Protein AF-0000000080381648 (afdb_homodimer)

Sequence (520 aa):
MKLLLVYAHPEPRSLNGSLKDFAIAHLKAGGHEVVVSDLYAMGWKAPLDTDDAPGYDNQTPFNPALESQRVFAAGTQPLDIEREQAKLRWADAVIFQFPLWWFSMPAILKGWIERVYAYGFAYGVGEHSESHWGDRYGEGSMMGKRAMLVVTMGGWEPHYSDRGVNGALNDLLFPIQHGVLFYPGFTVMPPFPIYKTGKMDATRFEQVCEAYAVRLDNLFDDEPLRFRRQNGGDYEIPALTLKPHVAPGRNDLGIHMSDDMKLLLVYAHPEPRSLNGSLKDFAIAHLKAGGHEVVVSDLYAMGWKAPLDTDDAPGYDNQTPFNPALESQRVFAAGTQPLDIEREQAKLRWADAVIFQFPLWWFSMPAILKGWIERVYAYGFAYGVGEHSESHWGDRYGEGSMMGKRAMLVVTMGGWEPHYSDRGVNGALNDLLFPIQHGVLFYPGFTVMPPFPIYKTGKMDATRFEQVCEAYAVRLDNLFDDEPLRFRRQNGGDYEIPALTLKPHVAPGRNDLGIHMSDD

Nearest PDB structures (foldseek):
  4gi5-assembly1_A  TM=9.903E-01  e=5.860E-43  Klebsiella pneumoniae subsp. pneumoniae MGH 78578
  4cet-assembly1_A-2  TM=9.464E-01  e=1.807E-26  Homo sapiens
  5fuq-assembly1_B  TM=9.315E-01  e=4.338E-26  Homo sapiens
  1d4a-assembly1_A  TM=8.960E-01  e=7.616E-26  Homo sapiens
  1qrd-assembly1_A  TM=9.205E-01  e=1.533E-24  Rattus rattus

Organism: NCBI:txid216142

InterPro domains:
  IPR003680 Flavodoxin-like fold [PF02525] (1-213)
  IPR029039 Flavoprotein-like superfamily [G3DSA:3.40.50.360] (1-258)
  IPR029039 Flavoprotein-like superfamily [SSF52218] (1-256)
  IPR051545 NAD(P)H dehydrogenase (quinone) [PTHR10204] (1-231)

Structure (mmCIF, N/CA/C/O backbone):
data_AF-0000000080381648-model_v1
#
loop_
_entity.id
_entity.type
_entity.pdbx_description
1 polymer 'NAD(P)H dehydrogenase'
#
loop_
_atom_site.group_PDB
_atom_site.id
_atom_site.type_symbol
_atom_site.label_atom_id
_atom_site.label_alt_id
_atom_site.label_comp_id
_atom_site.label_asym_id
_atom_site.label_entity_id
_atom_site.label_seq_id
_atom_site.pdbx_PDB_ins_code
_atom_site.Cartn_x
_atom_site.Cartn_y
_atom_site.Cartn_z
_atom_site.occupancy
_atom_site.B_iso_or_equiv
_atom_site.auth_seq_id
_atom_site.auth_comp_id
_atom_site.auth_asym_id
_atom_site.auth_atom_id
_atom_site.pdbx_PDB_model_num
ATOM 1 N N . MET A 1 1 ? -7.262 -28.594 -9.195 1 98.06 1 MET A N 1
ATOM 2 C CA . MET A 1 1 ? -6.145 -27.672 -9.031 1 98.06 1 MET A CA 1
ATOM 3 C C . MET A 1 1 ? -5.918 -27.344 -7.562 1 98.06 1 MET A C 1
ATOM 5 O O . MET A 1 1 ? -6.754 -27.672 -6.715 1 98.06 1 MET A O 1
ATOM 9 N N . LYS A 1 2 ? -4.762 -26.812 -7.289 1 98.94 2 LYS A N 1
ATOM 10 C CA . LYS A 1 2 ? -4.363 -26.422 -5.938 1 98.94 2 LYS A CA 1
ATOM 11 C C . LYS A 1 2 ? -4.445 -24.922 -5.738 1 98.94 2 LYS A C 1
ATOM 13 O O . LYS A 1 2 ? -3.789 -24.156 -6.453 1 98.94 2 LYS A O 1
ATOM 18 N N . LEU A 1 3 ? -5.266 -24.484 -4.719 1 98.94 3 LEU A N 1
ATOM 19 C CA . LEU A 1 3 ? -5.457 -23.047 -4.512 1 98.94 3 LEU A CA 1
ATOM 20 C C . LEU A 1 3 ? -5.051 -22.656 -3.096 1 98.94 3 LEU A C 1
ATOM 22 O O . LEU A 1 3 ? -5.371 -23.344 -2.133 1 98.94 3 LEU A O 1
ATOM 26 N N . LEU A 1 4 ? -4.301 -21.625 -3.035 1 98.94 4 LEU A N 1
ATOM 27 C CA . LEU A 1 4 ? -4.02 -20.953 -1.771 1 98.94 4 LEU A CA 1
ATOM 28 C C . LEU A 1 4 ? -4.855 -19.688 -1.636 1 98.94 4 LEU A C 1
ATOM 30 O O . LEU A 1 4 ? -4.879 -18.844 -2.545 1 98.94 4 LEU A O 1
ATOM 34 N N . LEU A 1 5 ? -5.645 -19.578 -0.596 1 98.94 5 LEU A N 1
ATOM 35 C CA . LEU A 1 5 ? -6.375 -18.359 -0.255 1 98.94 5 LEU A CA 1
ATOM 36 C C . LEU A 1 5 ? -5.707 -17.641 0.907 1 98.94 5 LEU A C 1
ATOM 38 O O . LEU A 1 5 ? -5.715 -18.125 2.039 1 98.94 5 LEU A O 1
ATOM 42 N N . VAL A 1 6 ? -5.066 -16.484 0.633 1 99 6 VAL A N 1
ATOM 43 C CA . VAL A 1 6 ? -4.512 -15.617 1.664 1 99 6 VAL A CA 1
ATOM 44 C C . VAL A 1 6 ? -5.547 -14.57 2.068 1 99 6 VAL A C 1
ATOM 46 O O . VAL A 1 6 ? -5.906 -13.703 1.27 1 99 6 VAL A O 1
ATOM 49 N N . TYR A 1 7 ? -6 -14.656 3.281 1 98.88 7 TYR A N 1
ATOM 50 C CA . TYR A 1 7 ? -7.148 -13.922 3.795 1 98.88 7 TYR A CA 1
ATOM 51 C C . TYR A 1 7 ? -6.73 -12.984 4.922 1 98.88 7 TYR A C 1
ATOM 53 O O . TYR A 1 7 ? -6.062 -13.406 5.871 1 98.88 7 TYR A O 1
ATOM 61 N N . ALA A 1 8 ? -7.059 -11.672 4.73 1 98.88 8 ALA A N 1
ATOM 62 C CA . ALA A 1 8 ? -6.703 -10.68 5.746 1 98.88 8 ALA A CA 1
ATOM 63 C C . ALA A 1 8 ? -7.922 -9.859 6.156 1 98.88 8 ALA A C 1
ATOM 65 O O . ALA A 1 8 ? -8.219 -8.836 5.535 1 98.88 8 ALA A O 1
ATOM 66 N N . HIS A 1 9 ? -8.539 -10.211 7.258 1 98.81 9 HIS A N 1
ATOM 67 C CA . HIS A 1 9 ? -9.586 -9.453 7.938 1 98.81 9 HIS A CA 1
ATOM 68 C C . HIS A 1 9 ? -9.719 -9.883 9.391 1 98.81 9 HIS A C 1
ATOM 70 O O . HIS A 1 9 ? -9.664 -11.07 9.703 1 98.81 9 HIS A O 1
ATOM 76 N N . PRO A 1 10 ? -9.891 -8.969 10.305 1 98.5 10 PRO A N 1
ATOM 77 C CA . PRO A 1 10 ? -9.812 -9.305 11.727 1 98.5 10 PRO A CA 1
ATOM 78 C C . PRO A 1 10 ? -11.07 -10 12.234 1 98.5 10 PRO A C 1
ATOM 80 O O . PRO A 1 10 ? -11.094 -10.5 13.359 1 98.5 10 PRO A O 1
ATOM 83 N N . GLU A 1 11 ? -12.156 -10.047 11.391 1 98.25 11 GLU A N 1
ATOM 84 C CA . GLU A 1 11 ? -13.445 -10.578 11.836 1 98.25 11 GLU A CA 1
ATOM 85 C C . GLU A 1 11 ? -13.93 -11.688 10.906 1 98.25 11 GLU A C 1
ATOM 87 O O . GLU A 1 11 ? -14.352 -11.422 9.781 1 98.25 11 GLU A O 1
ATOM 92 N N . PRO A 1 12 ? -13.977 -12.938 11.422 1 97 12 PRO A N 1
ATOM 93 C CA . PRO A 1 12 ? -14.422 -14.047 10.578 1 97 12 PRO A CA 1
ATOM 94 C C . PRO A 1 12 ? -15.906 -13.961 10.227 1 97 12 PRO A C 1
ATOM 96 O O . PRO A 1 12 ? -16.344 -14.539 9.219 1 97 12 PRO A O 1
ATOM 99 N N . ARG A 1 13 ? -16.797 -13.234 10.984 1 96.94 13 ARG A N 1
ATOM 100 C CA . ARG A 1 13 ? -18.234 -13.109 10.734 1 96.94 13 ARG A CA 1
ATOM 101 C C . ARG A 1 13 ? -18.531 -11.938 9.805 1 96.94 13 ARG A C 1
ATOM 103 O O . ARG A 1 13 ? -19.688 -11.617 9.555 1 96.94 13 ARG A O 1
ATOM 110 N N . SER A 1 14 ? -17.453 -11.281 9.297 1 97.5 14 SER A N 1
ATOM 111 C CA . SER A 1 14 ? -17.578 -10.133 8.398 1 97.5 14 SER A CA 1
ATOM 112 C C . SER A 1 14 ? -17.969 -10.562 6.992 1 97.5 14 SER A C 1
ATOM 114 O O . SER A 1 14 ? -18.031 -11.758 6.695 1 97.5 14 SER A O 1
ATOM 116 N N . LEU A 1 15 ? -18.25 -9.578 6.117 1 98.12 15 LEU A N 1
ATOM 117 C CA . LEU A 1 15 ? -18.453 -9.836 4.695 1 98.12 15 LEU A CA 1
ATOM 118 C C . LEU A 1 15 ? -17.266 -10.578 4.102 1 98.12 15 LEU A C 1
ATOM 120 O O . LEU A 1 15 ? -17.422 -11.562 3.381 1 98.12 15 LEU A O 1
ATOM 124 N N . ASN A 1 16 ? -16.031 -10.109 4.402 1 98.56 16 ASN A N 1
ATOM 125 C CA . ASN A 1 16 ? -14.828 -10.781 3.934 1 98.56 16 ASN A CA 1
ATOM 126 C C . ASN A 1 16 ? -14.781 -12.234 4.402 1 98.56 16 ASN A C 1
ATOM 128 O O . ASN A 1 16 ? -14.438 -13.125 3.625 1 98.56 16 ASN A O 1
ATOM 132 N N . GLY A 1 17 ? -15.102 -12.406 5.676 1 98.56 17 GLY A N 1
ATOM 133 C CA . GLY A 1 17 ? -15.141 -13.766 6.195 1 98.56 17 GLY A CA 1
ATOM 134 C C . GLY A 1 17 ? -16.156 -14.648 5.492 1 98.56 17 GLY A C 1
ATOM 135 O O . GLY A 1 17 ? -15.852 -15.789 5.148 1 98.56 17 GLY A O 1
ATOM 136 N N . SER A 1 18 ? -17.328 -14.117 5.258 1 98.56 18 SER A N 1
ATOM 137 C CA . SER A 1 18 ? -18.391 -14.859 4.578 1 98.56 18 SER A CA 1
ATOM 138 C C . SER A 1 18 ? -17.984 -15.219 3.152 1 98.56 18 SER A C 1
ATOM 140 O O . SER A 1 18 ? -18.25 -16.328 2.688 1 98.56 18 SER A O 1
ATOM 142 N N . LEU A 1 19 ? -17.344 -14.289 2.527 1 98.81 19 LEU A N 1
ATOM 143 C CA . LEU A 1 19 ? -16.906 -14.523 1.161 1 98.81 19 LEU A CA 1
ATOM 144 C C . LEU A 1 19 ? -15.781 -15.562 1.127 1 98.81 19 LEU A C 1
ATOM 146 O O . LEU A 1 19 ? -15.703 -16.359 0.191 1 98.81 19 LEU A O 1
ATOM 150 N N . LYS A 1 20 ? -14.891 -15.5 2.098 1 98.88 20 LYS A N 1
ATOM 151 C CA . LYS A 1 20 ? -13.859 -16.516 2.23 1 98.88 20 LYS A CA 1
ATOM 152 C C . LYS A 1 20 ? -14.484 -17.906 2.352 1 98.88 20 LYS A C 1
ATOM 154 O O . LYS A 1 20 ? -14.094 -18.844 1.634 1 98.88 20 LYS A O 1
ATOM 159 N N . ASP A 1 21 ? -15.461 -18.078 3.23 1 98.81 21 ASP A N 1
ATOM 160 C CA . ASP A 1 21 ? -16.125 -19.359 3.438 1 98.81 21 ASP A CA 1
ATOM 161 C C . ASP A 1 21 ? -16.828 -19.828 2.16 1 98.81 21 ASP A C 1
ATOM 163 O O . ASP A 1 21 ? -16.75 -21 1.802 1 98.81 21 ASP A O 1
ATOM 167 N N . PHE A 1 22 ? -17.5 -18.922 1.532 1 98.88 22 PHE A N 1
ATOM 168 C CA . PHE A 1 22 ? -18.156 -19.234 0.27 1 98.88 22 PHE A CA 1
ATOM 169 C C . PHE A 1 22 ? -17.156 -19.766 -0.747 1 98.88 22 PHE A C 1
ATOM 171 O O . PHE A 1 22 ? -17.391 -20.781 -1.389 1 98.88 22 PHE A O 1
ATOM 178 N N . ALA A 1 23 ? -16.016 -19.062 -0.919 1 98.94 23 ALA A N 1
ATOM 179 C CA . ALA A 1 23 ? -15 -19.422 -1.903 1 98.94 23 ALA A CA 1
ATOM 180 C C . ALA A 1 23 ? -14.453 -20.812 -1.634 1 98.94 23 ALA A C 1
ATOM 182 O O . ALA A 1 23 ? -14.328 -21.625 -2.553 1 98.94 23 ALA A O 1
ATOM 183 N N . ILE A 1 24 ? -14.117 -21.062 -0.378 1 98.88 24 ILE A N 1
ATOM 184 C CA . ILE A 1 24 ? -13.562 -22.359 0.011 1 98.88 24 ILE A CA 1
ATOM 185 C C . ILE A 1 24 ? -14.547 -23.469 -0.344 1 98.88 24 ILE A C 1
ATOM 187 O O . ILE A 1 24 ? -14.18 -24.453 -1 1 98.88 24 ILE A O 1
ATOM 191 N N . ALA A 1 25 ? -15.797 -23.297 0.031 1 98.88 25 ALA A N 1
ATOM 192 C CA . ALA A 1 25 ? -16.828 -24.297 -0.225 1 98.88 25 ALA A CA 1
ATOM 193 C C . ALA A 1 25 ? -17.016 -24.531 -1.723 1 98.88 25 ALA A C 1
ATOM 195 O O . ALA A 1 25 ? -17.078 -25.672 -2.182 1 98.88 25 ALA A O 1
ATOM 196 N N . HIS A 1 26 ? -17.094 -23.438 -2.449 1 98.88 26 HIS A N 1
ATOM 197 C CA . HIS A 1 26 ? -17.344 -23.516 -3.887 1 98.88 26 HIS A CA 1
ATOM 198 C C . HIS A 1 26 ? -16.188 -24.219 -4.602 1 98.88 26 HIS A C 1
ATOM 200 O O . HIS A 1 26 ? -16.422 -25.078 -5.441 1 98.88 26 HIS A O 1
ATOM 206 N N . LEU A 1 27 ? -14.953 -23.859 -4.266 1 98.88 27 LEU A N 1
ATOM 207 C CA . LEU A 1 27 ? -13.773 -24.438 -4.902 1 98.88 27 LEU A CA 1
ATOM 208 C C . LEU A 1 27 ? -13.656 -25.922 -4.582 1 98.88 27 LEU A C 1
ATOM 210 O O . LEU A 1 27 ? -13.383 -26.734 -5.473 1 98.88 27 LEU A O 1
ATOM 214 N N . LYS A 1 28 ? -13.867 -26.281 -3.348 1 98.81 28 LYS A N 1
ATOM 215 C CA . LYS A 1 28 ? -13.789 -27.688 -2.959 1 98.81 28 LYS A CA 1
ATOM 216 C C . LYS A 1 28 ? -14.875 -28.5 -3.654 1 98.81 28 LYS A C 1
ATOM 218 O O . LYS A 1 28 ? -14.625 -29.625 -4.098 1 98.81 28 LYS A O 1
ATOM 223 N N . ALA A 1 29 ? -16.062 -27.938 -3.732 1 98.62 29 ALA A N 1
ATOM 224 C CA . ALA A 1 29 ? -17.156 -28.609 -4.449 1 98.62 29 ALA A CA 1
ATOM 225 C C . ALA A 1 29 ? -16.797 -28.828 -5.914 1 98.62 29 ALA A C 1
ATOM 227 O O . ALA A 1 29 ? -17.234 -29.797 -6.527 1 98.62 29 ALA A O 1
ATOM 228 N N . GLY A 1 30 ? -16.016 -27.922 -6.379 1 98.19 30 GLY A N 1
ATOM 229 C CA . GLY A 1 30 ? -15.57 -28.031 -7.758 1 98.19 30 GLY A CA 1
ATOM 230 C C . GLY A 1 30 ? -14.414 -28.984 -7.941 1 98.19 30 GLY A C 1
ATOM 231 O O . GLY A 1 30 ? -13.914 -29.156 -9.055 1 98.19 30 GLY A O 1
ATOM 232 N N . GLY A 1 31 ? -13.898 -29.547 -6.875 1 98.31 31 GLY A N 1
ATOM 233 C CA . GLY A 1 31 ? -12.875 -30.578 -6.961 1 98.31 31 GLY A CA 1
ATOM 234 C C . GLY A 1 31 ? -11.469 -30.062 -6.73 1 98.31 31 GLY A C 1
ATOM 235 O O . GLY A 1 31 ? -10.492 -30.781 -6.914 1 98.31 31 GLY A O 1
ATOM 236 N N . HIS A 1 32 ? -11.336 -28.812 -6.391 1 98.81 32 HIS A N 1
ATOM 237 C CA . HIS A 1 32 ? -10.031 -28.219 -6.129 1 98.81 32 HIS A CA 1
ATOM 238 C C . HIS A 1 32 ? -9.57 -28.5 -4.707 1 98.81 32 HIS A C 1
ATOM 240 O O . HIS A 1 32 ? -10.391 -28.781 -3.828 1 98.81 32 HIS A O 1
ATOM 246 N N . GLU A 1 33 ? -8.281 -28.578 -4.48 1 98.88 33 GLU A N 1
ATOM 247 C CA . GLU A 1 33 ? -7.68 -28.547 -3.146 1 98.88 33 GLU A CA 1
ATOM 248 C C . GLU A 1 33 ? -7.441 -27.109 -2.693 1 98.88 33 GLU A C 1
ATOM 250 O O . GLU A 1 33 ? -6.926 -26.281 -3.455 1 98.88 33 GLU A O 1
ATOM 255 N N . VAL A 1 34 ? -7.891 -26.797 -1.468 1 98.88 34 VAL A N 1
ATOM 256 C CA . VAL A 1 34 ? -7.801 -25.422 -1.002 1 98.88 34 VAL A CA 1
ATOM 257 C C . VAL A 1 34 ? -7.074 -25.375 0.342 1 98.88 34 VAL A C 1
ATOM 259 O O . VAL A 1 34 ? -7.422 -26.109 1.267 1 98.88 34 VAL A O 1
ATOM 262 N N . VAL A 1 35 ? -6.023 -24.594 0.441 1 98.94 35 VAL A N 1
ATOM 263 C CA . VAL A 1 35 ? -5.355 -24.25 1.688 1 98.94 35 VAL A CA 1
ATOM 264 C C . VAL A 1 35 ? -5.578 -22.766 1.988 1 98.94 35 VAL A C 1
ATOM 266 O O . VAL A 1 35 ? -5.566 -21.938 1.077 1 98.94 35 VAL A O 1
ATOM 269 N N . VAL A 1 36 ? -5.84 -22.438 3.258 1 98.88 36 VAL A N 1
ATOM 270 C CA . VAL A 1 36 ? -6.141 -21.062 3.641 1 98.88 36 VAL A CA 1
ATOM 271 C C . VAL A 1 36 ? -5.07 -20.547 4.598 1 98.88 36 VAL A C 1
ATOM 273 O O . VAL A 1 36 ? -4.695 -21.234 5.551 1 98.88 36 VAL A O 1
ATOM 276 N N . SER A 1 37 ? -4.5 -19.438 4.312 1 98.94 37 SER A N 1
ATOM 277 C CA . SER A 1 37 ? -3.74 -18.641 5.273 1 98.94 37 SER A CA 1
ATOM 278 C C . SER A 1 37 ? -4.578 -17.484 5.828 1 98.94 37 SER A C 1
ATOM 280 O O . SER A 1 37 ? -4.676 -16.422 5.211 1 98.94 37 SER A O 1
ATOM 282 N N . ASP A 1 38 ? -5.27 -17.734 6.918 1 98.88 38 ASP A N 1
ATOM 283 C CA . ASP A 1 38 ? -5.977 -16.688 7.664 1 98.88 38 ASP A CA 1
ATOM 284 C C . ASP A 1 38 ? -5.02 -15.93 8.578 1 98.88 38 ASP A C 1
ATOM 286 O O . ASP A 1 38 ? -4.723 -16.375 9.688 1 98.88 38 ASP A O 1
ATOM 290 N N . LEU A 1 39 ? -4.602 -14.781 8.172 1 98.94 39 LEU A N 1
ATOM 291 C CA . LEU A 1 39 ? -3.449 -14.125 8.781 1 98.94 39 LEU A CA 1
ATOM 292 C C . LEU A 1 39 ? -3.76 -13.703 10.219 1 98.94 39 LEU A C 1
ATOM 294 O O . LEU A 1 39 ? -2.883 -13.742 11.086 1 98.94 39 LEU A O 1
ATOM 298 N N . TYR A 1 40 ? -4.984 -13.25 10.461 1 98.81 40 TYR A N 1
ATOM 299 C CA . TYR A 1 40 ? -5.348 -12.875 11.82 1 98.81 40 TYR A CA 1
ATOM 300 C C . TYR A 1 40 ? -5.461 -14.102 12.719 1 98.81 40 TYR A C 1
ATOM 302 O O . TYR A 1 40 ? -4.965 -14.102 13.844 1 98.81 40 TYR A O 1
ATOM 310 N N . ALA A 1 41 ? -6.082 -15.18 12.203 1 98.56 41 ALA A N 1
ATOM 311 C CA . ALA A 1 41 ? -6.195 -16.406 12.984 1 98.56 41 ALA A CA 1
ATOM 312 C C . ALA A 1 41 ? -4.816 -17 13.281 1 98.56 41 ALA A C 1
ATOM 314 O O . ALA A 1 41 ? -4.598 -17.578 14.344 1 98.56 41 ALA A O 1
ATOM 315 N N . MET A 1 42 ? -3.863 -16.797 12.375 1 98.5 42 MET A N 1
ATOM 316 C CA . MET A 1 42 ? -2.5 -17.312 12.5 1 98.5 42 MET A CA 1
ATOM 317 C C . MET A 1 42 ? -1.685 -16.453 13.461 1 98.5 42 MET A C 1
ATOM 319 O O . MET A 1 42 ? -0.596 -16.859 13.883 1 98.5 42 MET A O 1
ATOM 323 N N . GLY A 1 43 ? -2.238 -15.227 13.812 1 98.06 43 GLY A N 1
ATOM 324 C CA . GLY A 1 43 ? -1.401 -14.297 14.555 1 98.06 43 GLY A CA 1
ATOM 325 C C . GLY A 1 43 ? -0.152 -13.883 13.797 1 98.06 43 GLY A C 1
ATOM 326 O O . GLY A 1 43 ? 0.928 -13.781 14.383 1 98.06 43 GLY A O 1
ATOM 327 N N . TRP A 1 44 ? -0.256 -13.688 12.523 1 98.75 44 TRP A N 1
ATOM 328 C CA . TRP A 1 44 ? 0.885 -13.383 11.672 1 98.75 44 TRP A CA 1
ATOM 329 C C . TRP A 1 44 ? 1.598 -12.117 12.148 1 98.75 44 TRP A C 1
ATOM 331 O O . TRP A 1 44 ? 0.958 -11.102 12.414 1 98.75 44 TRP A O 1
ATOM 341 N N . LYS A 1 45 ? 2.879 -12.18 12.258 1 98.56 45 LYS A N 1
ATOM 342 C CA . LYS A 1 45 ? 3.703 -11.016 12.57 1 98.56 45 LYS A CA 1
ATOM 343 C C . LYS A 1 45 ? 3.855 -10.109 11.359 1 98.56 45 LYS A C 1
ATOM 345 O O . LYS A 1 45 ? 4.469 -10.492 10.359 1 98.56 45 LYS A O 1
ATOM 350 N N . ALA A 1 46 ? 3.422 -8.891 11.5 1 98.5 46 ALA A N 1
ATOM 351 C CA . ALA A 1 46 ? 3.4 -8 10.336 1 98.5 46 ALA A CA 1
ATOM 352 C C . ALA A 1 46 ? 4.762 -7.34 10.125 1 98.5 46 ALA A C 1
ATOM 354 O O . ALA A 1 46 ? 5.297 -7.348 9.016 1 98.5 46 ALA A O 1
ATOM 355 N N . PRO A 1 47 ? 5.41 -6.738 11.109 1 98.69 47 PRO A N 1
ATOM 356 C CA . PRO A 1 47 ? 6.645 -5.996 10.852 1 98.69 47 PRO A CA 1
ATOM 357 C C . PRO A 1 47 ? 7.82 -6.906 10.516 1 98.69 47 PRO A C 1
ATOM 359 O O . PRO A 1 47 ? 8.016 -7.938 11.164 1 98.69 47 PRO A O 1
ATOM 362 N N . LEU A 1 48 ? 8.484 -6.605 9.5 1 98.75 48 LEU A N 1
ATOM 363 C CA . LEU A 1 48 ? 9.789 -7.199 9.211 1 98.75 48 LEU A CA 1
ATOM 364 C C . LEU A 1 48 ? 10.867 -6.629 10.117 1 98.75 48 LEU A C 1
ATOM 366 O O . LEU A 1 48 ? 10.969 -5.41 10.281 1 98.75 48 LEU A O 1
ATOM 370 N N . ASP A 1 49 ? 11.609 -7.465 10.805 1 98.19 49 ASP A N 1
ATOM 371 C CA . ASP A 1 49 ? 12.672 -7.012 11.695 1 98.19 49 ASP A CA 1
ATOM 372 C C . ASP A 1 49 ? 13.75 -8.078 11.844 1 98.19 49 ASP A C 1
ATOM 374 O O . ASP A 1 49 ? 13.844 -9 11.031 1 98.19 49 ASP A O 1
ATOM 378 N N . THR A 1 50 ? 14.555 -7.941 12.844 1 97.81 50 THR A N 1
ATOM 379 C CA . THR A 1 50 ? 15.734 -8.781 13 1 97.81 50 THR A CA 1
ATOM 380 C C . THR A 1 50 ? 15.328 -10.211 13.375 1 97.81 50 THR A C 1
ATOM 382 O O . THR A 1 50 ? 16.109 -11.148 13.18 1 97.81 50 THR A O 1
ATOM 385 N N . ASP A 1 51 ? 14.094 -10.453 13.898 1 97.69 51 ASP A N 1
ATOM 386 C CA . ASP A 1 51 ? 13.617 -11.789 14.227 1 97.69 51 ASP A CA 1
ATOM 387 C C . ASP A 1 51 ? 13.43 -12.625 12.961 1 97.69 51 ASP A C 1
ATOM 389 O O . ASP A 1 51 ? 13.32 -13.852 13.031 1 97.69 51 ASP A O 1
ATOM 393 N N . ASP A 1 52 ? 13.461 -11.992 11.859 1 98.62 52 ASP A N 1
ATOM 394 C CA . ASP A 1 52 ? 13.289 -12.68 10.578 1 98.62 52 ASP A CA 1
ATOM 395 C C . ASP A 1 52 ? 14.641 -13.133 10.023 1 98.62 52 ASP A C 1
ATOM 397 O O . ASP A 1 52 ? 14.703 -13.727 8.945 1 98.62 52 ASP A O 1
ATOM 401 N N . ALA A 1 53 ? 15.68 -12.836 10.742 1 98.38 53 ALA A N 1
ATOM 402 C CA . ALA A 1 53 ? 17.031 -13.188 10.312 1 98.38 53 ALA A CA 1
ATOM 403 C C . ALA A 1 53 ? 17.781 -13.945 11.398 1 98.38 53 ALA A C 1
ATOM 405 O O . ALA A 1 53 ? 18.797 -13.477 11.914 1 98.38 53 ALA A O 1
ATOM 406 N N . PRO A 1 54 ? 17.281 -15.188 11.68 1 98.31 54 PRO A N 1
ATOM 407 C CA . PRO A 1 54 ? 18 -15.969 12.688 1 98.31 54 PRO A CA 1
ATOM 408 C C . PRO A 1 54 ? 19.5 -16.031 12.422 1 98.31 54 PRO A C 1
ATOM 410 O O . PRO A 1 54 ? 19.922 -16.234 11.273 1 98.31 54 PRO A O 1
ATOM 413 N N . GLY A 1 55 ? 20.297 -15.805 13.5 1 97.25 55 GLY A N 1
ATOM 414 C CA . GLY A 1 55 ? 21.734 -15.852 13.383 1 97.25 55 GLY A CA 1
ATOM 415 C C . GLY A 1 55 ? 22.359 -14.516 13.008 1 97.25 55 GLY A C 1
ATOM 416 O O . GLY A 1 55 ? 23.578 -14.406 12.891 1 97.25 55 GLY A O 1
ATOM 417 N N . TYR A 1 56 ? 21.516 -13.523 12.828 1 96.19 56 TYR A N 1
ATOM 418 C CA . TYR A 1 56 ? 21.984 -12.18 12.516 1 96.19 56 TYR A CA 1
ATOM 419 C C . TYR A 1 56 ? 22.953 -11.688 13.586 1 96.19 56 TYR A C 1
ATOM 421 O O . TYR A 1 56 ? 22.719 -11.875 14.781 1 96.19 56 TYR A O 1
ATOM 429 N N . ASP A 1 57 ? 24.125 -11.125 13.117 1 95.25 57 ASP A N 1
ATOM 430 C CA . ASP A 1 57 ? 25.125 -10.508 13.984 1 95.25 57 ASP A CA 1
ATOM 431 C C . ASP A 1 57 ? 24.844 -9.023 14.188 1 95.25 57 ASP A C 1
ATOM 433 O O . ASP A 1 57 ? 25.062 -8.219 13.281 1 95.25 57 ASP A O 1
ATOM 437 N N . ASN A 1 58 ? 24.484 -8.641 15.266 1 93.5 58 ASN A N 1
ATOM 438 C CA . ASN A 1 58 ? 24.047 -7.277 15.547 1 93.5 58 ASN A CA 1
ATOM 439 C C . ASN A 1 58 ? 25.219 -6.301 15.539 1 93.5 58 ASN A C 1
ATOM 441 O O . ASN A 1 58 ? 25.016 -5.09 15.656 1 93.5 58 ASN A O 1
ATOM 445 N N . GLN A 1 59 ? 26.438 -6.781 15.352 1 95.06 59 GLN A N 1
ATOM 446 C CA . GLN A 1 59 ? 27.609 -5.91 15.25 1 95.06 59 GLN A CA 1
ATOM 447 C C . GLN A 1 59 ? 27.609 -5.145 13.93 1 95.06 59 GLN A C 1
ATOM 449 O O . GLN A 1 59 ? 28.25 -4.102 13.812 1 95.06 59 GLN A O 1
ATOM 454 N N . THR A 1 60 ? 26.922 -5.664 13 1 94.94 60 THR A N 1
ATOM 455 C CA . THR A 1 60 ? 26.766 -4.984 11.719 1 94.94 60 THR A CA 1
ATOM 456 C C . THR A 1 60 ? 25.344 -4.461 11.555 1 94.94 60 THR A C 1
ATOM 458 O O . THR A 1 60 ? 24.391 -5.07 12.055 1 94.94 60 THR A O 1
ATOM 461 N N . PRO A 1 61 ? 25.203 -3.389 10.898 1 96.69 61 PRO A N 1
ATOM 462 C CA . PRO A 1 61 ? 23.859 -2.867 10.703 1 96.69 61 PRO A CA 1
ATOM 463 C C . PRO A 1 61 ? 22.953 -3.855 9.977 1 96.69 61 PRO A C 1
ATOM 465 O O . PRO A 1 61 ? 23.359 -4.488 9 1 96.69 61 PRO A O 1
ATOM 468 N N . PHE A 1 62 ? 21.766 -3.934 10.5 1 97.88 62 PHE A N 1
ATOM 469 C CA . PHE A 1 62 ? 20.781 -4.832 9.914 1 97.88 62 PHE A CA 1
ATOM 470 C C . PHE A 1 62 ? 20.344 -4.336 8.539 1 97.88 62 PHE A C 1
ATOM 472 O O . PHE A 1 62 ? 19.859 -3.213 8.398 1 97.88 62 PHE A O 1
ATOM 479 N N . ASN A 1 63 ? 20.594 -5.098 7.527 1 97.19 63 ASN A N 1
ATOM 480 C CA . ASN A 1 63 ? 20.109 -4.891 6.172 1 97.19 63 ASN A CA 1
ATOM 481 C C . ASN A 1 63 ? 19.031 -5.914 5.797 1 97.19 63 ASN A C 1
ATOM 483 O O . ASN A 1 63 ? 19.344 -7.086 5.57 1 97.19 63 ASN A O 1
ATOM 487 N N . PRO A 1 64 ? 17.812 -5.457 5.695 1 97.62 64 PRO A N 1
ATOM 488 C CA . PRO A 1 64 ? 16.719 -6.418 5.504 1 97.62 64 PRO A CA 1
ATOM 489 C C . PRO A 1 64 ? 16.922 -7.305 4.277 1 97.62 64 PRO A C 1
ATOM 491 O O . PRO A 1 64 ? 16.719 -8.523 4.344 1 97.62 64 PRO A O 1
ATOM 494 N N . ALA A 1 65 ? 17.375 -6.738 3.182 1 97.19 65 ALA A N 1
ATOM 495 C CA . ALA A 1 65 ? 17.516 -7.5 1.944 1 97.19 65 ALA A CA 1
ATOM 496 C C . ALA A 1 65 ? 18.672 -8.5 2.051 1 97.19 65 ALA A C 1
ATOM 498 O O . ALA A 1 65 ? 18.5 -9.672 1.699 1 97.19 65 ALA A O 1
ATOM 499 N N . LEU A 1 66 ? 19.812 -8.109 2.584 1 97.06 66 LEU A N 1
ATOM 500 C CA . LEU A 1 66 ? 20.984 -8.977 2.674 1 97.06 66 LEU A CA 1
ATOM 501 C C . LEU A 1 66 ? 20.75 -10.102 3.68 1 97.06 66 LEU A C 1
ATOM 503 O O . LEU A 1 66 ? 21.172 -11.242 3.455 1 97.06 66 LEU A O 1
ATOM 507 N N . GLU A 1 67 ? 20.094 -9.742 4.777 1 98.31 67 GLU A N 1
ATOM 508 C CA . GLU A 1 67 ? 19.797 -10.758 5.777 1 98.31 67 GLU A CA 1
ATOM 509 C C . GLU A 1 67 ? 18.75 -11.75 5.258 1 98.31 67 GLU A C 1
ATOM 511 O O . GLU A 1 67 ? 18.828 -12.945 5.547 1 98.31 67 GLU A O 1
ATOM 516 N N . SER A 1 68 ? 17.766 -11.242 4.547 1 98.62 68 SER A N 1
ATOM 517 C CA . SER A 1 68 ? 16.797 -12.117 3.9 1 98.62 68 SER A CA 1
ATOM 518 C C . SER A 1 68 ? 17.484 -13.109 2.969 1 98.62 68 SER A C 1
ATOM 520 O O . SER A 1 68 ? 17.188 -14.305 2.994 1 98.62 68 SER A O 1
ATOM 522 N N . GLN A 1 69 ? 18.422 -12.625 2.168 1 98.5 69 GLN A N 1
ATOM 523 C CA . GLN A 1 69 ? 19.188 -13.477 1.262 1 98.5 69 GLN A CA 1
ATOM 524 C C . GLN A 1 69 ? 19.938 -14.562 2.027 1 98.5 69 GLN A C 1
ATOM 526 O O . GLN A 1 69 ? 19.891 -15.734 1.651 1 98.5 69 GLN A O 1
ATOM 531 N N . ARG A 1 70 ? 20.594 -14.133 3.047 1 98.5 70 ARG A N 1
ATOM 532 C CA . ARG A 1 70 ? 21.422 -15.031 3.834 1 98.5 70 ARG A CA 1
ATOM 533 C C . ARG A 1 70 ? 20.609 -16.188 4.406 1 98.5 70 ARG A C 1
ATOM 535 O O . ARG A 1 70 ? 20.953 -17.344 4.215 1 98.5 70 ARG A O 1
ATOM 542 N N . VAL A 1 71 ? 19.516 -15.836 5.094 1 98.75 71 VAL A N 1
ATOM 543 C CA . VAL A 1 71 ? 18.766 -16.875 5.797 1 98.75 71 VAL A CA 1
ATOM 544 C C . VAL A 1 71 ? 18.016 -17.734 4.789 1 98.75 71 VAL A C 1
ATOM 546 O O . VAL A 1 71 ? 17.812 -18.938 5.008 1 98.75 71 VAL A O 1
ATOM 549 N N . PHE A 1 72 ? 17.609 -17.219 3.703 1 98.75 72 PHE A N 1
ATOM 550 C CA . PHE A 1 72 ? 16.953 -18.016 2.668 1 98.75 72 PHE A CA 1
ATOM 551 C C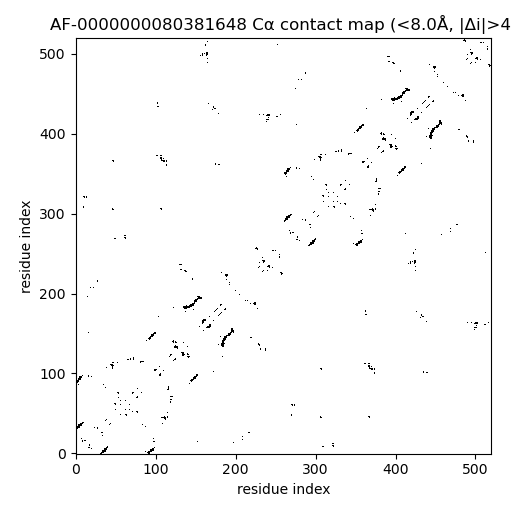 . PHE A 1 72 ? 17.922 -19.031 2.074 1 98.75 72 PHE A C 1
ATOM 553 O O . PHE A 1 72 ? 17.594 -20.219 1.981 1 98.75 72 PHE A O 1
ATOM 560 N N . ALA A 1 73 ? 19.094 -18.516 1.67 1 98.38 73 ALA A N 1
ATOM 561 C CA . ALA A 1 73 ? 20.094 -19.375 1.058 1 98.38 73 ALA A CA 1
ATOM 562 C C . ALA A 1 73 ? 20.531 -20.5 2.01 1 98.38 73 ALA A C 1
ATOM 564 O O . ALA A 1 73 ? 20.812 -21.609 1.577 1 98.38 73 ALA A O 1
ATOM 565 N N . ALA A 1 74 ? 20.547 -20.234 3.236 1 98.25 74 ALA A N 1
ATOM 566 C CA . ALA A 1 74 ? 21.031 -21.188 4.238 1 98.25 74 ALA A CA 1
ATOM 567 C C . ALA A 1 74 ? 19.922 -22.141 4.672 1 98.25 74 ALA A C 1
ATOM 569 O O . ALA A 1 74 ? 20.172 -23.109 5.391 1 98.25 74 ALA A O 1
ATOM 570 N N . GLY A 1 75 ? 18.656 -21.828 4.324 1 98.12 75 GLY A N 1
ATOM 571 C CA . GLY A 1 75 ? 17.531 -22.625 4.773 1 98.12 75 GLY A CA 1
ATOM 572 C C . GLY A 1 75 ? 17.25 -22.469 6.254 1 98.12 75 GLY A C 1
ATOM 573 O O . GLY A 1 75 ? 16.891 -23.438 6.93 1 98.12 75 GLY A O 1
ATOM 574 N N . THR A 1 76 ? 17.5 -21.25 6.762 1 98.38 76 THR A N 1
ATOM 575 C CA . THR A 1 76 ? 17.344 -21.031 8.195 1 98.38 76 THR A CA 1
ATOM 576 C C . THR A 1 76 ? 16.312 -19.953 8.461 1 98.38 76 THR A C 1
ATOM 578 O O . THR A 1 76 ? 16.344 -19.281 9.492 1 98.38 76 THR A O 1
ATOM 581 N N . GLN A 1 77 ? 15.391 -19.688 7.516 1 98.69 77 GLN A N 1
ATOM 582 C CA . GLN A 1 77 ? 14.312 -18.734 7.719 1 98.69 77 GLN A CA 1
ATOM 583 C C . GLN A 1 77 ? 13.414 -19.156 8.883 1 98.69 77 GLN A C 1
ATOM 585 O O . GLN A 1 77 ? 13.383 -20.328 9.258 1 98.69 77 GLN A O 1
ATOM 590 N N . PRO A 1 78 ? 12.781 -18.156 9.492 1 98.75 78 PRO A N 1
ATOM 591 C CA . PRO A 1 78 ? 11.773 -18.547 10.477 1 98.75 78 PRO A CA 1
ATOM 592 C C . PRO A 1 78 ? 10.742 -19.516 9.906 1 98.75 78 PRO A C 1
ATOM 594 O O . PRO A 1 78 ? 10.367 -19.406 8.734 1 98.75 78 PRO A O 1
ATOM 597 N N . LEU A 1 79 ? 10.195 -20.406 10.695 1 98.56 79 LEU A N 1
ATOM 598 C CA . LEU A 1 79 ? 9.336 -21.5 10.258 1 98.56 79 LEU A CA 1
ATOM 599 C C . LEU A 1 79 ? 8.039 -20.953 9.648 1 98.56 79 LEU A C 1
ATOM 601 O O . LEU A 1 79 ? 7.504 -21.547 8.703 1 98.56 79 LEU A O 1
ATOM 605 N N . ASP A 1 80 ? 7.5 -19.922 10.227 1 98.75 80 ASP A N 1
ATOM 606 C CA . ASP A 1 80 ? 6.258 -19.375 9.688 1 98.75 80 ASP A CA 1
ATOM 607 C C . ASP A 1 80 ? 6.445 -18.906 8.25 1 98.75 80 ASP A C 1
ATOM 609 O O . ASP A 1 80 ? 5.566 -19.094 7.406 1 98.75 80 ASP A O 1
ATOM 613 N N . ILE A 1 81 ? 7.586 -18.328 7.941 1 98.88 81 ILE A N 1
ATOM 614 C CA . ILE A 1 81 ? 7.906 -17.875 6.59 1 98.88 81 ILE A CA 1
ATOM 615 C C . ILE A 1 81 ? 8.055 -19.078 5.664 1 98.88 81 ILE A C 1
ATOM 617 O O . ILE A 1 81 ? 7.484 -19.094 4.57 1 98.88 81 ILE A O 1
ATOM 621 N N . GLU A 1 82 ? 8.758 -20.047 6.113 1 98.81 82 GLU A N 1
ATOM 622 C CA . GLU A 1 82 ? 8.969 -21.25 5.312 1 98.81 82 GLU A CA 1
ATOM 623 C C . GLU A 1 82 ? 7.645 -21.922 4.973 1 98.81 82 GLU A C 1
ATOM 625 O O . GLU A 1 82 ? 7.453 -22.391 3.85 1 98.81 82 GLU A O 1
ATOM 630 N N . ARG A 1 83 ? 6.801 -21.984 5.906 1 98.88 83 ARG A N 1
ATOM 631 C CA . ARG A 1 83 ? 5.504 -22.625 5.699 1 98.88 83 ARG A CA 1
ATOM 632 C C . ARG A 1 83 ? 4.688 -21.875 4.648 1 98.88 83 ARG A C 1
ATOM 634 O O . ARG A 1 83 ? 4.051 -22.5 3.795 1 98.88 83 ARG A O 1
ATOM 641 N N . GLU A 1 84 ? 4.691 -20.578 4.723 1 98.94 84 GLU A N 1
ATOM 642 C CA . GLU A 1 84 ? 3.943 -19.812 3.736 1 98.94 84 GLU A CA 1
ATOM 643 C C . GLU A 1 84 ? 4.566 -19.938 2.35 1 98.94 84 GLU A C 1
ATOM 645 O O . GLU A 1 84 ? 3.855 -20 1.346 1 98.94 84 GLU A O 1
ATOM 650 N N . GLN A 1 85 ? 5.883 -19.984 2.27 1 98.94 85 GLN A N 1
ATOM 651 C CA . GLN A 1 85 ? 6.555 -20.188 0.99 1 98.94 85 GLN A CA 1
ATOM 652 C C . GLN A 1 85 ? 6.23 -21.578 0.424 1 98.94 85 GLN A C 1
ATOM 654 O O . GLN A 1 85 ? 6.066 -21.734 -0.788 1 98.94 85 GLN A O 1
ATOM 659 N N . ALA A 1 86 ? 6.145 -22.562 1.269 1 98.88 86 ALA A N 1
ATOM 660 C CA . ALA A 1 86 ? 5.77 -23.906 0.833 1 98.88 86 ALA A CA 1
ATOM 661 C C . ALA A 1 86 ? 4.363 -23.922 0.235 1 98.88 86 ALA A C 1
ATOM 663 O O . ALA A 1 86 ? 4.113 -24.609 -0.76 1 98.88 86 ALA A O 1
ATOM 664 N N . LYS A 1 87 ? 3.459 -23.156 0.847 1 98.94 87 LYS A N 1
ATOM 665 C CA . LYS A 1 87 ? 2.107 -23.047 0.306 1 98.94 87 LYS A CA 1
ATOM 666 C C . LYS A 1 87 ? 2.119 -22.406 -1.077 1 98.94 87 LYS A C 1
ATOM 668 O O . LYS A 1 87 ? 1.374 -22.812 -1.967 1 98.94 87 LYS A O 1
ATOM 673 N N . LEU A 1 88 ? 2.955 -21.391 -1.244 1 98.94 88 LEU A N 1
ATOM 674 C CA . LEU A 1 88 ? 3.072 -20.75 -2.545 1 98.94 88 LEU A CA 1
ATOM 675 C C . LEU A 1 88 ? 3.602 -21.719 -3.594 1 98.94 88 LEU A C 1
ATOM 677 O O . LEU A 1 88 ? 3.104 -21.75 -4.723 1 98.94 88 LEU A O 1
ATOM 681 N N . ARG A 1 89 ? 4.621 -22.469 -3.221 1 98.81 89 ARG A N 1
ATOM 682 C CA . ARG A 1 89 ? 5.18 -23.453 -4.141 1 98.81 89 ARG A CA 1
ATOM 683 C C . ARG A 1 89 ? 4.145 -24.5 -4.508 1 98.81 89 ARG A C 1
ATOM 685 O O . ARG A 1 89 ? 4.098 -24.969 -5.648 1 98.81 89 ARG A O 1
ATOM 692 N N . TRP A 1 90 ? 3.293 -24.844 -3.586 1 98.88 90 TRP A N 1
ATOM 693 C CA . TRP A 1 90 ? 2.281 -25.891 -3.713 1 98.88 90 TRP A CA 1
ATOM 694 C C . TRP A 1 90 ? 1.147 -25.438 -4.629 1 98.88 90 TRP A C 1
ATOM 696 O O . TRP A 1 90 ? 0.64 -26.219 -5.434 1 98.88 90 TRP A O 1
ATOM 706 N N . ALA A 1 91 ? 0.82 -24.234 -4.684 1 98.94 91 ALA A N 1
ATOM 707 C CA . ALA A 1 91 ? -0.416 -23.734 -5.273 1 98.94 91 ALA A CA 1
ATOM 708 C C . ALA A 1 91 ? -0.27 -23.547 -6.781 1 98.94 91 ALA A C 1
ATOM 710 O O . ALA A 1 91 ? 0.794 -23.156 -7.27 1 98.94 91 ALA A O 1
ATOM 711 N N . ASP A 1 92 ? -1.319 -23.766 -7.48 1 98.94 92 ASP A N 1
ATOM 712 C CA . ASP A 1 92 ? -1.449 -23.422 -8.891 1 98.94 92 ASP A CA 1
ATOM 713 C C . ASP A 1 92 ? -1.981 -22 -9.062 1 98.94 92 ASP A C 1
ATOM 715 O O . ASP A 1 92 ? -1.736 -21.359 -10.086 1 98.94 92 ASP A O 1
ATOM 719 N N . ALA A 1 93 ? -2.766 -21.594 -8.078 1 98.94 93 ALA A N 1
ATOM 720 C CA . ALA A 1 93 ? -3.295 -20.234 -8.047 1 98.94 93 ALA A CA 1
ATOM 721 C C . ALA A 1 93 ? -3.393 -19.719 -6.617 1 98.94 93 ALA A C 1
ATOM 723 O O . ALA A 1 93 ? -3.553 -20.5 -5.676 1 98.94 93 ALA A O 1
ATOM 724 N N . VAL A 1 94 ? -3.283 -18.453 -6.52 1 99 94 VAL A N 1
ATOM 725 C CA . VAL A 1 94 ? -3.383 -17.781 -5.227 1 99 94 VAL A CA 1
ATOM 726 C C . VAL A 1 94 ? -4.441 -16.688 -5.289 1 99 94 VAL A C 1
ATOM 728 O O . VAL A 1 94 ? -4.441 -15.875 -6.215 1 99 94 VAL A O 1
ATOM 731 N N . ILE A 1 95 ? -5.379 -16.672 -4.367 1 98.94 95 ILE A N 1
ATOM 732 C CA . ILE A 1 95 ? -6.359 -15.602 -4.199 1 98.94 95 ILE A CA 1
ATOM 733 C C . ILE A 1 95 ? -6.016 -14.781 -2.955 1 98.94 95 ILE A C 1
ATOM 735 O O . ILE A 1 95 ? -5.906 -15.328 -1.855 1 98.94 95 ILE A O 1
ATOM 739 N N . PHE A 1 96 ? -5.754 -13.531 -3.135 1 99 96 PHE A N 1
ATOM 740 C CA . PHE A 1 96 ? -5.59 -12.602 -2.025 1 99 96 PHE A CA 1
ATOM 741 C C . PHE A 1 96 ? -6.898 -11.875 -1.734 1 99 96 PHE A C 1
ATOM 743 O O . PHE A 1 96 ? -7.43 -11.172 -2.598 1 99 96 PHE A O 1
ATOM 750 N N . GLN A 1 97 ? -7.434 -12.055 -0.573 1 98.94 97 GLN A N 1
ATOM 751 C CA . GLN A 1 97 ? -8.727 -11.477 -0.211 1 98.94 97 GLN A CA 1
ATOM 752 C C . GLN A 1 97 ? -8.586 -10.531 0.98 1 98.94 97 GLN A C 1
ATOM 754 O O . GLN A 1 97 ? -8.133 -10.938 2.051 1 98.94 97 GLN A O 1
ATOM 759 N N . PHE A 1 98 ? -9 -9.258 0.818 1 98.94 98 PHE A N 1
ATOM 760 C CA . PHE A 1 98 ? -8.789 -8.258 1.861 1 98.94 98 PHE A CA 1
ATOM 761 C C . PHE A 1 98 ? -9.633 -7.023 1.606 1 98.94 98 PHE A C 1
ATOM 763 O O . PHE A 1 98 ? -10.094 -6.797 0.484 1 98.94 98 PHE A O 1
ATOM 770 N N . PRO A 1 99 ? -9.914 -6.238 2.658 1 98.81 99 PRO A N 1
ATOM 771 C CA . PRO A 1 99 ? -10.461 -4.898 2.451 1 98.81 99 PRO A CA 1
ATOM 772 C C . PRO A 1 99 ? -9.414 -3.9 1.961 1 98.81 99 PRO A C 1
ATOM 774 O O . PRO A 1 99 ? -8.266 -3.951 2.391 1 98.81 99 PRO A O 1
ATOM 777 N N . LEU A 1 100 ? -9.75 -3.074 1.032 1 98.69 100 LEU A N 1
ATOM 778 C CA . LEU A 1 100 ? -8.852 -2.01 0.603 1 98.69 100 LEU A CA 1
ATOM 779 C C . LEU A 1 100 ? -8.82 -0.876 1.623 1 98.69 100 LEU A C 1
ATOM 781 O O . LEU A 1 100 ? -9.547 0.111 1.479 1 98.69 100 LEU A O 1
ATOM 785 N N . TRP A 1 101 ? -8.008 -0.977 2.637 1 98.56 101 TRP A N 1
ATOM 786 C CA . TRP A 1 101 ? -7.875 0.031 3.684 1 98.56 101 TRP A CA 1
ATOM 787 C C . TRP A 1 101 ? -6.816 1.062 3.314 1 98.56 101 TRP A C 1
ATOM 789 O O . TRP A 1 101 ? -5.656 0.715 3.086 1 98.56 101 TRP A O 1
ATOM 799 N N . TRP A 1 102 ? -7.32 2.344 3.223 1 98.38 102 TRP A N 1
ATOM 800 C CA . TRP A 1 102 ? -6.43 3.445 2.879 1 98.38 102 TRP A CA 1
ATOM 801 C C . TRP A 1 102 ? -5.668 3.148 1.593 1 98.38 102 TRP A C 1
ATOM 803 O O . TRP A 1 102 ? -4.445 3.293 1.541 1 98.38 102 TRP A O 1
ATOM 813 N N . PHE A 1 103 ? -6.395 2.576 0.617 1 98.25 103 PHE A N 1
ATOM 814 C CA . PHE A 1 103 ? -6.102 2.459 -0.807 1 98.25 103 PHE A CA 1
ATOM 815 C C . PHE A 1 103 ? -5.031 1.399 -1.053 1 98.25 103 PHE A C 1
ATOM 817 O O . PHE A 1 103 ? -4.359 1.419 -2.084 1 98.25 103 PHE A O 1
ATOM 824 N N . SER A 1 104 ? -4.824 0.511 -0.076 1 98.19 104 SER A N 1
ATOM 825 C CA . SER A 1 104 ? -3.883 -0.589 -0.256 1 98.19 104 SER A CA 1
ATOM 826 C C . SER A 1 104 ? -4.25 -1.781 0.62 1 98.19 104 SER A C 1
ATOM 828 O O . SER A 1 104 ? -5.367 -1.856 1.138 1 98.19 104 SER A O 1
ATOM 830 N N . MET A 1 105 ? -3.387 -2.781 0.682 1 98.38 105 MET A N 1
ATOM 831 C CA . MET A 1 105 ? -3.555 -3.963 1.521 1 98.38 105 MET A CA 1
ATOM 832 C C . MET A 1 105 ? -3.48 -3.598 3 1 98.38 105 MET A C 1
ATOM 834 O O . MET A 1 105 ? -2.785 -2.652 3.375 1 98.38 105 MET A O 1
ATOM 838 N N . PRO A 1 106 ? -4.238 -4.398 3.809 1 98.81 106 PRO A N 1
ATOM 839 C CA . PRO A 1 106 ? -4.059 -4.223 5.25 1 98.81 106 PRO A CA 1
ATOM 840 C C . PRO A 1 106 ? -2.617 -4.445 5.699 1 98.81 106 PRO A C 1
ATOM 842 O O . PRO A 1 106 ? -1.898 -5.25 5.098 1 98.81 106 PRO A O 1
ATOM 845 N N . ALA A 1 107 ? -2.248 -3.811 6.777 1 98.88 107 ALA A N 1
ATOM 846 C CA . ALA A 1 107 ? -0.886 -3.873 7.305 1 98.88 107 ALA A CA 1
ATOM 847 C C . ALA A 1 107 ? -0.43 -5.316 7.48 1 98.88 107 ALA A C 1
ATOM 849 O O . ALA A 1 107 ? 0.714 -5.656 7.168 1 98.88 107 ALA A O 1
ATOM 850 N N . ILE A 1 108 ? -1.33 -6.18 7.969 1 98.94 108 ILE A N 1
ATOM 851 C CA . ILE A 1 108 ? -0.955 -7.559 8.273 1 98.94 108 ILE A CA 1
ATOM 852 C C . ILE A 1 108 ? -0.63 -8.297 6.977 1 98.94 108 ILE A C 1
ATOM 854 O O . ILE A 1 108 ? 0.302 -9.109 6.934 1 98.94 108 ILE A O 1
ATOM 858 N N . LEU A 1 109 ? -1.369 -8.031 5.926 1 98.94 109 LEU A N 1
ATOM 859 C CA . LEU A 1 109 ? -1.094 -8.648 4.633 1 98.94 109 LEU A CA 1
ATOM 860 C C . LEU A 1 109 ? 0.165 -8.062 4.008 1 98.94 109 LEU A C 1
ATOM 862 O O . LEU A 1 109 ? 0.952 -8.781 3.389 1 98.94 109 LEU A O 1
ATOM 866 N N . LYS A 1 110 ? 0.355 -6.699 4.141 1 98.94 110 LYS A N 1
ATOM 867 C CA . LYS A 1 110 ? 1.598 -6.078 3.691 1 98.94 110 LYS A CA 1
ATOM 868 C C . LYS A 1 110 ? 2.807 -6.715 4.371 1 98.94 110 LYS A C 1
ATOM 870 O O . LYS A 1 110 ? 3.848 -6.914 3.74 1 98.94 110 LYS A O 1
ATOM 875 N N . GLY A 1 111 ? 2.658 -6.965 5.652 1 98.88 111 GLY A N 1
ATOM 876 C CA . GLY A 1 111 ? 3.707 -7.664 6.375 1 98.88 111 GLY A CA 1
ATOM 877 C C . GLY A 1 111 ? 3.975 -9.062 5.836 1 98.88 111 GLY A C 1
ATOM 878 O O . GLY A 1 111 ? 5.125 -9.492 5.773 1 98.88 111 GLY A O 1
ATOM 879 N N . TRP A 1 112 ? 2.889 -9.789 5.488 1 98.94 112 TRP A N 1
ATOM 880 C CA . TRP A 1 112 ? 3.021 -11.109 4.871 1 98.94 112 TRP A CA 1
ATOM 881 C C . TRP A 1 112 ? 3.883 -11.039 3.613 1 98.94 112 TRP A C 1
ATOM 883 O O . TRP A 1 112 ? 4.805 -11.836 3.438 1 98.94 112 TRP A O 1
ATOM 893 N N . ILE A 1 113 ? 3.654 -10.055 2.768 1 98.94 113 ILE A N 1
ATOM 894 C CA . ILE A 1 113 ? 4.43 -9.867 1.546 1 98.94 113 ILE A CA 1
ATOM 895 C C . ILE A 1 113 ? 5.891 -9.594 1.896 1 98.94 113 ILE A C 1
ATOM 897 O O . ILE A 1 113 ? 6.793 -10.258 1.373 1 98.94 113 ILE A O 1
ATOM 901 N N . GLU A 1 114 ? 6.133 -8.68 2.822 1 98.81 114 GLU A N 1
ATOM 902 C CA . GLU A 1 114 ? 7.48 -8.227 3.154 1 98.81 114 GLU A CA 1
ATOM 903 C C . GLU A 1 114 ? 8.32 -9.375 3.715 1 98.81 114 GLU A C 1
ATOM 905 O O . GLU A 1 114 ? 9.516 -9.469 3.434 1 98.81 114 GLU A O 1
ATOM 910 N N . ARG A 1 115 ? 7.703 -10.25 4.484 1 98.88 115 ARG A N 1
ATOM 911 C CA . ARG A 1 115 ? 8.453 -11.297 5.176 1 98.88 115 ARG A CA 1
ATOM 912 C C . ARG A 1 115 ? 8.539 -12.555 4.324 1 98.88 115 ARG A C 1
ATOM 914 O O . ARG A 1 115 ? 9.594 -13.203 4.273 1 98.88 115 ARG A O 1
ATOM 921 N N . VAL A 1 116 ? 7.52 -12.922 3.609 1 98.94 116 VAL A N 1
ATOM 922 C CA . VAL A 1 116 ? 7.441 -14.172 2.861 1 98.94 116 VAL A CA 1
ATOM 923 C C . VAL A 1 116 ? 8.234 -14.047 1.56 1 98.94 116 VAL A C 1
ATOM 925 O O . VAL A 1 116 ? 8.836 -15.016 1.099 1 98.94 116 VAL A O 1
ATOM 928 N N . TYR A 1 117 ? 8.219 -12.836 0.907 1 98.88 117 TYR A N 1
ATOM 929 C CA . TYR A 1 117 ? 8.914 -12.586 -0.349 1 98.88 117 TYR A CA 1
ATOM 930 C C . TYR A 1 117 ? 10.414 -12.43 -0.118 1 98.88 117 TYR A C 1
ATOM 932 O O . TYR A 1 117 ? 10.953 -11.328 -0.263 1 98.88 117 TYR A O 1
ATOM 940 N N . ALA A 1 118 ? 11.102 -13.438 0.071 1 98.75 118 ALA A N 1
ATOM 941 C CA . ALA A 1 118 ? 12.523 -13.453 0.418 1 98.75 118 ALA A CA 1
ATOM 942 C C . ALA A 1 118 ? 13.391 -13.156 -0.804 1 98.75 118 ALA A C 1
ATOM 944 O O . ALA A 1 118 ? 12.984 -13.43 -1.938 1 98.75 118 ALA A O 1
ATOM 945 N N . TYR A 1 119 ? 14.539 -12.547 -0.546 1 98.56 119 TYR A N 1
ATOM 946 C CA . TYR A 1 119 ? 15.594 -12.422 -1.551 1 98.56 119 TYR A CA 1
ATOM 947 C C . TYR A 1 119 ? 16.062 -13.797 -2.012 1 98.56 119 TYR A C 1
ATOM 949 O O . TYR A 1 119 ? 16.562 -14.586 -1.21 1 98.56 119 TYR A O 1
ATOM 957 N N . GLY A 1 120 ? 15.945 -14.102 -3.252 1 98.38 120 GLY A N 1
ATOM 958 C CA . GLY A 1 120 ? 16.234 -15.422 -3.791 1 98.38 120 GLY A CA 1
ATOM 959 C C . GLY A 1 120 ? 15 -16.25 -4.066 1 98.38 120 GLY A C 1
ATOM 960 O O . GLY A 1 120 ? 15.07 -17.297 -4.711 1 98.38 120 GLY A O 1
ATOM 961 N N . PHE A 1 121 ? 13.875 -15.812 -3.572 1 98.69 121 PHE A N 1
ATOM 962 C CA . PHE A 1 121 ? 12.594 -16.469 -3.787 1 98.69 121 PHE A CA 1
ATOM 963 C C . PHE A 1 121 ? 11.672 -15.578 -4.625 1 98.69 121 PHE A C 1
ATOM 965 O O . PHE A 1 121 ? 11.547 -15.773 -5.836 1 98.69 121 PHE A O 1
ATOM 972 N N . ALA A 1 122 ? 11.305 -14.367 -4.129 1 98.5 122 ALA A N 1
ATOM 973 C CA . ALA A 1 122 ? 10.367 -13.5 -4.836 1 98.5 122 ALA A CA 1
ATOM 974 C C . ALA A 1 122 ? 11.102 -12.398 -5.594 1 98.5 122 ALA A C 1
ATOM 976 O O . ALA A 1 122 ? 10.531 -11.75 -6.473 1 98.5 122 ALA A O 1
ATOM 977 N N . TYR A 1 123 ? 12.352 -12.094 -5.242 1 98 123 TYR A N 1
ATOM 978 C CA . TYR A 1 123 ? 13.188 -11.117 -5.93 1 98 123 TYR A CA 1
ATOM 979 C C . TYR A 1 123 ? 14.656 -11.516 -5.855 1 98 123 TYR A C 1
ATOM 981 O O . TYR A 1 123 ? 15.023 -12.43 -5.109 1 98 123 TYR A O 1
ATOM 989 N N . GLY A 1 124 ? 15.43 -10.906 -6.652 1 96.88 124 GLY A N 1
ATOM 990 C CA . GLY A 1 124 ? 16.844 -11.258 -6.684 1 96.88 124 GLY A CA 1
ATOM 991 C C . GLY A 1 124 ? 17.109 -12.586 -7.379 1 96.88 124 GLY A C 1
ATOM 992 O O . GLY A 1 124 ? 18.078 -13.273 -7.059 1 96.88 124 GLY A O 1
ATOM 993 N N . VAL A 1 125 ? 16.219 -12.945 -8.25 1 97.19 125 VAL A N 1
ATOM 994 C CA . VAL A 1 125 ? 16.297 -14.195 -9 1 97.19 125 VAL A CA 1
ATOM 995 C C . VAL A 1 125 ? 16.703 -13.906 -10.445 1 97.19 125 VAL A C 1
ATOM 997 O O . VAL A 1 125 ? 16.203 -12.945 -11.047 1 97.19 125 VAL A O 1
ATOM 1000 N N . GLY A 1 126 ? 17.578 -14.68 -10.977 1 96.06 126 GLY A N 1
ATOM 1001 C CA . GLY A 1 126 ? 17.953 -14.531 -12.375 1 96.06 126 GLY A CA 1
ATOM 1002 C C . GLY A 1 126 ? 19.188 -13.664 -12.57 1 96.06 126 GLY A C 1
ATOM 1003 O O . GLY A 1 126 ? 19.672 -13.047 -11.625 1 96.06 126 GLY A O 1
ATOM 1004 N N . GLU A 1 127 ? 19.625 -13.492 -13.797 1 95.38 127 GLU A N 1
ATOM 1005 C CA . GLU A 1 127 ? 20.875 -12.805 -14.109 1 95.38 127 GLU A CA 1
ATOM 1006 C C . GLU A 1 127 ? 20.625 -11.359 -14.523 1 95.38 127 GLU A C 1
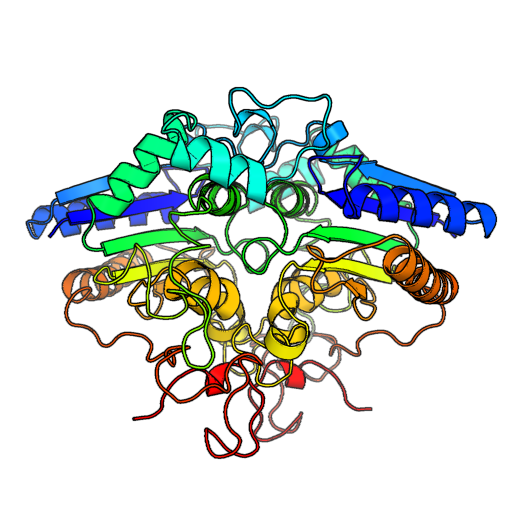ATOM 1008 O O . GLU A 1 127 ? 19.5 -11.008 -14.898 1 95.38 127 GLU A O 1
ATOM 1013 N N . HIS A 1 128 ? 21.625 -10.547 -14.383 1 93.81 128 HIS A N 1
ATOM 1014 C CA . HIS A 1 128 ? 21.656 -9.219 -14.992 1 93.81 128 HIS A CA 1
ATOM 1015 C C . HIS A 1 128 ? 22.672 -9.148 -16.109 1 93.81 128 HIS A C 1
ATOM 1017 O O . HIS A 1 128 ? 23.859 -9.438 -15.898 1 93.81 128 HIS A O 1
ATOM 1023 N N . SER A 1 129 ? 22.188 -8.898 -17.25 1 93.69 129 SER A N 1
ATOM 1024 C CA . SER A 1 129 ? 23.016 -8.734 -18.453 1 93.69 129 SER A CA 1
ATOM 1025 C C . SER A 1 129 ? 22.5 -7.59 -19.312 1 93.69 129 SER A C 1
ATOM 1027 O O . SER A 1 129 ? 21.625 -6.836 -18.906 1 93.69 129 SER A O 1
ATOM 1029 N N . GLU A 1 130 ? 23.031 -7.496 -20.484 1 91 130 GLU A N 1
ATOM 1030 C CA . GLU A 1 130 ? 22.625 -6.445 -21.406 1 91 130 GLU A CA 1
ATOM 1031 C C . GLU A 1 130 ? 21.234 -6.723 -21.984 1 91 130 GLU A C 1
ATOM 1033 O O . GLU A 1 130 ? 20.562 -5.816 -22.5 1 91 130 GLU A O 1
ATOM 1038 N N . SER A 1 131 ? 20.766 -7.871 -21.875 1 91.88 131 SER A N 1
ATOM 1039 C CA . SER A 1 131 ? 19.5 -8.219 -22.516 1 91.88 131 SER A CA 1
ATOM 1040 C C . SER A 1 131 ? 18.531 -8.82 -21.5 1 91.88 131 SER A C 1
ATOM 1042 O O . SER A 1 131 ? 17.391 -9.18 -21.844 1 91.88 131 SER A O 1
ATOM 1044 N N . HIS A 1 132 ? 18.984 -8.953 -20.25 1 96.25 132 HIS A N 1
ATOM 1045 C CA . HIS A 1 132 ? 18.203 -9.609 -19.203 1 96.25 132 HIS A CA 1
ATOM 1046 C C . HIS A 1 132 ? 18.453 -8.969 -17.844 1 96.25 132 HIS A C 1
ATOM 1048 O O . HIS A 1 132 ? 19.594 -8.789 -17.438 1 96.25 132 HIS A O 1
ATOM 1054 N N . TRP A 1 133 ? 17.438 -8.562 -17.156 1 97 133 TRP A N 1
ATOM 1055 C CA . TRP A 1 133 ? 17.578 -7.852 -15.898 1 97 133 TRP A CA 1
ATOM 1056 C C . TRP A 1 133 ? 16.797 -8.547 -14.789 1 97 133 TRP A C 1
ATOM 1058 O O . TRP A 1 133 ? 15.805 -8.008 -14.273 1 97 133 TRP A O 1
ATOM 1068 N N . GLY A 1 134 ? 17.266 -9.766 -14.453 1 97.44 134 GLY A N 1
ATOM 1069 C CA . GLY A 1 134 ? 16.578 -10.555 -13.438 1 97.44 134 GLY A CA 1
ATOM 1070 C C . GLY A 1 134 ? 15.328 -11.234 -13.953 1 97.44 134 GLY A C 1
ATOM 1071 O O . GLY A 1 134 ? 14.805 -10.875 -15.008 1 97.44 134 GLY A O 1
ATOM 1072 N N . ASP A 1 135 ? 14.938 -12.305 -13.266 1 98.12 135 ASP A N 1
ATOM 1073 C CA . ASP A 1 135 ? 13.656 -12.953 -13.508 1 98.12 135 ASP A CA 1
ATOM 1074 C C . ASP A 1 135 ? 12.539 -12.266 -12.719 1 98.12 135 ASP A C 1
ATOM 1076 O O . ASP A 1 135 ? 12.156 -12.734 -11.641 1 98.12 135 ASP A O 1
ATOM 1080 N N . ARG A 1 136 ? 12.094 -11.211 -13.266 1 98.12 136 ARG A N 1
ATOM 1081 C CA . ARG A 1 136 ? 11.055 -10.391 -12.648 1 98.12 136 ARG A CA 1
ATOM 1082 C C . ARG A 1 136 ? 10.125 -9.797 -13.711 1 98.12 136 ARG A C 1
ATOM 1084 O O . ARG A 1 136 ? 10.445 -9.805 -14.898 1 98.12 136 ARG A O 1
ATOM 1091 N N . TYR A 1 137 ? 8.891 -9.359 -13.289 1 98.44 137 TYR A N 1
ATOM 1092 C CA . TYR A 1 137 ? 7.855 -8.805 -14.164 1 98.44 137 TYR A CA 1
ATOM 1093 C C . TYR A 1 137 ? 7.551 -9.758 -15.312 1 98.44 137 TYR A C 1
ATOM 1095 O O . TYR A 1 137 ? 7.793 -9.43 -16.484 1 98.44 137 TYR A O 1
ATOM 1103 N N . GLY A 1 138 ? 6.902 -10.805 -14.938 1 97.5 138 GLY A N 1
ATOM 1104 C CA . GLY A 1 138 ? 6.496 -11.797 -15.914 1 97.5 138 GLY A CA 1
ATOM 1105 C C . GLY A 1 138 ? 7.297 -13.086 -15.828 1 97.5 138 GLY A C 1
ATOM 1106 O O . GLY A 1 138 ? 6.957 -14.078 -16.484 1 97.5 138 GLY A O 1
ATOM 1107 N N . GLU A 1 139 ? 8.328 -13.055 -15.039 1 97.5 139 GLU A N 1
ATOM 1108 C CA . GLU A 1 139 ? 9.18 -14.203 -14.766 1 97.5 139 GLU A CA 1
ATOM 1109 C C . GLU A 1 139 ? 9.492 -14.328 -13.281 1 97.5 139 GLU A C 1
ATOM 1111 O O . GLU A 1 139 ? 9.258 -13.391 -12.516 1 97.5 139 GLU A O 1
ATOM 1116 N N . GLY A 1 140 ? 10.039 -15.492 -12.875 1 97.94 140 GLY A N 1
ATOM 1117 C CA . GLY A 1 140 ? 10.422 -15.703 -11.492 1 97.94 140 GLY A CA 1
ATOM 1118 C C . GLY A 1 140 ? 9.797 -16.938 -10.883 1 97.94 140 GLY A C 1
ATOM 1119 O O . GLY A 1 140 ? 9.297 -17.797 -11.602 1 97.94 140 GLY A O 1
ATOM 1120 N N . SER A 1 141 ? 9.805 -16.969 -9.562 1 98.06 141 SER A N 1
ATOM 1121 C CA . SER A 1 141 ? 9.477 -18.172 -8.82 1 98.06 141 SER A CA 1
ATOM 1122 C C . SER A 1 141 ? 7.988 -18.5 -8.906 1 98.06 141 SER A C 1
ATOM 1124 O O . SER A 1 141 ? 7.574 -19.625 -8.617 1 98.06 141 SER A O 1
ATOM 1126 N N . MET A 1 142 ? 7.176 -17.5 -9.352 1 98.81 142 MET A N 1
ATOM 1127 C CA . MET A 1 142 ? 5.734 -17.719 -9.359 1 98.81 142 MET A CA 1
ATOM 1128 C C . MET A 1 142 ? 5.227 -17.969 -10.773 1 98.81 142 MET A C 1
ATOM 1130 O O . MET A 1 142 ? 4.02 -18.062 -11 1 98.81 142 MET A O 1
ATOM 1134 N N . MET A 1 143 ? 6.188 -18.031 -11.734 1 98.06 143 MET A N 1
ATOM 1135 C CA . MET A 1 143 ? 5.793 -18.297 -13.109 1 98.06 143 MET A CA 1
ATOM 1136 C C . MET A 1 143 ? 4.938 -19.562 -13.188 1 98.06 143 MET A C 1
ATOM 1138 O O . MET A 1 143 ? 5.246 -20.562 -12.547 1 98.06 143 MET A O 1
ATOM 1142 N N . GLY A 1 144 ? 3.869 -19.453 -13.992 1 97.94 144 GLY A N 1
ATOM 1143 C CA . GLY A 1 144 ? 2.977 -20.594 -14.164 1 97.94 144 GLY A CA 1
ATOM 1144 C C . GLY A 1 144 ? 1.798 -20.578 -13.203 1 97.94 144 GLY A C 1
ATOM 1145 O O . GLY A 1 144 ? 0.843 -21.328 -13.375 1 97.94 144 GLY A O 1
ATOM 1146 N N . LYS A 1 145 ? 1.843 -19.734 -12.203 1 98.81 145 LYS A N 1
ATOM 1147 C CA . LYS A 1 145 ? 0.771 -19.625 -11.219 1 98.81 145 LYS A CA 1
ATOM 1148 C C . LYS A 1 145 ? -0.103 -18.406 -11.484 1 98.81 145 LYS A C 1
ATOM 1150 O O . LYS A 1 145 ? 0.403 -17.344 -11.852 1 98.81 145 LYS A O 1
ATOM 1155 N N . ARG A 1 146 ? -1.393 -18.531 -11.289 1 98.88 146 ARG A N 1
ATOM 1156 C CA . ARG A 1 146 ? -2.311 -17.391 -11.414 1 98.88 146 ARG A CA 1
ATOM 1157 C C . ARG A 1 146 ? -2.553 -16.734 -10.062 1 98.88 146 ARG A C 1
ATOM 1159 O O . ARG A 1 146 ? -2.449 -17.391 -9.023 1 98.88 146 ARG A O 1
ATOM 1166 N N . ALA A 1 147 ? -2.779 -15.477 -10.039 1 98.94 147 ALA A N 1
ATOM 1167 C CA . ALA A 1 147 ? -3.139 -14.742 -8.828 1 98.94 147 ALA A CA 1
ATOM 1168 C C . ALA A 1 147 ? -4.305 -13.789 -9.086 1 98.94 147 ALA A C 1
ATOM 1170 O O . ALA A 1 147 ? -4.359 -13.141 -10.125 1 98.94 147 ALA A O 1
ATOM 1171 N N . MET A 1 148 ? -5.234 -13.703 -8.188 1 98.94 148 MET A N 1
ATOM 1172 C CA . MET A 1 148 ? -6.387 -12.812 -8.281 1 98.94 148 MET A CA 1
ATOM 1173 C C . MET A 1 148 ? -6.629 -12.102 -6.957 1 98.94 148 MET A C 1
ATOM 1175 O O . MET A 1 148 ? -6.535 -12.703 -5.891 1 98.94 148 MET A O 1
ATOM 1179 N N . LEU A 1 149 ? -6.949 -10.812 -7.074 1 98.94 149 LEU A N 1
ATOM 1180 C CA . LEU A 1 149 ? -7.336 -10.039 -5.902 1 98.94 149 LEU A CA 1
ATOM 1181 C C . LEU A 1 149 ? -8.852 -10.031 -5.727 1 98.94 149 LEU A C 1
ATOM 1183 O O . LEU A 1 149 ? -9.594 -9.859 -6.695 1 98.94 149 LEU A O 1
ATOM 1187 N N . VAL A 1 150 ? -9.297 -10.312 -4.551 1 98.94 150 VAL A N 1
ATOM 1188 C CA . VAL A 1 150 ? -10.664 -10.07 -4.105 1 98.94 150 VAL A CA 1
ATOM 1189 C C . VAL A 1 150 ? -10.68 -8.953 -3.07 1 98.94 150 VAL A C 1
ATOM 1191 O O . VAL A 1 150 ? -10.164 -9.109 -1.964 1 98.94 150 VAL A O 1
ATOM 1194 N N . VAL A 1 151 ? -11.289 -7.809 -3.465 1 98.88 151 VAL A N 1
ATOM 1195 C CA . VAL A 1 151 ? -11.102 -6.609 -2.652 1 98.88 151 VAL A CA 1
ATOM 1196 C C . VAL A 1 151 ? -12.461 -6 -2.312 1 98.88 151 VAL A C 1
ATOM 1198 O O . VAL A 1 151 ? -13.305 -5.824 -3.191 1 98.88 151 VAL A O 1
ATOM 1201 N N . THR A 1 152 ? -12.672 -5.727 -1.043 1 98.75 152 THR A N 1
ATOM 1202 C CA . THR A 1 152 ? -13.883 -5.043 -0.607 1 98.75 152 THR A CA 1
ATOM 1203 C C . THR A 1 152 ? -13.594 -3.578 -0.286 1 98.75 152 THR A C 1
ATOM 1205 O O . THR A 1 152 ? -12.531 -3.254 0.252 1 98.75 152 THR A O 1
ATOM 1208 N N . MET A 1 153 ? -14.508 -2.734 -0.645 1 98.19 153 MET A N 1
ATOM 1209 C CA . MET A 1 153 ? -14.375 -1.3 -0.406 1 98.19 153 MET A CA 1
ATOM 1210 C C . MET A 1 153 ? -15.68 -0.711 0.123 1 98.19 153 MET A C 1
ATOM 1212 O O . MET A 1 153 ? -16.766 -1.078 -0.335 1 98.19 153 MET A O 1
ATOM 1216 N N . GLY A 1 154 ? -15.547 0.2 1.066 1 96.44 154 GLY A N 1
ATOM 1217 C CA . GLY A 1 154 ? -16.719 0.922 1.52 1 96.44 154 GLY A CA 1
ATOM 1218 C C . GLY A 1 154 ? -17.234 1.932 0.507 1 96.44 154 GLY A C 1
ATOM 1219 O O . GLY A 1 154 ? -18.422 2.227 0.461 1 96.44 154 GLY A O 1
ATOM 1220 N N . GLY A 1 155 ? -16.391 2.461 -0.318 1 96.31 155 GLY A N 1
ATOM 1221 C CA . GLY A 1 155 ? -16.703 3.516 -1.268 1 96.31 155 GLY A CA 1
ATOM 1222 C C . GLY A 1 155 ? -17.578 3.039 -2.42 1 96.31 155 GLY A C 1
ATOM 1223 O O . GLY A 1 155 ? -17.719 1.835 -2.637 1 96.31 155 GLY A O 1
ATOM 1224 N N . TRP A 1 156 ? -18.156 4.055 -3.092 1 97.44 156 TRP A N 1
ATOM 1225 C CA . TRP A 1 156 ? -19.016 3.797 -4.242 1 97.44 156 TRP A CA 1
ATOM 1226 C C . TRP A 1 156 ? -18.188 3.49 -5.484 1 97.44 156 TRP A C 1
ATOM 1228 O O . TRP A 1 156 ? -17.078 4.012 -5.645 1 97.44 156 TRP A O 1
ATOM 1238 N N . GLU A 1 157 ? -18.75 2.691 -6.312 1 98 157 GLU A N 1
ATOM 1239 C CA . GLU A 1 157 ? -18.062 2.271 -7.527 1 98 157 GLU A CA 1
ATOM 1240 C C . GLU A 1 157 ? -17.594 3.473 -8.344 1 98 157 GLU A C 1
ATOM 1242 O O . GLU A 1 157 ? -16.453 3.521 -8.789 1 98 157 GLU A O 1
ATOM 1247 N N . PRO A 1 158 ? -18.391 4.559 -8.508 1 98.31 158 PRO A N 1
ATOM 1248 C CA . PRO A 1 158 ? -17.938 5.684 -9.328 1 98.31 158 PRO A CA 1
ATOM 1249 C C . PRO A 1 158 ? -16.734 6.398 -8.734 1 98.31 158 PRO A C 1
ATOM 1251 O O . PRO A 1 158 ? -15.961 7.039 -9.461 1 98.31 158 PRO A O 1
ATOM 1254 N N . HIS A 1 159 ? -16.547 6.312 -7.395 1 98.5 159 HIS A N 1
ATOM 1255 C CA . HIS A 1 159 ? -15.406 6.957 -6.742 1 98.5 159 HIS A CA 1
ATOM 1256 C C . HIS A 1 159 ? -14.086 6.34 -7.191 1 98.5 159 HIS A C 1
ATOM 1258 O O . HIS A 1 159 ? -13.023 6.922 -6.984 1 98.5 159 HIS A O 1
ATOM 1264 N N . TYR A 1 160 ? -14.266 5.125 -7.844 1 98.56 160 TYR A N 1
ATOM 1265 C CA . TYR A 1 160 ? -13.094 4.367 -8.273 1 98.56 160 TYR A CA 1
ATOM 1266 C C . TYR A 1 160 ? -13.07 4.211 -9.789 1 98.56 160 TYR A C 1
ATOM 1268 O O . TYR A 1 160 ? -12.305 3.402 -10.32 1 98.56 160 TYR A O 1
ATOM 1276 N N . SER A 1 161 ? -13.922 4.891 -10.484 1 98 161 SER A N 1
ATOM 1277 C CA . SER A 1 161 ? -13.984 4.832 -11.945 1 98 161 SER A CA 1
ATOM 1278 C C . SER A 1 161 ? -12.82 5.582 -12.578 1 98 161 SER A C 1
ATOM 1280 O O . SER A 1 161 ? -11.953 6.105 -11.883 1 98 161 SER A O 1
ATOM 1282 N N . ASP A 1 162 ? -12.75 5.703 -13.828 1 96.44 162 ASP A N 1
ATOM 1283 C CA . ASP A 1 162 ? -11.641 6.273 -14.586 1 96.44 162 ASP A CA 1
ATOM 1284 C C . ASP A 1 162 ? -11.367 7.711 -14.156 1 96.44 162 ASP A C 1
ATOM 1286 O O . ASP A 1 162 ? -10.211 8.156 -14.156 1 96.44 162 ASP A O 1
ATOM 1290 N N . ARG A 1 163 ? -12.391 8.406 -13.781 1 97.88 163 ARG A N 1
ATOM 1291 C CA . ARG A 1 163 ? -12.219 9.797 -13.391 1 97.88 163 ARG A CA 1
ATOM 1292 C C . ARG A 1 163 ? -12.719 10.031 -11.969 1 97.88 163 ARG A C 1
ATOM 1294 O O . ARG A 1 163 ? -13.039 11.164 -11.594 1 97.88 163 ARG A O 1
ATOM 1301 N N . GLY A 1 164 ? -12.859 8.93 -11.188 1 98.62 164 GLY A N 1
ATOM 1302 C CA . GLY A 1 164 ? -13.312 9.008 -9.805 1 98.62 164 GLY A CA 1
ATOM 1303 C C . GLY A 1 164 ? -12.289 9.625 -8.875 1 98.62 164 GLY A C 1
ATOM 1304 O O . GLY A 1 164 ? -11.086 9.461 -9.07 1 98.62 164 GLY A O 1
ATOM 1305 N N . VAL A 1 165 ? -12.719 10.227 -7.824 1 98.62 165 VAL A N 1
ATOM 1306 C CA . VAL A 1 165 ? -11.898 11.047 -6.934 1 98.62 165 VAL A CA 1
ATOM 1307 C C . VAL A 1 165 ? -10.805 10.188 -6.312 1 98.62 165 VAL A C 1
ATOM 1309 O O . VAL A 1 165 ? -9.703 10.68 -6.047 1 98.62 165 VAL A O 1
ATOM 1312 N N . ASN A 1 166 ? -11.086 8.891 -6.117 1 98.56 166 ASN A N 1
ATOM 1313 C CA . ASN A 1 166 ? -10.094 8.031 -5.484 1 98.56 166 ASN A CA 1
ATOM 1314 C C . ASN A 1 166 ? -9 7.621 -6.465 1 98.56 166 ASN A C 1
ATOM 1316 O O . ASN A 1 166 ? -7.914 7.207 -6.051 1 98.56 166 ASN A O 1
ATOM 1320 N N . GLY A 1 167 ? -9.242 7.742 -7.762 1 98.19 167 GLY A N 1
ATOM 1321 C CA . GLY A 1 167 ? -8.461 7.102 -8.805 1 98.19 167 GLY A CA 1
ATOM 1322 C C . GLY A 1 167 ? -9.07 5.805 -9.305 1 98.19 167 GLY A C 1
ATOM 1323 O O . GLY A 1 167 ? -9.758 5.109 -8.555 1 98.19 167 GLY A O 1
ATOM 1324 N N . ALA A 1 168 ? -8.781 5.527 -10.578 1 98 168 ALA A N 1
ATOM 1325 C CA . ALA A 1 168 ? -9.273 4.273 -11.133 1 98 168 ALA A CA 1
ATOM 1326 C C . ALA A 1 168 ? -8.758 3.078 -10.344 1 98 168 ALA A C 1
ATOM 1328 O O . ALA A 1 168 ? -7.59 3.047 -9.953 1 98 168 ALA A O 1
ATOM 1329 N N . LEU A 1 169 ? -9.617 2.117 -10.188 1 98.38 169 LEU A N 1
ATOM 1330 C CA . LEU A 1 169 ? -9.297 0.996 -9.305 1 98.38 169 LEU A CA 1
ATOM 1331 C C . LEU A 1 169 ? -8.016 0.304 -9.75 1 98.38 169 LEU A C 1
ATOM 1333 O O . LEU A 1 169 ? -7.141 0.025 -8.93 1 98.38 169 LEU A O 1
ATOM 1337 N N . ASN A 1 170 ? -7.887 0.082 -11.023 1 97.81 170 ASN A N 1
ATOM 1338 C CA . ASN A 1 170 ? -6.711 -0.637 -11.5 1 97.81 170 ASN A CA 1
ATOM 1339 C C . ASN A 1 170 ? -5.438 0.186 -11.32 1 97.81 170 ASN A C 1
ATOM 1341 O O . ASN A 1 170 ? -4.352 -0.371 -11.148 1 97.81 170 ASN A O 1
ATOM 1345 N N . ASP A 1 171 ? -5.551 1.533 -11.383 1 98.12 171 ASP A N 1
ATOM 1346 C CA . ASP A 1 171 ? -4.398 2.377 -11.086 1 98.12 171 ASP A CA 1
ATOM 1347 C C . ASP A 1 171 ? -4.023 2.297 -9.609 1 98.12 171 ASP A C 1
ATOM 1349 O O . ASP A 1 171 ? -2.844 2.211 -9.266 1 98.12 171 ASP A O 1
ATOM 1353 N N . LEU A 1 172 ? -5.051 2.244 -8.758 1 98.44 172 LEU A N 1
ATOM 1354 C CA . LEU A 1 172 ? -4.816 2.125 -7.324 1 98.44 172 LEU A CA 1
ATOM 1355 C C . LEU A 1 172 ? -4.168 0.785 -6.984 1 98.44 172 LEU A C 1
ATOM 1357 O O . LEU A 1 172 ? -3.348 0.701 -6.07 1 98.44 172 LEU A O 1
ATOM 1361 N N . LEU A 1 173 ? -4.562 -0.228 -7.773 1 98.75 173 LEU A N 1
ATOM 1362 C CA . LEU A 1 173 ? -4.094 -1.583 -7.504 1 98.75 173 LEU A CA 1
ATOM 1363 C C . LEU A 1 173 ? -2.809 -1.876 -8.273 1 98.75 173 LEU A C 1
ATOM 1365 O O . LEU A 1 173 ? -2.217 -2.947 -8.109 1 98.75 173 LEU A O 1
ATOM 1369 N N . PHE A 1 174 ? -2.297 -0.946 -9.086 1 98.75 174 PHE A N 1
ATOM 1370 C CA . PHE A 1 174 ? -1.135 -1.172 -9.938 1 98.75 174 PHE A CA 1
ATOM 1371 C C . PHE A 1 174 ? 0.073 -1.587 -9.102 1 98.75 174 PHE A C 1
ATOM 1373 O O . PHE A 1 174 ? 0.742 -2.572 -9.422 1 98.75 174 PHE A O 1
ATOM 1380 N N . PRO A 1 175 ? 0.377 -0.946 -7.906 1 98.62 175 PRO A N 1
ATOM 1381 C CA . PRO A 1 175 ? 1.514 -1.394 -7.098 1 98.62 175 PRO A CA 1
ATOM 1382 C C . PRO A 1 175 ? 1.366 -2.836 -6.617 1 98.62 175 PRO A C 1
ATOM 1384 O O . PRO A 1 175 ? 2.367 -3.529 -6.414 1 98.62 175 PRO A O 1
ATOM 1387 N N . ILE A 1 176 ? 0.127 -3.326 -6.492 1 98.88 176 ILE A N 1
ATOM 1388 C CA . ILE A 1 176 ? -0.113 -4.691 -6.039 1 98.88 176 ILE A CA 1
ATOM 1389 C C . ILE A 1 176 ? -0.099 -5.641 -7.234 1 98.88 176 ILE A C 1
ATOM 1391 O O . ILE A 1 176 ? 0.662 -6.613 -7.254 1 98.88 176 ILE A O 1
ATOM 1395 N N . GLN A 1 177 ? -0.884 -5.305 -8.258 1 98.88 177 GLN A N 1
ATOM 1396 C CA . GLN A 1 177 ? -1.051 -6.215 -9.391 1 98.88 177 GLN A CA 1
ATOM 1397 C C . GLN A 1 177 ? 0.224 -6.293 -10.219 1 98.88 177 GLN A C 1
ATOM 1399 O O . GLN A 1 177 ? 0.748 -7.383 -10.461 1 98.88 177 GLN A O 1
ATOM 1404 N N . HIS A 1 178 ? 0.801 -5.16 -10.625 1 98.88 178 HIS A N 1
ATOM 1405 C CA . HIS A 1 178 ? 2.016 -5.133 -11.438 1 98.88 178 HIS A CA 1
ATOM 1406 C C . HIS A 1 178 ? 3.258 -5.312 -10.57 1 98.88 178 HIS A C 1
ATOM 1408 O O . HIS A 1 178 ? 4.207 -5.988 -10.977 1 98.88 178 HIS A O 1
ATOM 1414 N N . GLY A 1 179 ? 3.219 -4.707 -9.344 1 98.56 179 GLY A N 1
ATOM 1415 C CA . GLY A 1 179 ? 4.348 -4.805 -8.43 1 98.56 179 GLY A CA 1
ATOM 1416 C C . GLY A 1 179 ? 4.391 -6.117 -7.676 1 98.56 179 GLY A C 1
ATOM 1417 O O . GLY A 1 179 ? 5.07 -7.059 -8.094 1 98.56 179 GLY A O 1
ATOM 1418 N N . VAL A 1 180 ? 3.561 -6.34 -6.762 1 98.81 180 VAL A N 1
ATOM 1419 C CA . VAL A 1 180 ? 3.602 -7.441 -5.809 1 98.81 180 VAL A CA 1
ATOM 1420 C C . VAL A 1 180 ? 3.346 -8.758 -6.531 1 98.81 180 VAL A C 1
ATOM 1422 O O . VAL A 1 180 ? 3.994 -9.773 -6.242 1 98.81 180 VAL A O 1
ATOM 1425 N N . LEU A 1 181 ? 2.432 -8.812 -7.473 1 98.94 181 LEU A N 1
ATOM 1426 C CA . LEU A 1 181 ? 2.027 -10.086 -8.062 1 98.94 181 LEU A CA 1
ATOM 1427 C C . LEU A 1 181 ? 2.818 -10.367 -9.336 1 98.94 181 LEU A C 1
ATOM 1429 O O . LEU A 1 181 ? 3.367 -11.461 -9.5 1 98.94 181 LEU A O 1
ATOM 1433 N N . PHE A 1 182 ? 2.893 -9.414 -10.25 1 98.94 182 PHE A N 1
ATOM 1434 C CA . PHE A 1 182 ? 3.496 -9.656 -11.555 1 98.94 182 PHE A CA 1
ATOM 1435 C C . PHE A 1 182 ? 5.016 -9.742 -11.445 1 98.94 182 PHE A C 1
ATOM 1437 O O . PHE A 1 182 ? 5.652 -10.508 -12.164 1 98.94 182 PHE A O 1
ATOM 1444 N N . TYR A 1 183 ? 5.598 -9.008 -10.547 1 98.81 183 TYR A N 1
ATOM 1445 C CA . TYR A 1 183 ? 7.043 -8.938 -10.359 1 98.81 183 TYR A CA 1
ATOM 1446 C C . TYR A 1 183 ? 7.637 -10.328 -10.156 1 98.81 183 TYR A C 1
ATOM 1448 O O . TYR A 1 183 ? 8.539 -10.734 -10.898 1 98.81 183 TYR A O 1
ATOM 1456 N N . PRO A 1 184 ? 7.09 -11.125 -9.227 1 98.81 184 PRO A N 1
ATOM 1457 C CA . PRO A 1 184 ? 7.703 -12.438 -9.039 1 98.81 184 PRO A CA 1
ATOM 1458 C C . PRO A 1 184 ? 7.215 -13.469 -10.055 1 98.81 184 PRO A C 1
ATOM 1460 O O . PRO A 1 184 ? 7.621 -14.633 -10 1 98.81 184 PRO A O 1
ATOM 1463 N N . GLY A 1 185 ? 6.184 -13.062 -10.93 1 98.81 185 GLY A N 1
ATOM 1464 C CA . GLY A 1 185 ? 5.98 -13.93 -12.086 1 98.81 185 GLY A CA 1
ATOM 1465 C C . GLY A 1 185 ? 4.555 -14.43 -12.211 1 98.81 185 GLY A C 1
ATOM 1466 O O . GLY A 1 185 ? 4.215 -15.117 -13.172 1 98.81 185 GLY A O 1
ATOM 1467 N N . PHE A 1 186 ? 3.648 -14.062 -11.32 1 98.94 186 PHE A N 1
ATOM 1468 C CA . PHE A 1 186 ? 2.268 -14.523 -11.414 1 98.94 186 PHE A CA 1
ATOM 1469 C C . PHE A 1 186 ? 1.647 -14.086 -12.742 1 98.94 186 PHE A C 1
ATOM 1471 O O . PHE A 1 186 ? 1.942 -12.992 -13.242 1 98.94 186 PHE A O 1
ATOM 1478 N N . THR A 1 187 ? 0.83 -14.953 -13.25 1 98.88 187 THR A N 1
ATOM 1479 C CA . THR A 1 187 ? -0.194 -14.492 -14.188 1 98.88 187 THR A CA 1
ATOM 1480 C C . THR A 1 187 ? -1.34 -13.812 -13.445 1 98.88 187 THR A C 1
ATOM 1482 O O . THR A 1 187 ? -2.105 -14.469 -12.734 1 98.88 187 THR A O 1
ATOM 1485 N N . VAL A 1 188 ? -1.463 -12.531 -13.648 1 98.94 188 VAL A N 1
ATOM 1486 C CA . VAL A 1 188 ? -2.352 -11.75 -12.797 1 98.94 188 VAL A CA 1
ATOM 1487 C C . VAL A 1 188 ? -3.734 -11.656 -13.438 1 98.94 188 VAL A C 1
ATOM 1489 O O . VAL A 1 188 ? -3.863 -11.242 -14.594 1 98.94 188 VAL A O 1
ATOM 1492 N N . MET A 1 189 ? -4.746 -12.055 -12.719 1 98.88 189 MET A N 1
ATOM 1493 C CA . MET A 1 189 ? -6.129 -12.016 -13.188 1 98.88 189 MET A CA 1
ATOM 1494 C C . MET A 1 189 ? -6.785 -10.688 -12.82 1 98.88 189 MET A C 1
ATOM 1496 O O . MET A 1 189 ? -6.402 -10.047 -11.844 1 98.88 189 MET A O 1
ATOM 1500 N N . PRO A 1 190 ? -7.785 -10.227 -13.633 1 98.69 190 PRO A N 1
ATOM 1501 C CA . PRO A 1 190 ? -8.539 -9.047 -13.195 1 98.69 190 PRO A CA 1
ATOM 1502 C C . PRO A 1 190 ? -9.094 -9.195 -11.773 1 98.69 190 PRO A C 1
ATOM 1504 O O . PRO A 1 190 ? -9.531 -10.281 -11.391 1 98.69 190 PRO A O 1
ATOM 1507 N N . PRO A 1 191 ? -9.039 -8.141 -11.039 1 98.88 191 PRO A N 1
ATOM 1508 C CA . PRO A 1 191 ? -9.539 -8.227 -9.664 1 98.88 191 PRO A CA 1
ATOM 1509 C C . PRO A 1 191 ? -11.055 -8.406 -9.594 1 98.88 191 PRO A C 1
ATOM 1511 O O . PRO A 1 191 ? -11.75 -8.211 -10.594 1 98.88 191 PRO A O 1
ATOM 1514 N N . PHE A 1 192 ? -11.531 -8.875 -8.453 1 98.88 192 PHE A N 1
ATOM 1515 C CA . PHE A 1 192 ? -12.953 -8.953 -8.125 1 98.88 192 PHE A CA 1
ATOM 1516 C C . PHE A 1 192 ? -13.32 -7.949 -7.043 1 98.88 192 PHE A C 1
ATOM 1518 O O . PHE A 1 192 ? -13.219 -8.25 -5.852 1 98.88 192 PHE A O 1
ATOM 1525 N N . PRO A 1 193 ? -13.758 -6.789 -7.461 1 98.81 193 PRO A N 1
ATOM 1526 C CA . PRO A 1 193 ? -14.086 -5.727 -6.508 1 98.81 193 PRO A CA 1
ATOM 1527 C C . PRO A 1 193 ? -15.523 -5.82 -5.992 1 98.81 193 PRO A C 1
ATOM 1529 O O . PRO A 1 193 ? -16.422 -6.184 -6.746 1 98.81 193 PRO A O 1
ATOM 1532 N N . ILE A 1 194 ? -15.68 -5.543 -4.742 1 98.75 194 ILE A N 1
ATOM 1533 C CA . ILE A 1 194 ? -16.984 -5.379 -4.105 1 98.75 194 ILE A CA 1
ATOM 1534 C C . ILE A 1 194 ? -17.078 -3.99 -3.475 1 98.75 194 ILE A C 1
ATOM 1536 O O . ILE A 1 194 ? -16.359 -3.689 -2.512 1 98.75 194 ILE A O 1
ATOM 1540 N N . TYR A 1 195 ? -17.953 -3.17 -4 1 98.12 195 TYR A N 1
ATOM 1541 C CA . TYR A 1 195 ? -18.078 -1.776 -3.588 1 98.12 195 TYR A CA 1
ATOM 1542 C C . TYR A 1 195 ? -19.219 -1.599 -2.592 1 98.12 195 TYR A C 1
ATOM 1544 O O . TYR A 1 195 ? -20 -2.52 -2.375 1 98.12 195 TYR A O 1
ATOM 1552 N N . LYS A 1 196 ? -19.266 -0.458 -1.974 1 96.5 196 LYS A N 1
ATOM 1553 C CA . LYS A 1 196 ? -20.359 -0.034 -1.094 1 96.5 196 LYS A CA 1
ATOM 1554 C C . LYS A 1 196 ? -20.719 -1.136 -0.104 1 96.5 196 LYS A C 1
ATOM 1556 O O . LYS A 1 196 ? -21.891 -1.509 0.011 1 96.5 196 LYS A O 1
ATOM 1561 N N . THR A 1 197 ? -19.75 -1.654 0.604 1 95.75 197 THR A N 1
ATOM 1562 C CA . THR A 1 197 ? -19.938 -2.838 1.434 1 95.75 197 THR A CA 1
ATOM 1563 C C . THR A 1 197 ? -20.766 -2.5 2.672 1 95.75 197 THR A C 1
ATOM 1565 O O . THR A 1 197 ? -21.344 -3.389 3.303 1 95.75 197 THR A O 1
ATOM 1568 N N . GLY A 1 198 ? -20.875 -1.24 3.061 1 90.69 198 GLY A N 1
ATOM 1569 C CA . GLY A 1 198 ? -21.703 -0.826 4.18 1 90.69 198 GLY A CA 1
ATOM 1570 C C . GLY A 1 198 ? -23.188 -1.043 3.936 1 90.69 198 GLY A C 1
ATOM 1571 O O . GLY A 1 198 ? -23.984 -1.016 4.871 1 90.69 198 GLY A O 1
ATOM 1572 N N . LYS A 1 199 ? -23.594 -1.327 2.666 1 88.44 199 LYS A N 1
ATOM 1573 C CA . LYS A 1 199 ? -25 -1.5 2.291 1 88.44 199 LYS A CA 1
ATOM 1574 C C . LYS A 1 199 ? -25.266 -2.926 1.82 1 88.44 199 LYS A C 1
ATOM 1576 O O . LYS A 1 199 ? -26.188 -3.162 1.036 1 88.44 199 LYS A O 1
ATOM 1581 N N . MET A 1 200 ? -24.625 -3.77 2.301 1 93.94 200 MET A N 1
ATOM 1582 C CA . MET A 1 200 ? -24.781 -5.172 1.925 1 93.94 200 MET A CA 1
ATOM 1583 C C . MET A 1 200 ? -25.984 -5.797 2.639 1 93.94 200 MET A C 1
ATOM 1585 O O . MET A 1 200 ? -26.125 -5.645 3.852 1 93.94 200 MET A O 1
ATOM 1589 N N . ASP A 1 201 ? -26.891 -6.344 1.86 1 95.75 201 ASP A N 1
ATOM 1590 C CA . ASP A 1 201 ? -27.984 -7.148 2.408 1 95.75 201 ASP A CA 1
ATOM 1591 C C . ASP A 1 201 ? -27.969 -8.562 1.823 1 95.75 201 ASP A C 1
ATOM 1593 O O . ASP A 1 201 ? -27.078 -8.906 1.046 1 95.75 201 ASP A O 1
ATOM 1597 N N . ALA A 1 202 ? -28.891 -9.32 2.238 1 96.44 202 ALA A N 1
ATOM 1598 C CA . ALA A 1 202 ? -28.891 -10.727 1.868 1 96.44 202 ALA A CA 1
ATOM 1599 C C . ALA A 1 202 ? -29 -10.898 0.356 1 96.44 202 ALA A C 1
ATOM 1601 O O . ALA A 1 202 ? -28.328 -11.758 -0.228 1 96.44 202 ALA A O 1
ATOM 1602 N N . THR A 1 203 ? -29.844 -10.125 -0.227 1 97.81 203 THR A N 1
ATOM 1603 C CA . THR A 1 203 ? -30.047 -10.211 -1.669 1 97.81 203 THR A CA 1
ATOM 1604 C C . THR A 1 203 ? -28.766 -9.852 -2.418 1 97.81 203 THR A C 1
ATOM 1606 O O . THR A 1 203 ? -28.344 -10.57 -3.32 1 97.81 203 THR A O 1
ATOM 1609 N N . ARG A 1 204 ? -28.141 -8.773 -2.041 1 97.75 204 ARG A N 1
ATOM 1610 C CA . ARG A 1 204 ? -26.906 -8.344 -2.68 1 97.75 204 ARG A CA 1
ATOM 1611 C C . ARG A 1 204 ? -25.781 -9.344 -2.43 1 97.75 204 ARG A C 1
ATOM 1613 O O . ARG A 1 204 ? -24.969 -9.609 -3.318 1 97.75 204 ARG A O 1
ATOM 1620 N N . PHE A 1 205 ? -25.734 -9.875 -1.222 1 98.31 205 PHE A N 1
ATOM 1621 C CA . PHE A 1 205 ? -24.719 -10.875 -0.911 1 98.31 205 PHE A CA 1
ATOM 1622 C C . PHE A 1 205 ? -24.844 -12.07 -1.845 1 98.31 205 PHE A C 1
ATOM 1624 O O . PHE A 1 205 ? -23.828 -12.57 -2.357 1 98.31 205 PHE A O 1
ATOM 1631 N N . GLU A 1 206 ? -26.016 -12.5 -2.076 1 98.31 206 GLU A N 1
ATOM 1632 C CA . GLU A 1 206 ? -26.234 -13.617 -2.982 1 98.31 206 GLU A CA 1
ATOM 1633 C C . GLU A 1 206 ? -25.766 -13.281 -4.398 1 98.31 206 GLU A C 1
ATOM 1635 O O . GLU A 1 206 ? -25.172 -14.125 -5.074 1 98.31 206 GLU A O 1
ATOM 1640 N N . GLN A 1 207 ? -26.062 -12.109 -4.801 1 98.44 207 GLN A N 1
ATOM 1641 C CA . GLN A 1 207 ? -25.625 -11.656 -6.117 1 98.44 207 GLN A CA 1
ATOM 1642 C C . GLN A 1 207 ? -24.109 -11.617 -6.215 1 98.44 207 GLN A C 1
ATOM 1644 O O . GLN A 1 207 ? -23.531 -12.023 -7.227 1 98.44 207 GLN A O 1
ATOM 1649 N N . VAL A 1 208 ? -23.484 -11.117 -5.199 1 98.75 208 VAL A N 1
ATOM 1650 C CA . VAL A 1 208 ? -22.031 -11.07 -5.145 1 98.75 208 VAL A CA 1
ATOM 1651 C C . VAL A 1 208 ? -21.469 -12.492 -5.188 1 98.75 208 VAL A C 1
ATOM 1653 O O . VAL A 1 208 ? -20.5 -12.758 -5.91 1 98.75 208 VAL A O 1
ATOM 1656 N N . CYS A 1 209 ? -22.062 -13.43 -4.453 1 98.81 209 CYS A N 1
ATOM 1657 C CA . CYS A 1 209 ? -21.609 -14.82 -4.441 1 98.81 209 CYS A CA 1
ATOM 1658 C C . CYS A 1 209 ? -21.75 -15.445 -5.824 1 98.81 209 CYS A C 1
ATOM 1660 O O . CYS A 1 209 ? -20.859 -16.188 -6.262 1 98.81 209 CYS A O 1
ATOM 1662 N N . GLU A 1 210 ? -22.812 -15.117 -6.48 1 98.81 210 GLU A N 1
ATOM 1663 C CA . GLU A 1 210 ? -23 -15.633 -7.832 1 98.81 210 GLU A CA 1
ATOM 1664 C C . GLU A 1 210 ? -21.922 -15.133 -8.773 1 98.81 210 GLU A C 1
ATOM 1666 O O . GLU A 1 210 ? -21.359 -15.906 -9.547 1 98.81 210 GLU A O 1
ATOM 1671 N N . ALA A 1 211 ? -21.641 -13.867 -8.695 1 98.81 211 ALA A N 1
ATOM 1672 C CA . ALA A 1 211 ? -20.594 -13.289 -9.531 1 98.81 211 ALA A CA 1
ATOM 1673 C C . ALA A 1 211 ? -19.234 -13.852 -9.164 1 98.81 211 ALA A C 1
ATOM 1675 O O . ALA A 1 211 ? -18.406 -14.109 -10.047 1 98.81 211 ALA A O 1
ATOM 1676 N N . TYR A 1 212 ? -19.016 -14.031 -7.895 1 98.88 212 TYR A N 1
ATOM 1677 C CA . TYR A 1 212 ? -17.75 -14.578 -7.402 1 98.88 212 TYR A CA 1
ATOM 1678 C C . TYR A 1 212 ? -17.578 -16.016 -7.859 1 98.88 212 TYR A C 1
ATOM 1680 O O . TYR A 1 212 ? -16.469 -16.422 -8.242 1 98.88 212 TYR A O 1
ATOM 1688 N N . ALA A 1 213 ? -18.625 -16.766 -7.84 1 98.88 213 ALA A N 1
ATOM 1689 C CA . ALA A 1 213 ? -18.594 -18.141 -8.312 1 98.88 213 ALA A CA 1
ATOM 1690 C C . ALA A 1 213 ? -18.109 -18.219 -9.766 1 98.88 213 ALA A C 1
ATOM 1692 O O . ALA A 1 213 ? -17.297 -19.078 -10.117 1 98.88 213 ALA A O 1
ATOM 1693 N N . VAL A 1 214 ? -18.625 -17.328 -10.523 1 98.81 214 VAL A N 1
ATOM 1694 C CA . VAL A 1 214 ? -18.266 -17.297 -11.938 1 98.81 214 VAL A CA 1
ATOM 1695 C C . VAL A 1 214 ? -16.766 -17.031 -12.07 1 98.81 214 VAL A C 1
ATOM 1697 O O . VAL A 1 214 ? -16.078 -17.688 -12.859 1 98.81 214 VAL A O 1
ATOM 1700 N N . ARG A 1 215 ? -16.234 -16.094 -11.305 1 98.88 215 ARG A N 1
ATOM 1701 C CA . ARG A 1 215 ? -14.82 -15.773 -11.328 1 98.88 215 ARG A CA 1
ATOM 1702 C C . ARG A 1 215 ? -13.984 -16.969 -10.891 1 98.88 215 ARG A C 1
ATOM 1704 O O . ARG A 1 215 ? -12.93 -17.25 -11.469 1 98.88 215 ARG A O 1
ATOM 1711 N N . LEU A 1 216 ? -14.422 -17.625 -9.859 1 98.88 216 LEU A N 1
ATOM 1712 C CA . LEU A 1 216 ? -13.711 -18.797 -9.352 1 98.88 216 LEU A CA 1
ATOM 1713 C C . LEU A 1 216 ? -13.727 -19.938 -10.367 1 98.88 216 LEU A C 1
ATOM 1715 O O . LEU A 1 216 ? -12.695 -20.578 -10.602 1 98.88 216 LEU A O 1
ATOM 1719 N N . ASP A 1 217 ? -14.852 -20.156 -11.016 1 98.75 217 ASP A N 1
ATOM 1720 C CA . ASP A 1 217 ? -15 -21.234 -11.984 1 98.75 217 ASP A CA 1
ATOM 1721 C C . ASP A 1 217 ? -14.109 -21.016 -13.203 1 98.75 217 ASP A C 1
ATOM 1723 O O . ASP A 1 217 ? -13.641 -21.969 -13.812 1 98.75 217 ASP A O 1
ATOM 1727 N N . ASN A 1 218 ? -13.898 -19.75 -13.477 1 98.5 218 ASN A N 1
ATOM 1728 C CA . ASN A 1 218 ? -13.18 -19.422 -14.703 1 98.5 218 ASN A CA 1
ATOM 1729 C C . ASN A 1 218 ? -11.75 -18.953 -14.406 1 98.5 218 ASN A C 1
ATOM 1731 O O . ASN A 1 218 ? -11.086 -18.406 -15.281 1 98.5 218 ASN A O 1
ATOM 1735 N N . LEU A 1 219 ? -11.297 -19.141 -13.203 1 98.75 219 LEU A N 1
ATOM 1736 C CA . LEU A 1 219 ? -10.008 -18.625 -12.75 1 98.75 219 LEU A CA 1
ATOM 1737 C C . LEU A 1 219 ? -8.875 -19.125 -13.648 1 98.75 219 LEU A C 1
ATOM 1739 O O . LEU A 1 219 ? -7.918 -18.391 -13.906 1 98.75 219 LEU A O 1
ATOM 1743 N N . PHE A 1 220 ? -8.938 -20.312 -14.203 1 98.31 220 PHE A N 1
ATOM 1744 C CA . PHE A 1 220 ? -7.867 -20.891 -15.008 1 98.31 220 PHE A CA 1
ATOM 1745 C C . PHE A 1 220 ? -8.164 -20.75 -16.5 1 98.31 220 PHE A C 1
ATOM 1747 O O . PHE A 1 220 ? -7.348 -21.141 -17.328 1 98.31 220 PHE A O 1
ATOM 1754 N N . ASP A 1 221 ? -9.344 -20.062 -16.875 1 98 221 ASP A N 1
ATOM 1755 C CA . ASP A 1 221 ? -9.75 -19.953 -18.281 1 98 221 ASP A CA 1
ATOM 1756 C C . ASP A 1 221 ? -9.812 -18.484 -18.703 1 98 221 ASP A C 1
ATOM 1758 O O . ASP A 1 221 ? -9.602 -18.172 -19.891 1 98 221 ASP A O 1
ATOM 1762 N N . ASP A 1 222 ? -10.117 -17.594 -17.75 1 98 222 ASP A N 1
ATOM 1763 C CA . ASP A 1 222 ? -10.305 -16.188 -18.062 1 98 222 ASP A CA 1
ATOM 1764 C C . ASP A 1 222 ? -9 -15.562 -18.547 1 98 222 ASP A C 1
ATOM 1766 O O . ASP A 1 222 ? -7.914 -16.031 -18.219 1 98 222 ASP A O 1
ATOM 1770 N N . GLU A 1 223 ? -9.133 -14.5 -19.344 1 97.81 223 GLU A N 1
ATOM 1771 C CA . GLU A 1 223 ? -7.98 -13.75 -19.828 1 97.81 223 GLU A CA 1
ATOM 1772 C C . GLU A 1 223 ? -7.324 -12.961 -18.688 1 97.81 223 GLU A C 1
ATOM 1774 O O . GLU A 1 223 ? -8.008 -12.266 -17.938 1 97.81 223 GLU A O 1
ATOM 1779 N N . PRO A 1 224 ? -6.031 -13.078 -18.547 1 98.5 224 PRO A N 1
ATOM 1780 C CA . PRO A 1 224 ? -5.316 -12.305 -17.531 1 98.5 224 PRO A CA 1
ATOM 1781 C C . PRO A 1 224 ? -5.066 -10.859 -17.953 1 98.5 224 PRO A C 1
ATOM 1783 O O . PRO A 1 224 ? -5.371 -10.492 -19.094 1 98.5 224 PRO A O 1
ATOM 1786 N N . LEU A 1 225 ? -4.695 -10.031 -16.984 1 98.5 225 LEU A N 1
ATOM 1787 C CA . LEU A 1 225 ? -4.156 -8.727 -17.328 1 98.5 225 LEU A CA 1
ATOM 1788 C C . LEU A 1 225 ? -2.906 -8.867 -18.203 1 98.5 225 LEU A C 1
ATOM 1790 O O . LEU A 1 225 ? -1.981 -9.602 -17.844 1 98.5 225 LEU A O 1
ATOM 1794 N N . ARG A 1 226 ? -2.826 -8.195 -19.281 1 97.81 226 ARG A N 1
ATOM 1795 C CA . ARG A 1 226 ? -1.775 -8.391 -20.281 1 97.81 226 ARG A CA 1
ATOM 1796 C C . ARG A 1 226 ? -0.594 -7.465 -20.016 1 97.81 226 ARG A C 1
ATOM 1798 O O . ARG A 1 226 ? -0.185 -6.711 -20.906 1 97.81 226 ARG A O 1
ATOM 1805 N N . PHE A 1 227 ? 0.016 -7.582 -18.891 1 98.69 227 PHE A N 1
ATOM 1806 C CA . PHE A 1 227 ? 1.187 -6.785 -18.531 1 98.69 227 PHE A CA 1
ATOM 1807 C C . PHE A 1 227 ? 2.359 -7.117 -19.453 1 98.69 227 PHE A C 1
ATOM 1809 O O . PHE A 1 227 ? 2.582 -8.281 -19.781 1 98.69 227 PHE A O 1
ATOM 1816 N N . ARG A 1 228 ? 3.109 -6.121 -19.828 1 98.38 228 ARG A N 1
ATOM 1817 C CA . ARG A 1 228 ? 4.309 -6.309 -20.641 1 98.38 228 ARG A CA 1
ATOM 1818 C C . ARG A 1 228 ? 5.422 -6.957 -19.812 1 98.38 228 ARG A C 1
ATOM 1820 O O . ARG A 1 228 ? 5.719 -6.52 -18.703 1 98.38 228 ARG A O 1
ATOM 1827 N N . ARG A 1 229 ? 5.969 -7.949 -20.391 1 97.94 229 ARG A N 1
ATOM 1828 C CA . ARG A 1 229 ? 7.09 -8.617 -19.734 1 97.94 229 ARG A CA 1
ATOM 1829 C C . ARG A 1 229 ? 8.359 -7.773 -19.828 1 97.94 229 ARG A C 1
ATOM 1831 O O . ARG A 1 229 ? 8.703 -7.281 -20.906 1 97.94 229 ARG A O 1
ATOM 1838 N N . GLN A 1 230 ? 9.062 -7.625 -18.688 1 98.12 230 GLN A N 1
ATOM 1839 C CA . GLN A 1 230 ? 10.258 -6.785 -18.641 1 98.12 230 GLN A CA 1
ATOM 1840 C C . GLN A 1 230 ? 11.273 -7.219 -19.688 1 98.12 230 GLN A C 1
ATOM 1842 O O . GLN A 1 230 ? 11.812 -6.387 -20.422 1 98.12 230 GLN A O 1
ATOM 1847 N N . ASN A 1 231 ? 11.531 -8.508 -19.859 1 97.94 231 ASN A N 1
ATOM 1848 C CA . ASN A 1 231 ? 12.57 -9.016 -20.75 1 97.94 231 ASN A CA 1
ATOM 1849 C C . ASN A 1 231 ? 11.992 -9.422 -22.094 1 97.94 231 ASN A C 1
ATOM 1851 O O . ASN A 1 231 ? 12.648 -10.125 -22.875 1 97.94 231 ASN A O 1
ATOM 1855 N N . GLY A 1 232 ? 10.742 -9.016 -22.312 1 96.62 232 GLY A N 1
ATOM 1856 C CA . GLY A 1 232 ? 10.023 -9.453 -23.5 1 96.62 232 GLY A CA 1
ATOM 1857 C C . GLY A 1 232 ? 10.297 -8.586 -24.719 1 96.62 232 GLY A C 1
ATOM 1858 O O . GLY A 1 232 ? 9.703 -8.789 -25.781 1 96.62 232 GLY A O 1
ATOM 1859 N N . GLY A 1 233 ? 11.156 -7.523 -24.578 1 96.38 233 GLY A N 1
ATOM 1860 C CA . GLY A 1 233 ? 11.562 -6.777 -25.75 1 96.38 233 GLY A CA 1
ATOM 1861 C C . GLY A 1 233 ? 11.016 -5.363 -25.781 1 96.38 233 GLY A C 1
ATOM 1862 O O . GLY A 1 233 ? 11.516 -4.516 -26.531 1 96.38 233 GLY A O 1
ATOM 1863 N N . ASP A 1 234 ? 10.07 -5.082 -24.938 1 97.38 234 ASP A N 1
ATOM 1864 C CA . ASP A 1 234 ? 9.422 -3.771 -24.984 1 97.38 234 ASP A CA 1
ATOM 1865 C C . ASP A 1 234 ? 10.211 -2.744 -24.188 1 97.38 234 ASP A C 1
ATOM 1867 O O . ASP A 1 234 ? 10.055 -1.537 -24.375 1 97.38 234 ASP A O 1
ATOM 1871 N N . TYR A 1 235 ? 10.992 -3.154 -23.234 1 98.06 235 TYR A N 1
ATOM 1872 C CA . TYR A 1 235 ? 11.742 -2.264 -22.359 1 98.06 235 TYR A CA 1
ATOM 1873 C C . TYR A 1 235 ? 13.203 -2.188 -22.781 1 98.06 235 TYR A C 1
ATOM 1875 O O . TYR A 1 235 ? 13.781 -3.184 -23.203 1 98.06 235 TYR A O 1
ATOM 1883 N N . GLU A 1 236 ? 13.773 -0.951 -22.625 1 97.88 236 GLU A N 1
ATOM 1884 C CA . GLU A 1 236 ? 15.227 -0.813 -22.719 1 97.88 236 GLU A CA 1
ATOM 1885 C C . GLU A 1 236 ? 15.922 -1.393 -21.5 1 97.88 236 GLU A C 1
ATOM 1887 O O . GLU A 1 236 ? 15.523 -1.118 -20.359 1 97.88 236 GLU A O 1
ATOM 1892 N N . ILE A 1 237 ? 16.906 -2.109 -21.688 1 96.75 237 ILE A N 1
ATOM 1893 C CA . ILE A 1 237 ? 17.703 -2.67 -20.609 1 96.75 237 ILE A CA 1
ATOM 1894 C C . ILE A 1 237 ? 19.109 -2.053 -20.625 1 96.75 237 ILE A C 1
ATOM 1896 O O . ILE A 1 237 ? 19.75 -2.006 -21.672 1 96.75 237 ILE A O 1
ATOM 1900 N N . PRO A 1 238 ? 19.5 -1.499 -19.609 1 95.75 238 PRO A N 1
ATOM 1901 C CA . PRO A 1 238 ? 19.062 -1.697 -18.219 1 95.75 238 PRO A CA 1
ATOM 1902 C C . PRO A 1 238 ? 18.234 -0.526 -17.688 1 95.75 238 PRO A C 1
ATOM 1904 O O . PRO A 1 238 ? 17.891 -0.493 -16.5 1 95.75 238 PRO A O 1
ATOM 1907 N N . ALA A 1 239 ? 17.922 0.395 -18.469 1 96.75 239 ALA A N 1
ATOM 1908 C CA . ALA A 1 239 ? 17.188 1.565 -18 1 96.75 239 ALA A CA 1
ATOM 1909 C C . ALA A 1 239 ? 15.742 1.2 -17.656 1 96.75 239 ALA A C 1
ATOM 1911 O O . ALA A 1 239 ? 15.055 1.953 -16.953 1 96.75 239 ALA A O 1
ATOM 1912 N N . LEU A 1 240 ? 15.25 0.073 -18.156 1 98.12 240 LEU A N 1
ATOM 1913 C CA . LEU A 1 240 ? 13.922 -0.482 -17.938 1 98.12 240 LEU A CA 1
ATOM 1914 C C . LEU A 1 240 ? 12.844 0.577 -18.156 1 98.12 240 LEU A C 1
ATOM 1916 O O . LEU A 1 240 ? 11.961 0.758 -17.312 1 98.12 240 LEU A O 1
ATOM 1920 N N . THR A 1 241 ? 12.953 1.285 -19.219 1 98.38 241 THR A N 1
ATOM 1921 C CA . THR A 1 241 ? 11.93 2.189 -19.734 1 98.38 241 THR A CA 1
ATOM 1922 C C . THR A 1 241 ? 11.336 1.648 -21.031 1 98.38 241 THR A C 1
ATOM 1924 O O . THR A 1 241 ? 12.039 1.035 -21.828 1 98.38 241 THR A O 1
ATOM 1927 N N . LEU A 1 242 ? 10.078 1.842 -21.188 1 98.38 242 LEU A N 1
ATOM 1928 C CA . LEU A 1 242 ? 9.445 1.399 -22.438 1 98.38 242 LEU A CA 1
ATOM 1929 C C . LEU A 1 242 ? 10.07 2.096 -23.641 1 98.38 242 LEU A C 1
ATOM 1931 O O . LEU A 1 242 ? 10.312 3.305 -23.609 1 98.38 242 LEU A O 1
ATOM 1935 N N . LYS A 1 243 ? 10.289 1.351 -24.656 1 97.94 243 LYS A N 1
ATOM 1936 C CA . LYS A 1 243 ? 10.812 1.9 -25.906 1 97.94 243 LYS A CA 1
ATOM 1937 C C . LYS A 1 243 ? 9.852 2.924 -26.5 1 97.94 243 LYS A C 1
ATOM 1939 O O . LYS A 1 243 ? 8.641 2.809 -26.344 1 97.94 243 LYS A O 1
ATOM 1944 N N . PRO A 1 244 ? 10.344 3.877 -27.203 1 96.5 244 PRO A N 1
ATOM 1945 C CA . PRO A 1 244 ? 9.547 5.012 -27.672 1 96.5 244 PRO A CA 1
ATOM 1946 C C . PRO A 1 244 ? 8.383 4.59 -28.562 1 96.5 244 PRO A C 1
ATOM 1948 O O . PRO A 1 244 ? 7.34 5.254 -28.594 1 96.5 244 PRO A O 1
ATOM 1951 N N . HIS A 1 245 ? 8.5 3.5 -29.281 1 96.69 245 HIS A N 1
ATOM 1952 C CA . HIS A 1 245 ? 7.469 3.121 -30.234 1 96.69 245 HIS A CA 1
ATOM 1953 C C . HIS A 1 245 ? 6.316 2.402 -29.547 1 96.69 245 HIS A C 1
ATOM 1955 O O . HIS A 1 245 ? 5.25 2.211 -30.141 1 96.69 245 HIS A O 1
ATOM 1961 N N . VAL A 1 246 ? 6.527 1.978 -28.328 1 97.06 246 VAL A N 1
ATOM 1962 C CA . VAL A 1 246 ? 5.477 1.322 -27.547 1 97.06 246 VAL A CA 1
ATOM 1963 C C . VAL A 1 246 ? 4.547 2.373 -26.953 1 97.06 246 VAL A C 1
ATOM 1965 O O . VAL A 1 246 ? 4.977 3.195 -26.141 1 97.06 246 VAL A O 1
ATOM 1968 N N . ALA A 1 247 ? 3.283 2.357 -27.297 1 95.5 247 ALA A N 1
ATOM 1969 C CA . ALA A 1 247 ? 2.305 3.328 -26.812 1 95.5 247 ALA A CA 1
ATOM 1970 C C . ALA A 1 247 ? 2.848 4.75 -26.906 1 95.5 247 ALA A C 1
ATOM 1972 O O . ALA A 1 247 ? 2.896 5.473 -25.906 1 95.5 247 ALA A O 1
ATOM 1973 N N . PRO A 1 248 ? 3.148 5.191 -28.109 1 95.25 248 PRO A N 1
ATOM 1974 C CA . PRO A 1 248 ? 3.791 6.496 -28.281 1 95.25 248 PRO A CA 1
ATOM 1975 C C . PRO A 1 248 ? 2.943 7.641 -27.734 1 95.25 248 PRO A C 1
ATOM 1977 O O . PRO A 1 248 ? 1.728 7.668 -27.938 1 95.25 248 PRO A O 1
ATOM 1980 N N . GLY A 1 249 ? 3.607 8.547 -26.969 1 92.31 249 GLY A N 1
ATOM 1981 C CA . GLY A 1 249 ? 2.973 9.766 -26.484 1 92.31 249 GLY A CA 1
ATOM 1982 C C . GLY A 1 249 ? 2.273 9.578 -25.156 1 92.31 249 GLY A C 1
ATOM 1983 O O . GLY A 1 249 ? 1.774 10.547 -24.562 1 92.31 249 GLY A O 1
ATOM 1984 N N . ARG A 1 250 ? 2.238 8.359 -24.641 1 93.75 250 ARG A N 1
ATOM 1985 C CA . ARG A 1 250 ? 1.549 8.07 -23.375 1 93.75 250 ARG A CA 1
ATOM 1986 C C . ARG A 1 250 ? 2.545 7.844 -22.25 1 93.75 250 ARG A C 1
ATOM 1988 O O . ARG A 1 250 ? 3.656 7.359 -22.484 1 93.75 250 ARG A O 1
ATOM 1995 N N . ASN A 1 251 ? 2.148 8.305 -21.031 1 94.25 251 ASN A N 1
ATOM 1996 C CA . ASN A 1 251 ? 2.986 8.102 -19.844 1 94.25 251 ASN A CA 1
ATOM 1997 C C . ASN A 1 251 ? 2.168 7.617 -18.656 1 94.25 251 ASN A C 1
ATOM 1999 O O . ASN A 1 251 ? 2.617 7.707 -17.516 1 94.25 251 ASN A O 1
ATOM 2003 N N . ASP A 1 252 ? 0.935 7.137 -18.891 1 94.88 252 ASP A N 1
ATOM 2004 C CA . ASP A 1 252 ? 0.078 6.645 -17.812 1 94.88 252 ASP A CA 1
ATOM 2005 C C . ASP A 1 252 ? 0.397 5.191 -17.484 1 94.88 252 ASP A C 1
ATOM 2007 O O . ASP A 1 252 ? 1.161 4.535 -18.203 1 94.88 252 ASP A O 1
ATOM 2011 N N . LEU A 1 253 ? -0.143 4.645 -16.484 1 97.31 253 LEU A N 1
ATOM 2012 C CA . LEU A 1 253 ? 0.164 3.297 -16.016 1 97.31 253 LEU A CA 1
ATOM 2013 C C . LEU A 1 253 ? -0.323 2.25 -17 1 97.31 253 LEU A C 1
ATOM 2015 O O . LEU A 1 253 ? 0.187 1.128 -17.031 1 97.31 253 LEU A O 1
ATOM 2019 N N . GLY A 1 254 ? -1.273 2.6 -17.812 1 96.44 254 GLY A N 1
ATOM 2020 C CA . GLY A 1 254 ? -1.833 1.677 -18.781 1 96.44 254 GLY A CA 1
ATOM 2021 C C . GLY A 1 254 ? -0.841 1.269 -19.859 1 96.44 254 GLY A C 1
ATOM 2022 O O . GLY A 1 254 ? -1.036 0.26 -20.547 1 96.44 254 GLY A O 1
ATOM 2023 N N . ILE A 1 255 ? 0.252 2.033 -20.047 1 97.25 255 ILE A N 1
ATOM 2024 C CA . ILE A 1 255 ? 1.207 1.75 -21.109 1 97.25 255 ILE A CA 1
ATOM 2025 C C . ILE A 1 255 ? 1.957 0.457 -20.797 1 97.25 255 ILE A C 1
ATOM 2027 O O . ILE A 1 255 ? 2.639 -0.097 -21.672 1 97.25 255 ILE A O 1
ATOM 2031 N N . HIS A 1 256 ? 1.868 -0.03 -19.594 1 98.31 256 HIS A N 1
ATOM 2032 C CA . HIS A 1 256 ? 2.57 -1.248 -19.203 1 98.31 256 HIS A CA 1
ATOM 2033 C C . HIS A 1 256 ? 1.738 -2.486 -19.531 1 98.31 256 HIS A C 1
ATOM 2035 O O . HIS A 1 256 ? 2.17 -3.611 -19.266 1 98.31 256 HIS A O 1
ATOM 2041 N N . MET A 1 257 ? 0.586 -2.316 -20.062 1 97.19 257 MET A N 1
ATOM 2042 C CA . MET A 1 257 ? -0.243 -3.41 -20.562 1 97.19 257 MET A CA 1
ATOM 2043 C C . MET A 1 257 ? -0.257 -3.432 -22.094 1 97.19 257 MET A C 1
ATOM 2045 O O . MET A 1 257 ? -0.296 -2.381 -22.734 1 97.19 257 MET A O 1
ATOM 2049 N N . SER A 1 258 ? -0.285 -4.598 -22.656 1 93.38 258 SER A N 1
ATOM 2050 C CA . SER A 1 258 ? -0.338 -4.75 -24.109 1 93.38 258 SER A CA 1
ATOM 2051 C C . SER A 1 258 ? -1.776 -4.738 -24.609 1 93.38 258 SER A C 1
ATOM 2053 O O . SER A 1 258 ? -2.674 -5.277 -23.969 1 93.38 258 SER A O 1
ATOM 2055 N N . ASP A 1 259 ? -2.029 -4.016 -25.734 1 79.06 259 ASP A N 1
ATOM 2056 C CA . ASP A 1 259 ? -3.34 -4 -26.375 1 79.06 259 ASP A CA 1
ATOM 2057 C C . ASP A 1 259 ? -3.549 -5.258 -27.219 1 79.06 259 ASP A C 1
ATOM 2059 O O . ASP A 1 259 ? -4.66 -5.523 -27.672 1 79.06 259 ASP A O 1
ATOM 2063 N N . ASP A 1 260 ? -2.531 -5.953 -27.672 1 67.81 260 ASP A N 1
ATOM 2064 C CA . ASP A 1 260 ? -2.605 -7.062 -28.625 1 67.81 260 ASP A CA 1
ATOM 2065 C C . ASP A 1 260 ? -2.771 -8.398 -27.891 1 67.81 260 ASP A C 1
ATOM 2067 O O . ASP A 1 260 ? -2.346 -8.539 -26.75 1 67.81 260 ASP A O 1
ATOM 2071 N N . MET B 1 1 ? 8.547 26.391 13.938 1 98.06 1 MET B N 1
ATOM 2072 C CA . MET B 1 1 ? 7.41 25.531 13.617 1 98.06 1 MET B CA 1
ATOM 2073 C C . MET B 1 1 ? 7.527 24.188 14.328 1 98.06 1 MET B C 1
ATOM 2075 O O . MET B 1 1 ? 8.578 23.859 14.875 1 98.06 1 MET B O 1
ATOM 2079 N N . LYS B 1 2 ? 6.434 23.484 14.383 1 98.94 2 LYS B N 1
ATOM 2080 C CA . LYS B 1 2 ? 6.352 22.188 15.031 1 98.94 2 LYS B CA 1
ATOM 2081 C C . LYS B 1 2 ? 6.305 21.062 13.992 1 98.94 2 LYS B C 1
ATOM 2083 O O . LYS B 1 2 ? 5.402 21.016 13.156 1 98.94 2 LYS B O 1
ATOM 2088 N N . LEU B 1 3 ? 7.297 20.125 14.078 1 98.94 3 LEU B N 1
ATOM 2089 C CA . LEU B 1 3 ? 7.363 19.047 13.086 1 98.94 3 LEU B CA 1
ATOM 2090 C C . LEU B 1 3 ? 7.281 17.688 13.758 1 98.94 3 LEU B C 1
ATOM 2092 O O . LEU B 1 3 ? 7.918 17.453 14.789 1 98.94 3 LEU B O 1
ATOM 2096 N N . LEU B 1 4 ? 6.457 16.875 13.211 1 98.94 4 LEU B N 1
ATOM 2097 C CA . LEU B 1 4 ? 6.43 15.461 13.547 1 98.94 4 LEU B CA 1
ATOM 2098 C C . LEU B 1 4 ? 7.117 14.633 12.469 1 98.94 4 LEU B C 1
ATOM 2100 O O . LEU B 1 4 ? 6.816 14.781 11.281 1 98.94 4 LEU B O 1
ATOM 2104 N N . LEU B 1 5 ? 8.117 13.883 12.828 1 98.94 5 LEU B N 1
ATOM 2105 C CA . LEU B 1 5 ? 8.766 12.922 11.945 1 98.94 5 LEU B CA 1
ATOM 2106 C C . LEU B 1 5 ? 8.328 11.492 12.273 1 98.94 5 LEU B C 1
ATOM 2108 O O . LEU B 1 5 ? 8.68 10.969 13.328 1 98.94 5 LEU B O 1
ATOM 2112 N N . VAL B 1 6 ? 7.512 10.883 11.414 1 99 6 VAL B N 1
ATOM 2113 C CA . VAL B 1 6 ? 7.137 9.477 11.523 1 99 6 VAL B CA 1
ATOM 2114 C C . VAL B 1 6 ? 8.109 8.617 10.727 1 99 6 VAL B C 1
ATOM 2116 O O . VAL B 1 6 ? 8.156 8.695 9.5 1 99 6 VAL B O 1
ATOM 2119 N N . TYR B 1 7 ? 8.852 7.812 11.422 1 98.88 7 TYR B N 1
ATOM 2120 C CA . TYR B 1 7 ? 10 7.082 10.891 1 98.88 7 TYR B CA 1
ATOM 2121 C C . TYR B 1 7 ? 9.773 5.578 10.984 1 98.88 7 TYR B C 1
ATOM 2123 O O . TYR B 1 7 ? 9.414 5.062 12.047 1 98.88 7 TYR B O 1
ATOM 2131 N N . ALA B 1 8 ? 9.891 4.906 9.797 1 98.88 8 ALA B N 1
ATOM 2132 C CA . ALA B 1 8 ? 9.695 3.459 9.773 1 98.88 8 ALA B CA 1
ATOM 2133 C C . ALA B 1 8 ? 10.867 2.756 9.094 1 98.88 8 ALA B C 1
ATOM 2135 O O . ALA B 1 8 ? 10.867 2.58 7.875 1 98.88 8 ALA B O 1
ATOM 2136 N N . HIS B 1 9 ? 11.773 2.238 9.883 1 98.81 9 HIS B N 1
ATOM 2137 C CA . HIS B 1 9 ? 12.859 1.361 9.461 1 98.81 9 HIS B CA 1
ATOM 2138 C C . HIS B 1 9 ? 13.398 0.557 10.641 1 98.81 9 HIS B C 1
ATOM 2140 O O . HIS B 1 9 ? 13.562 1.092 11.742 1 98.81 9 HIS B O 1
ATOM 2146 N N . PRO B 1 10 ? 13.703 -0.701 10.469 1 98.5 10 PRO B N 1
ATOM 2147 C CA . PRO B 1 10 ? 14.023 -1.557 11.609 1 98.5 10 PRO B CA 1
ATOM 2148 C C . PRO B 1 10 ? 15.445 -1.342 12.125 1 98.5 10 PRO B C 1
ATOM 2150 O O . PRO B 1 10 ? 15.812 -1.861 13.18 1 98.5 10 PRO B O 1
ATOM 2153 N N . GLU B 1 11 ? 16.281 -0.548 11.367 1 98.25 11 GLU B N 1
ATOM 2154 C CA . GLU B 1 11 ? 17.688 -0.386 11.711 1 98.25 11 GLU B CA 1
ATOM 2155 C C . GLU B 1 11 ? 18.047 1.088 11.852 1 98.25 11 GLU B C 1
ATOM 2157 O O . GLU B 1 11 ? 18.156 1.808 10.859 1 98.25 11 GLU B O 1
ATOM 2162 N N . PRO B 1 12 ? 18.359 1.531 13.102 1 96.94 12 PRO B N 1
ATOM 2163 C CA . PRO B 1 12 ? 18.703 2.939 13.297 1 96.94 12 PRO B CA 1
ATOM 2164 C C . PRO B 1 12 ? 20.031 3.324 12.648 1 96.94 12 PRO B C 1
ATOM 2166 O O . PRO B 1 12 ? 20.266 4.5 12.352 1 96.94 12 PRO B O 1
ATOM 2169 N N . ARG B 1 13 ? 20.984 2.383 12.352 1 96.94 13 ARG B N 1
ATOM 2170 C CA . ARG B 1 13 ? 22.297 2.658 11.742 1 96.94 13 ARG B CA 1
ATOM 2171 C C . ARG B 1 13 ? 22.203 2.621 10.219 1 96.94 13 ARG B C 1
ATOM 2173 O O . ARG B 1 13 ? 23.219 2.73 9.531 1 96.94 13 ARG B O 1
ATOM 2180 N N . SER B 1 14 ? 20.969 2.449 9.68 1 97.5 14 SER B N 1
ATOM 2181 C CA . SER B 1 14 ? 20.719 2.385 8.242 1 97.5 14 SER B CA 1
ATOM 2182 C C . SER B 1 14 ? 20.797 3.766 7.605 1 97.5 14 SER B C 1
ATOM 2184 O O . SER B 1 14 ? 20.922 4.773 8.305 1 97.5 14 SER B O 1
ATOM 2186 N N . LEU B 1 15 ? 20.734 3.82 6.258 1 98.06 15 LEU B N 1
ATOM 2187 C CA . LEU B 1 15 ? 20.609 5.082 5.535 1 98.06 15 LEU B CA 1
ATOM 2188 C C . LEU B 1 15 ? 19.391 5.867 6.023 1 98.06 15 LEU B C 1
ATOM 2190 O O . LEU B 1 15 ? 19.484 7.07 6.277 1 98.06 15 LEU B O 1
ATOM 2194 N N . ASN B 1 16 ? 18.234 5.188 6.16 1 98.5 16 ASN B N 1
ATOM 2195 C CA . ASN B 1 16 ? 17.031 5.836 6.684 1 98.5 16 ASN B CA 1
ATOM 2196 C C . ASN B 1 16 ? 17.281 6.422 8.07 1 98.5 16 ASN B C 1
ATOM 2198 O O . ASN B 1 16 ? 16.859 7.547 8.352 1 98.5 16 ASN B O 1
ATOM 2202 N N . GLY B 1 17 ? 17.938 5.621 8.898 1 98.56 17 GLY B N 1
ATOM 2203 C CA . GLY B 1 17 ? 18.266 6.117 10.227 1 98.56 17 GLY B CA 1
ATOM 2204 C C . GLY B 1 17 ? 19.156 7.34 10.203 1 98.56 17 GLY B C 1
ATOM 2205 O O . GLY B 1 17 ? 18.922 8.305 10.922 1 98.56 17 GLY B O 1
ATOM 2206 N N . SER B 1 18 ? 20.172 7.309 9.367 1 98.56 18 SER B N 1
ATOM 2207 C CA . SER B 1 18 ? 21.094 8.422 9.234 1 98.56 18 SER B CA 1
ATOM 2208 C C . SER B 1 18 ? 20.391 9.68 8.734 1 98.56 18 SER B C 1
ATOM 2210 O O . SER B 1 18 ? 20.656 10.781 9.219 1 98.56 18 SER B O 1
ATOM 2212 N N . LEU B 1 19 ? 19.516 9.469 7.82 1 98.81 19 LEU B N 1
ATOM 2213 C CA . LEU B 1 19 ? 18.766 10.594 7.27 1 98.81 19 LEU B CA 1
ATOM 2214 C C . LEU B 1 19 ? 17.812 11.164 8.312 1 98.81 19 LEU B C 1
ATOM 2216 O O . LEU B 1 19 ? 17.594 12.375 8.359 1 98.81 19 LEU B O 1
ATOM 2220 N N . LYS B 1 20 ? 17.188 10.281 9.078 1 98.88 20 LYS B N 1
ATOM 2221 C CA . LYS B 1 20 ? 16.359 10.727 10.188 1 98.88 20 LYS B CA 1
ATOM 2222 C C . LYS B 1 20 ? 17.141 11.617 11.148 1 98.88 20 LYS B C 1
ATOM 2224 O O . LYS B 1 20 ? 16.703 12.711 11.5 1 98.88 20 LYS B O 1
ATOM 2229 N N . ASP B 1 21 ? 18.328 11.188 11.562 1 98.81 21 ASP B N 1
ATOM 2230 C CA . ASP B 1 21 ? 19.172 11.945 12.477 1 98.81 21 ASP B CA 1
ATOM 2231 C C . ASP B 1 21 ? 19.562 13.289 11.875 1 98.81 21 ASP B C 1
ATOM 2233 O O . ASP B 1 21 ? 19.547 14.312 12.555 1 98.81 21 ASP B O 1
ATOM 2237 N N . PHE B 1 22 ? 19.953 13.25 10.641 1 98.88 22 PHE B N 1
ATOM 2238 C CA . PHE B 1 22 ? 20.312 14.477 9.938 1 98.88 22 PHE B CA 1
ATOM 2239 C C . PHE B 1 22 ? 19.156 15.469 9.969 1 98.88 22 PHE B C 1
ATOM 2241 O O . PHE B 1 22 ? 19.344 16.641 10.281 1 98.88 22 PHE B O 1
ATOM 2248 N N . ALA B 1 23 ? 17.938 15 9.617 1 98.94 23 ALA B N 1
ATOM 2249 C CA . ALA B 1 23 ? 16.75 15.852 9.547 1 98.94 23 ALA B CA 1
ATOM 2250 C C . ALA B 1 23 ? 16.453 16.5 10.898 1 98.94 23 ALA B C 1
ATOM 2252 O O . ALA B 1 23 ? 16.188 17.703 10.977 1 98.94 23 ALA B O 1
ATOM 2253 N N . ILE B 1 24 ? 16.469 15.688 11.938 1 98.88 24 ILE B N 1
ATOM 2254 C CA . ILE B 1 24 ? 16.188 16.172 13.281 1 98.88 24 ILE B CA 1
ATOM 2255 C C . ILE B 1 24 ? 17.188 17.266 13.656 1 98.88 24 ILE B C 1
ATOM 2257 O O . ILE B 1 24 ? 16.781 18.359 14.078 1 98.88 24 ILE B O 1
ATOM 2261 N N . ALA B 1 25 ? 18.453 17.016 13.43 1 98.88 25 ALA B N 1
ATOM 2262 C CA . ALA B 1 25 ? 19.5 17.984 13.773 1 98.88 25 ALA B CA 1
ATOM 2263 C C . ALA B 1 25 ? 19.328 19.266 12.984 1 98.88 25 ALA B C 1
ATOM 2265 O O . ALA B 1 25 ? 19.406 20.375 13.539 1 98.88 25 ALA B O 1
ATOM 2266 N N . HIS B 1 26 ? 19.109 19.125 11.695 1 98.88 26 HIS B N 1
ATOM 2267 C CA . HIS B 1 26 ? 18.984 20.281 10.812 1 98.88 26 HIS B CA 1
ATOM 2268 C C . HIS B 1 26 ? 17.781 21.141 11.188 1 98.88 26 HIS B C 1
ATOM 2270 O O . HIS B 1 26 ? 17.891 22.359 11.273 1 98.88 26 HIS B O 1
ATOM 2276 N N . LEU B 1 27 ? 16.641 20.5 11.445 1 98.88 27 LEU B N 1
ATOM 2277 C CA . LEU B 1 27 ? 15.406 21.219 11.789 1 98.88 27 LEU B CA 1
ATOM 2278 C C . LEU B 1 27 ? 15.547 21.938 13.125 1 98.88 27 LEU B C 1
ATOM 2280 O O . LEU B 1 27 ? 15.156 23.094 13.266 1 98.88 27 LEU B O 1
ATOM 2284 N N . LYS B 1 28 ? 16.109 21.266 14.094 1 98.81 28 LYS B N 1
ATOM 2285 C CA . LYS B 1 28 ? 16.297 21.891 15.406 1 98.81 28 LYS B CA 1
ATOM 2286 C C . LYS B 1 28 ? 17.266 23.062 15.32 1 98.81 28 LYS B C 1
ATOM 2288 O O . LYS B 1 28 ? 17.047 24.094 15.953 1 98.81 28 LYS B O 1
ATOM 2293 N N . ALA B 1 29 ? 18.312 22.891 14.547 1 98.62 29 ALA B N 1
ATOM 2294 C CA . ALA B 1 29 ? 19.266 23.984 14.328 1 98.62 29 ALA B CA 1
ATOM 2295 C C . ALA B 1 29 ? 18.562 25.188 13.695 1 98.62 29 ALA B C 1
ATOM 2297 O O . ALA B 1 29 ? 18.953 26.328 13.938 1 98.62 29 ALA B O 1
ATOM 2298 N N . GLY B 1 30 ? 17.594 24.859 12.93 1 98.19 30 GLY B N 1
ATOM 2299 C CA . GLY B 1 30 ? 16.828 25.906 12.273 1 98.19 30 GLY B CA 1
ATOM 2300 C C . GLY B 1 30 ? 15.781 26.531 13.18 1 98.19 30 GLY B C 1
ATOM 2301 O O . GLY B 1 30 ? 15.047 27.438 12.75 1 98.19 30 GLY B O 1
ATOM 2302 N N . GLY B 1 31 ? 15.625 26.047 14.383 1 98.31 31 GLY B N 1
ATOM 2303 C CA . GLY B 1 31 ? 14.75 26.656 15.359 1 98.31 31 GLY B CA 1
ATOM 2304 C C . GLY B 1 31 ? 13.398 25.984 15.461 1 98.31 31 GLY B C 1
ATOM 2305 O O . GLY B 1 31 ? 12.492 26.469 16.141 1 98.31 31 GLY B O 1
ATOM 2306 N N . HIS B 1 32 ? 13.203 24.891 14.773 1 98.81 32 HIS B N 1
ATOM 2307 C CA . HIS B 1 32 ? 11.945 24.156 14.82 1 98.81 32 HIS B CA 1
ATOM 2308 C C . HIS B 1 32 ? 11.898 23.234 16.016 1 98.81 32 HIS B C 1
ATOM 2310 O O . HIS B 1 32 ? 12.945 22.844 16.562 1 98.81 32 HIS B O 1
ATOM 2316 N N . GLU B 1 33 ? 10.727 22.969 16.531 1 98.88 33 GLU B N 1
ATOM 2317 C CA . GLU B 1 33 ? 10.484 21.875 17.469 1 98.88 33 GLU B CA 1
ATOM 2318 C C . GLU B 1 33 ? 10.203 20.562 16.734 1 98.88 33 GLU B C 1
ATOM 2320 O O . GLU B 1 33 ? 9.422 20.547 15.781 1 98.88 33 GLU B O 1
ATOM 2325 N N . VAL B 1 34 ? 10.906 19.5 17.141 1 98.88 34 VAL B N 1
ATOM 2326 C CA . VAL B 1 34 ? 10.773 18.25 16.422 1 98.88 34 VAL B CA 1
ATOM 2327 C C . VAL B 1 34 ? 10.414 17.125 17.391 1 98.88 34 VAL B C 1
ATOM 2329 O O . VAL B 1 34 ? 11.062 16.953 18.422 1 98.88 34 VAL B O 1
ATOM 2332 N N . VAL B 1 35 ? 9.336 16.422 17.141 1 98.94 35 VAL B N 1
ATOM 2333 C CA . VAL B 1 35 ? 8.969 15.172 17.797 1 98.94 35 VAL B CA 1
ATOM 2334 C C . VAL B 1 35 ? 9.078 14.016 16.812 1 98.94 35 VAL B C 1
ATOM 2336 O O . VAL B 1 35 ? 8.742 14.156 15.641 1 98.94 35 VAL B O 1
ATOM 2339 N N . VAL B 1 36 ? 9.609 12.875 17.297 1 98.88 36 VAL B N 1
ATOM 2340 C CA . VAL B 1 36 ? 9.836 11.727 16.422 1 98.88 36 VAL B CA 1
ATOM 2341 C C . VAL B 1 36 ? 8.984 10.547 16.891 1 98.88 36 VAL B C 1
ATOM 2343 O O . VAL B 1 36 ? 8.938 10.242 18.078 1 98.88 36 VAL B O 1
ATOM 2346 N N . SER B 1 37 ? 8.234 9.969 16.016 1 98.94 37 SER B N 1
ATOM 2347 C CA . SER B 1 37 ? 7.656 8.648 16.188 1 98.94 37 SER B CA 1
ATOM 2348 C C . SER B 1 37 ? 8.469 7.582 15.461 1 98.94 37 SER B C 1
ATOM 2350 O O . SER B 1 37 ? 8.289 7.379 14.258 1 98.94 37 SER B O 1
ATOM 2352 N N . ASP B 1 38 ? 9.43 7 16.125 1 98.88 38 ASP B N 1
ATOM 2353 C CA . ASP B 1 38 ? 10.172 5.848 15.625 1 98.88 38 ASP B CA 1
ATOM 2354 C C . ASP B 1 38 ? 9.391 4.555 15.852 1 98.88 38 ASP B C 1
ATOM 2356 O O . ASP B 1 38 ? 9.438 3.984 16.953 1 98.88 38 ASP B O 1
ATOM 2360 N N . LEU B 1 39 ? 8.758 4.059 14.852 1 98.94 39 LEU B N 1
ATOM 2361 C CA . LEU B 1 39 ? 7.73 3.039 15.023 1 98.94 39 LEU B CA 1
ATOM 2362 C C . LEU B 1 39 ? 8.344 1.728 15.508 1 98.94 39 LEU B C 1
ATOM 2364 O O . LEU B 1 39 ? 7.723 1.002 16.297 1 98.94 39 LEU B O 1
ATOM 2368 N N . TYR B 1 40 ? 9.523 1.389 15.016 1 98.81 40 TYR B N 1
ATOM 2369 C CA . TYR B 1 40 ? 10.172 0.167 15.477 1 98.81 40 TYR B CA 1
ATOM 2370 C C . TYR B 1 40 ? 10.648 0.309 16.922 1 98.81 40 TYR B C 1
ATOM 2372 O O . TYR B 1 40 ? 10.461 -0.599 17.734 1 98.81 40 TYR B O 1
ATOM 2380 N N . ALA B 1 41 ? 11.242 1.477 17.25 1 98.56 41 ALA B N 1
ATOM 2381 C CA . ALA B 1 41 ? 11.688 1.701 18.625 1 98.56 41 ALA B CA 1
ATOM 2382 C C . ALA B 1 41 ? 10.508 1.703 19.578 1 98.56 41 ALA B C 1
ATOM 2384 O O . ALA B 1 41 ? 10.641 1.261 20.734 1 98.56 41 ALA B O 1
ATOM 2385 N N . MET B 1 42 ? 9.336 2.141 19.125 1 98.5 42 MET B N 1
ATOM 2386 C CA . MET B 1 42 ? 8.117 2.219 19.938 1 98.5 42 MET B CA 1
ATOM 2387 C C . MET B 1 42 ? 7.477 0.844 20.078 1 98.5 42 MET B C 1
ATOM 2389 O O . MET B 1 42 ? 6.582 0.66 20.906 1 98.5 42 MET B O 1
ATOM 2393 N N . GLY B 1 43 ? 7.957 -0.153 19.234 1 98.06 43 GLY B N 1
ATOM 2394 C CA . GLY B 1 43 ? 7.234 -1.414 19.203 1 98.06 43 GLY B CA 1
ATOM 2395 C C . GLY B 1 43 ? 5.793 -1.264 18.75 1 98.06 43 GLY B C 1
ATOM 2396 O O . GLY B 1 43 ? 4.891 -1.895 19.297 1 98.06 43 GLY B O 1
ATOM 2397 N N . TRP B 1 44 ? 5.551 -0.429 17.797 1 98.75 44 TRP B N 1
ATOM 2398 C CA . TRP B 1 44 ? 4.203 -0.123 17.328 1 98.75 44 TRP B CA 1
ATOM 2399 C C . TRP B 1 44 ? 3.49 -1.386 16.844 1 98.75 44 TRP B C 1
ATOM 2401 O O . TRP B 1 44 ? 4.051 -2.174 16.094 1 98.75 44 TRP B O 1
ATOM 2411 N N . LYS B 1 45 ? 2.299 -1.583 17.281 1 98.56 45 LYS B N 1
ATOM 2412 C CA . LYS B 1 45 ? 1.449 -2.672 16.812 1 98.56 45 LYS B CA 1
ATOM 2413 C C . LYS B 1 45 ? 0.889 -2.369 15.43 1 98.56 45 LYS B C 1
ATOM 2415 O O . LYS B 1 45 ? 0.088 -1.446 15.266 1 98.56 45 LYS B O 1
ATOM 2420 N N . ALA B 1 46 ? 1.199 -3.219 14.492 1 98.5 46 ALA B N 1
ATOM 2421 C CA . ALA B 1 46 ? 0.823 -2.924 13.109 1 98.5 46 ALA B CA 1
ATOM 2422 C C . ALA B 1 46 ? -0.614 -3.354 12.828 1 98.5 46 ALA B C 1
ATOM 2424 O O . ALA B 1 46 ? -1.406 -2.578 12.289 1 98.5 46 ALA B O 1
ATOM 2425 N N . PRO B 1 47 ? -1.062 -4.566 13.148 1 98.69 47 PRO B N 1
ATOM 2426 C CA . PRO B 1 47 ? -2.402 -4.996 12.742 1 98.69 47 PRO B CA 1
ATOM 2427 C C . PRO B 1 47 ? -3.51 -4.289 13.516 1 98.69 47 PRO B C 1
ATOM 2429 O O . PRO B 1 47 ? -3.41 -4.129 14.734 1 98.69 47 PRO B O 1
ATOM 2432 N N . LEU B 1 48 ? -4.445 -3.807 12.844 1 98.75 48 LEU B N 1
ATOM 2433 C CA . LEU B 1 48 ? -5.695 -3.346 13.438 1 98.75 48 LEU B CA 1
ATOM 2434 C C . LEU B 1 48 ? -6.57 -4.527 13.844 1 98.75 48 LEU B C 1
ATOM 2436 O O . LEU B 1 48 ? -6.773 -5.453 13.055 1 98.75 48 LEU B O 1
ATOM 2440 N N . ASP B 1 49 ? -7.004 -4.57 15.07 1 98.19 49 ASP B N 1
ATOM 2441 C CA . ASP B 1 49 ? -7.852 -5.66 15.547 1 98.19 49 ASP B CA 1
ATOM 2442 C C . ASP B 1 49 ? -8.734 -5.203 16.703 1 98.19 49 ASP B C 1
ATOM 2444 O O . ASP B 1 49 ? -8.914 -4.004 16.922 1 98.19 49 ASP B O 1
ATOM 2448 N N . THR B 1 50 ? -9.273 -6.133 17.422 1 97.81 50 THR B N 1
ATOM 2449 C CA . THR B 1 50 ? -10.273 -5.84 18.438 1 97.81 50 THR B CA 1
ATOM 2450 C C . THR B 1 50 ? -9.625 -5.141 19.641 1 97.81 50 THR B C 1
ATOM 2452 O O . THR B 1 50 ? -10.312 -4.477 20.422 1 97.81 50 THR B O 1
ATOM 2455 N N . ASP B 1 51 ? -8.281 -5.234 19.844 1 97.69 51 ASP B N 1
ATOM 2456 C CA . ASP B 1 51 ? -7.59 -4.547 20.922 1 97.69 51 ASP B CA 1
ATOM 2457 C C . ASP B 1 51 ? -7.625 -3.035 20.719 1 97.69 51 ASP B C 1
ATOM 2459 O O . ASP B 1 51 ? -7.359 -2.275 21.656 1 97.69 51 ASP B O 1
ATOM 2463 N N . ASP B 1 52 ? -7.996 -2.633 19.578 1 98.69 52 ASP B N 1
ATOM 2464 C CA . ASP B 1 52 ? -8.078 -1.21 19.266 1 98.69 52 ASP B CA 1
ATOM 2465 C C . ASP B 1 52 ? -9.461 -0.651 19.594 1 98.69 52 ASP B C 1
ATOM 2467 O O . ASP B 1 52 ? -9.719 0.539 19.406 1 98.69 52 ASP B O 1
ATOM 2471 N N . ALA B 1 53 ? -10.312 -1.495 20.078 1 98.44 53 ALA B N 1
ATOM 2472 C CA . ALA B 1 53 ? -11.68 -1.104 20.422 1 98.44 53 ALA B CA 1
ATOM 2473 C C . ALA B 1 53 ? -12.031 -1.517 21.844 1 98.44 53 ALA B C 1
ATOM 2475 O O . ALA B 1 53 ? -12.938 -2.326 22.062 1 98.44 53 ALA B O 1
ATOM 2476 N N . PRO B 1 54 ? -11.344 -0.862 22.828 1 98.31 54 PRO B N 1
ATOM 2477 C CA . PRO B 1 54 ? -11.688 -1.198 24.203 1 98.31 54 PRO B CA 1
ATOM 2478 C C . PRO B 1 54 ? -13.188 -1.128 24.469 1 98.31 54 PRO B C 1
ATOM 2480 O O . PRO B 1 54 ? -13.852 -0.188 24.031 1 98.31 54 PRO B O 1
ATOM 2483 N N . GLY B 1 55 ? -13.703 -2.17 25.156 1 97.19 55 GLY B N 1
ATOM 2484 C CA . GLY B 1 55 ? -15.125 -2.215 25.484 1 97.19 55 GLY B CA 1
ATOM 2485 C C . GLY B 1 55 ? -15.969 -2.871 24.406 1 97.19 55 GLY B C 1
ATOM 2486 O O . GLY B 1 55 ? -17.188 -2.996 24.562 1 97.19 55 GLY B O 1
ATOM 2487 N N . TYR B 1 56 ? -15.312 -3.297 23.344 1 96.12 56 TYR B N 1
ATOM 2488 C CA . TYR B 1 56 ? -16.016 -3.988 22.266 1 96.12 56 TYR B CA 1
ATOM 2489 C C . TYR B 1 56 ? -16.734 -5.223 22.797 1 96.12 56 TYR B C 1
ATOM 2491 O O . TYR B 1 56 ? -16.203 -5.969 23.609 1 96.12 56 T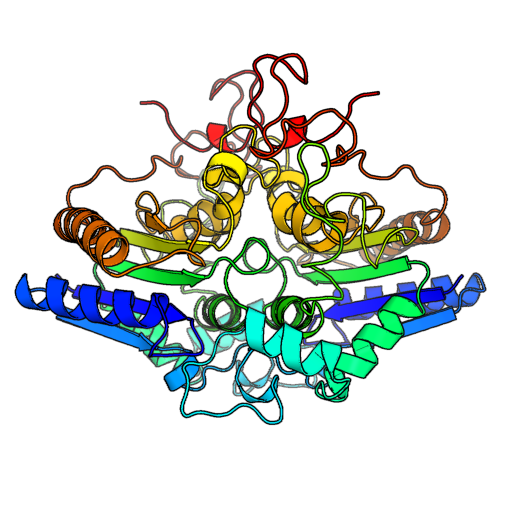YR B O 1
ATOM 2499 N N . ASP B 1 57 ? -18.047 -5.379 22.359 1 95.44 57 ASP B N 1
ATOM 2500 C CA . ASP B 1 57 ? -18.859 -6.543 22.688 1 95.44 57 ASP B CA 1
ATOM 2501 C C . ASP B 1 57 ? -18.703 -7.633 21.625 1 95.44 57 ASP B C 1
ATOM 2503 O O . ASP B 1 57 ? -19.219 -7.508 20.516 1 95.44 57 ASP B O 1
ATOM 2507 N N . ASN B 1 58 ? -18.125 -8.656 21.922 1 93.69 58 ASN B N 1
ATOM 2508 C CA . ASN B 1 58 ? -17.797 -9.703 20.969 1 93.69 58 ASN B CA 1
ATOM 2509 C C . ASN B 1 58 ? -19.031 -10.477 20.516 1 93.69 58 ASN B C 1
ATOM 2511 O O . ASN B 1 58 ? -18.953 -11.336 19.641 1 93.69 58 ASN B O 1
ATOM 2515 N N . GLN B 1 59 ? -20.203 -10.156 21.078 1 95.31 59 GLN B N 1
ATOM 2516 C CA . GLN B 1 59 ? -21.453 -10.781 20.641 1 95.31 59 GLN B CA 1
ATOM 2517 C C . GLN B 1 59 ? -21.859 -10.281 19.266 1 95.31 59 GLN B C 1
ATOM 2519 O O . GLN B 1 59 ? -22.641 -10.938 18.562 1 95.31 59 GLN B O 1
ATOM 2524 N N . THR B 1 60 ? -21.375 -9.188 18.922 1 95.06 60 THR B N 1
ATOM 2525 C CA . THR B 1 60 ? -21.625 -8.648 17.594 1 95.06 60 THR B CA 1
ATOM 2526 C C . THR B 1 60 ? -20.359 -8.695 16.734 1 95.06 60 THR B C 1
ATOM 2528 O O . THR B 1 60 ? -19.25 -8.562 17.266 1 95.06 60 THR B O 1
ATOM 2531 N N . PRO B 1 61 ? -20.516 -8.891 15.5 1 96.75 61 PRO B N 1
ATOM 2532 C CA . PRO B 1 61 ? -19.328 -8.922 14.641 1 96.75 61 PRO B CA 1
ATOM 2533 C C . PRO B 1 61 ? -18.516 -7.629 14.711 1 96.75 61 PRO B C 1
ATOM 2535 O O . PRO B 1 61 ? -19.094 -6.539 14.695 1 96.75 61 PRO B O 1
ATOM 2538 N N . PHE B 1 62 ? -17.25 -7.84 14.805 1 97.94 62 PHE B N 1
ATOM 2539 C CA . PHE B 1 62 ? -16.344 -6.699 14.867 1 97.94 62 PHE B CA 1
ATOM 2540 C C . PHE B 1 62 ? -16.328 -5.938 13.547 1 97.94 62 PHE B C 1
ATOM 2542 O O . PHE B 1 62 ? -16.016 -6.508 12.5 1 97.94 62 PHE B O 1
ATOM 2549 N N . ASN B 1 63 ? -16.734 -4.719 13.555 1 97.19 63 ASN B N 1
ATOM 2550 C CA . ASN B 1 63 ? -16.625 -3.777 12.445 1 97.19 63 ASN B CA 1
ATOM 2551 C C . ASN B 1 63 ? -15.578 -2.703 12.711 1 97.19 63 ASN B C 1
ATOM 2553 O O . ASN B 1 63 ? -15.797 -1.806 13.523 1 97.19 63 ASN B O 1
ATOM 2557 N N . PRO B 1 64 ? -14.484 -2.775 11.992 1 97.62 64 PRO B N 1
ATOM 2558 C CA . PRO B 1 64 ? -13.375 -1.875 12.328 1 97.62 64 PRO B CA 1
ATOM 2559 C C . PRO B 1 64 ? -13.781 -0.403 12.297 1 97.62 64 PRO B C 1
ATOM 2561 O O . PRO B 1 64 ? -13.422 0.36 13.195 1 97.62 64 PRO B O 1
ATOM 2564 N N . ALA B 1 65 ? -14.547 -0 11.305 1 97.19 65 ALA B N 1
ATOM 2565 C CA . ALA B 1 65 ? -14.914 1.405 11.156 1 97.19 65 ALA B CA 1
ATOM 2566 C C . ALA B 1 65 ? -15.867 1.842 12.258 1 97.19 65 ALA B C 1
ATOM 2568 O O . ALA B 1 65 ? -15.672 2.887 12.883 1 97.19 65 ALA B O 1
ATOM 2569 N N . LEU B 1 66 ? -16.875 1.051 12.586 1 97 66 LEU B N 1
ATOM 2570 C CA . LEU B 1 66 ? -17.875 1.408 13.586 1 97 66 LEU B CA 1
ATOM 2571 C C . LEU B 1 66 ? -17.281 1.416 14.984 1 97 66 LEU B C 1
ATOM 2573 O O . LEU B 1 66 ? -17.609 2.275 15.805 1 97 66 LEU B O 1
ATOM 2577 N N . GLU B 1 67 ? -16.406 0.435 15.219 1 98.31 67 GLU B N 1
ATOM 2578 C CA . GLU B 1 67 ? -15.75 0.387 16.516 1 98.31 67 GLU B CA 1
ATOM 2579 C C . GLU B 1 67 ? -14.766 1.54 16.688 1 98.31 67 GLU B C 1
ATOM 2581 O O . GLU B 1 67 ? -14.625 2.096 17.781 1 98.31 67 GLU B O 1
ATOM 2586 N N . SER B 1 68 ? -14.062 1.855 15.617 1 98.62 68 SER B N 1
ATOM 2587 C CA . SER B 1 68 ? -13.188 3.025 15.633 1 98.62 68 SER B CA 1
ATOM 2588 C C . SER B 1 68 ? -13.969 4.289 15.977 1 98.62 68 SER B C 1
ATOM 2590 O O . SER B 1 68 ? -13.531 5.086 16.812 1 98.62 68 SER B O 1
ATOM 2592 N N . GLN B 1 69 ? -15.117 4.469 15.367 1 98.5 69 GLN B N 1
ATOM 2593 C CA . GLN B 1 69 ? -15.984 5.613 15.641 1 98.5 69 GLN B CA 1
ATOM 2594 C C . GLN B 1 69 ? -16.391 5.66 17.109 1 98.5 69 GLN B C 1
ATOM 2596 O O . GLN B 1 69 ? -16.312 6.711 17.75 1 98.5 69 GLN B O 1
ATOM 2601 N N . ARG B 1 70 ? -16.812 4.535 17.578 1 98.5 70 ARG B N 1
ATOM 2602 C CA . ARG B 1 70 ? -17.312 4.434 18.938 1 98.5 70 ARG B CA 1
ATOM 2603 C C . ARG B 1 70 ? -16.25 4.852 19.953 1 98.5 70 ARG B C 1
ATOM 2605 O O . ARG B 1 70 ? -16.5 5.719 20.797 1 98.5 70 ARG B O 1
ATOM 2612 N N . VAL B 1 71 ? -15.07 4.25 19.844 1 98.75 71 VAL B N 1
ATOM 2613 C CA . VAL B 1 71 ? -14.047 4.484 20.859 1 98.75 71 VAL B CA 1
ATOM 2614 C C . VAL B 1 71 ? -13.477 5.891 20.688 1 98.75 71 VAL B C 1
ATOM 2616 O O . VAL B 1 71 ? -13.094 6.531 21.672 1 98.75 71 VAL B O 1
ATOM 2619 N N . PHE B 1 72 ? -13.422 6.406 19.531 1 98.75 72 PHE B N 1
ATOM 2620 C CA . PHE B 1 72 ? -12.961 7.773 19.328 1 98.75 72 PHE B CA 1
ATOM 2621 C C . PHE B 1 72 ? -13.922 8.766 19.969 1 98.75 72 PHE B C 1
ATOM 2623 O O . PHE B 1 72 ? -13.492 9.648 20.719 1 98.75 72 PHE B O 1
ATOM 2630 N N . ALA B 1 73 ? -15.195 8.609 19.641 1 98.38 73 ALA B N 1
ATOM 2631 C CA . ALA B 1 73 ? -16.219 9.508 20.172 1 98.38 73 ALA B CA 1
ATOM 2632 C C . ALA B 1 73 ? -16.266 9.477 21.688 1 98.38 73 ALA B C 1
ATOM 2634 O O . ALA B 1 73 ? -16.516 10.5 22.344 1 98.38 73 ALA B O 1
ATOM 2635 N N . ALA B 1 74 ? -16 8.383 22.25 1 98.25 74 ALA B N 1
ATOM 2636 C CA . ALA B 1 74 ? -16.094 8.195 23.703 1 98.25 74 ALA B CA 1
ATOM 2637 C C . ALA B 1 74 ? -14.812 8.617 24.391 1 98.25 74 ALA B C 1
ATOM 2639 O O . ALA B 1 74 ? -14.75 8.695 25.625 1 98.25 74 ALA B O 1
ATOM 2640 N N . GLY B 1 75 ? -13.734 8.82 23.625 1 98.12 75 GLY B N 1
ATOM 2641 C CA . GLY B 1 75 ? -12.445 9.148 24.219 1 98.12 75 GLY B CA 1
ATOM 2642 C C . GLY B 1 75 ? -11.812 7.969 24.938 1 98.12 75 GLY B C 1
ATOM 2643 O O . GLY B 1 75 ? -11.18 8.141 25.984 1 98.12 75 GLY B O 1
ATOM 2644 N N . THR B 1 76 ? -12.07 6.758 24.422 1 98.38 76 THR B N 1
ATOM 2645 C CA . THR B 1 76 ? -11.578 5.559 25.094 1 98.38 76 THR B CA 1
ATOM 2646 C C . THR B 1 76 ? -10.641 4.773 24.172 1 98.38 76 THR B C 1
ATOM 2648 O O . THR B 1 76 ? -10.508 3.557 24.312 1 98.38 76 THR B O 1
ATOM 2651 N N . GLN B 1 77 ? -10.039 5.418 23.172 1 98.69 77 GLN B N 1
ATOM 2652 C CA . GLN B 1 77 ? -9.055 4.766 22.312 1 98.69 77 GLN B CA 1
ATOM 2653 C C . GLN B 1 77 ? -7.859 4.273 23.109 1 98.69 77 GLN B C 1
ATOM 2655 O O . GLN B 1 77 ? -7.59 4.773 24.203 1 98.69 77 GLN B O 1
ATOM 2660 N N . PRO B 1 78 ? -7.215 3.238 22.578 1 98.75 78 PRO B N 1
ATOM 2661 C CA . PRO B 1 78 ? -5.949 2.873 23.219 1 98.75 78 PRO B CA 1
ATOM 2662 C C . PRO B 1 78 ? -4.984 4.051 23.328 1 98.75 78 PRO B C 1
ATOM 2664 O O . PRO B 1 78 ? -4.934 4.898 22.438 1 98.75 78 PRO B O 1
ATOM 2667 N N . LEU B 1 79 ? -4.164 4.102 24.328 1 98.56 79 LEU B N 1
ATOM 2668 C CA . LEU B 1 79 ? -3.314 5.238 24.672 1 98.56 79 LEU B CA 1
ATOM 2669 C C . LEU B 1 79 ? -2.291 5.496 23.562 1 98.56 79 LEU B C 1
ATOM 2671 O O . LEU B 1 79 ? -1.941 6.648 23.297 1 98.56 79 LEU B O 1
ATOM 2675 N N . ASP B 1 80 ? -1.748 4.457 23.016 1 98.75 80 ASP B N 1
ATOM 2676 C CA . ASP B 1 80 ? -0.756 4.645 21.953 1 98.75 80 ASP B CA 1
ATOM 2677 C C . ASP B 1 80 ? -1.353 5.398 20.781 1 98.75 80 ASP B C 1
ATOM 2679 O O . ASP B 1 80 ? -0.697 6.266 20.188 1 98.75 80 ASP B O 1
ATOM 2683 N N . ILE B 1 81 ? -2.59 5.113 20.438 1 98.88 81 ILE B N 1
ATOM 2684 C CA . ILE B 1 81 ? -3.289 5.793 19.359 1 98.88 81 ILE B CA 1
ATOM 2685 C C . ILE B 1 81 ? -3.523 7.258 19.719 1 98.88 81 ILE B C 1
ATOM 2687 O O . ILE B 1 81 ? -3.246 8.156 18.938 1 98.88 81 ILE B O 1
ATOM 2691 N N . GLU B 1 82 ? -3.979 7.469 20.906 1 98.81 82 GLU B N 1
ATOM 2692 C CA . GLU B 1 82 ? -4.242 8.828 21.375 1 98.81 82 GLU B CA 1
ATOM 2693 C C . GLU B 1 82 ? -2.973 9.68 21.328 1 98.81 82 GLU B C 1
ATOM 2695 O O . GLU B 1 82 ? -3.014 10.852 20.953 1 98.81 82 GLU B O 1
ATOM 2700 N N . ARG B 1 83 ? -1.919 9.117 21.734 1 98.88 83 ARG B N 1
ATOM 2701 C CA . ARG B 1 83 ? -0.65 9.836 21.766 1 98.88 83 ARG B CA 1
ATOM 2702 C C . ARG B 1 83 ? -0.216 10.234 20.359 1 98.88 83 ARG B C 1
ATOM 2704 O O . ARG B 1 83 ? 0.255 11.352 20.141 1 98.88 83 ARG B O 1
ATOM 2711 N N . GLU B 1 84 ? -0.355 9.336 19.438 1 98.94 84 GLU B N 1
ATOM 2712 C CA . GLU B 1 84 ? 0.028 9.656 18.062 1 98.94 84 GLU B CA 1
ATOM 2713 C C . GLU B 1 84 ? -0.906 10.703 17.469 1 98.94 84 GLU B C 1
ATOM 2715 O O . GLU B 1 84 ? -0.465 11.586 16.719 1 98.94 84 GLU B O 1
ATOM 2720 N N . GLN B 1 85 ? -2.184 10.641 17.781 1 98.94 85 GLN B N 1
ATOM 2721 C CA . GLN B 1 85 ? -3.123 11.664 17.328 1 98.94 85 GLN B CA 1
ATOM 2722 C C . GLN B 1 85 ? -2.795 13.023 17.938 1 98.94 85 GLN B C 1
ATOM 2724 O O . GLN B 1 85 ? -2.926 14.055 17.266 1 98.94 85 GLN B O 1
ATOM 2729 N N . ALA B 1 86 ? -2.383 13.047 19.172 1 98.88 86 ALA B N 1
ATOM 2730 C CA . ALA B 1 86 ? -1.975 14.289 19.812 1 98.88 86 ALA B CA 1
ATOM 2731 C C . ALA B 1 86 ? -0.775 14.914 19.109 1 98.88 86 ALA B C 1
ATOM 2733 O O . ALA B 1 86 ? -0.704 16.125 18.953 1 98.88 86 ALA B O 1
ATOM 2734 N N . LYS B 1 87 ? 0.162 14.062 18.688 1 98.94 87 LYS B N 1
ATOM 2735 C CA . LYS B 1 87 ? 1.312 14.555 17.938 1 98.94 87 LYS B CA 1
ATOM 2736 C C . LYS B 1 87 ? 0.879 15.172 16.609 1 98.94 87 LYS B C 1
ATOM 2738 O O . LYS B 1 87 ? 1.419 16.203 16.188 1 98.94 87 LYS B O 1
ATOM 2743 N N . LEU B 1 88 ? -0.087 14.547 15.961 1 98.94 88 LEU B N 1
ATOM 2744 C CA . LEU B 1 88 ? -0.602 15.086 14.711 1 98.94 88 LEU B CA 1
ATOM 2745 C C . LEU B 1 88 ? -1.262 16.438 14.93 1 98.94 88 LEU B C 1
ATOM 2747 O O . LEU B 1 88 ? -1.066 17.359 14.141 1 98.94 88 LEU B O 1
ATOM 2751 N N . ARG B 1 89 ? -2.062 16.531 15.969 1 98.81 89 ARG B N 1
ATOM 2752 C CA . ARG B 1 89 ? -2.717 17.797 16.281 1 98.81 89 ARG B CA 1
ATOM 2753 C C . ARG B 1 89 ? -1.69 18.875 16.594 1 98.81 89 ARG B C 1
ATOM 2755 O O . ARG B 1 89 ? -1.878 20.031 16.234 1 98.81 89 ARG B O 1
ATOM 2762 N N . TRP B 1 90 ? -0.601 18.5 17.203 1 98.88 90 TRP B N 1
ATOM 2763 C CA . TRP B 1 90 ? 0.461 19.391 17.656 1 98.88 90 TRP B CA 1
ATOM 2764 C C . TRP B 1 90 ? 1.266 19.922 16.469 1 98.88 90 TRP B C 1
ATOM 2766 O O . TRP B 1 90 ? 1.643 21.094 16.438 1 98.88 90 TRP B O 1
ATOM 2776 N N . ALA B 1 91 ? 1.434 19.219 15.445 1 98.94 91 ALA B N 1
ATOM 2777 C CA . ALA B 1 91 ? 2.412 19.484 14.398 1 98.94 91 ALA B CA 1
ATOM 2778 C C . ALA B 1 91 ? 1.87 20.484 13.375 1 98.94 91 ALA B C 1
ATOM 2780 O O . ALA B 1 91 ? 0.681 20.469 13.047 1 98.94 91 ALA B O 1
ATOM 2781 N N . ASP B 1 92 ? 2.732 21.281 12.852 1 98.94 92 ASP B N 1
ATOM 2782 C CA . ASP B 1 92 ? 2.459 22.125 11.695 1 98.94 92 ASP B CA 1
ATOM 2783 C C . ASP B 1 92 ? 2.76 21.391 10.391 1 98.94 92 ASP B C 1
ATOM 2785 O O . ASP B 1 92 ? 2.191 21.703 9.344 1 98.94 92 ASP B O 1
ATOM 2789 N N . ALA B 1 93 ? 3.705 20.469 10.492 1 98.94 93 ALA B N 1
ATOM 2790 C CA . ALA B 1 93 ? 4.062 19.625 9.352 1 98.94 93 ALA B CA 1
ATOM 2791 C C . ALA B 1 93 ? 4.457 18.219 9.82 1 98.94 93 ALA B C 1
ATOM 2793 O O . ALA B 1 93 ? 4.938 18.047 10.938 1 98.94 93 ALA B O 1
ATOM 2794 N N . VAL B 1 94 ? 4.238 17.312 8.953 1 99 94 VAL B N 1
ATOM 2795 C CA . VAL B 1 94 ? 4.582 15.922 9.219 1 99 94 VAL B CA 1
ATOM 2796 C C . VAL B 1 94 ? 5.453 15.375 8.086 1 99 94 VAL B C 1
ATOM 2798 O O . VAL B 1 94 ? 5.121 15.539 6.91 1 99 94 VAL B O 1
ATOM 2801 N N . ILE B 1 95 ? 6.582 14.789 8.406 1 98.94 95 ILE B N 1
ATOM 2802 C CA . ILE B 1 95 ? 7.441 14.086 7.465 1 98.94 95 ILE B CA 1
ATOM 2803 C C . ILE B 1 95 ? 7.328 12.578 7.695 1 98.94 95 ILE B C 1
ATOM 2805 O O . ILE B 1 95 ? 7.566 12.094 8.805 1 98.94 95 ILE B O 1
ATOM 2809 N N . PHE B 1 96 ? 6.879 11.867 6.711 1 99 96 PHE B N 1
ATOM 2810 C CA . PHE B 1 96 ? 6.895 10.414 6.734 1 99 96 PHE B CA 1
ATOM 2811 C C . PHE B 1 96 ? 8.133 9.875 6.035 1 99 96 PHE B C 1
ATOM 2813 O O . PHE B 1 96 ? 8.344 10.117 4.848 1 99 96 PHE B O 1
ATOM 2820 N N . GLN B 1 97 ? 8.969 9.18 6.754 1 98.94 97 GLN B N 1
ATOM 2821 C CA . GLN B 1 97 ? 10.227 8.68 6.215 1 98.94 97 GLN B CA 1
ATOM 2822 C C . GLN B 1 97 ? 10.289 7.156 6.27 1 98.94 97 GLN B C 1
ATOM 2824 O O . GLN B 1 97 ? 10.172 6.566 7.344 1 98.94 97 GLN B O 1
ATOM 2829 N N . PHE B 1 98 ? 10.492 6.496 5.109 1 98.94 98 PHE B N 1
ATOM 2830 C CA . PHE B 1 98 ? 10.43 5.039 5.055 1 98.94 98 PHE B CA 1
ATOM 2831 C C . PHE B 1 98 ? 11.039 4.523 3.752 1 98.94 98 PHE B C 1
ATOM 2833 O O . PHE B 1 98 ? 11.172 5.273 2.785 1 98.94 98 PHE B O 1
ATOM 2840 N N . PRO B 1 99 ? 11.477 3.262 3.74 1 98.81 99 PRO B N 1
ATOM 2841 C CA . PRO B 1 99 ? 11.797 2.609 2.469 1 98.81 99 PRO B CA 1
ATOM 2842 C C . PRO B 1 99 ? 10.547 2.207 1.683 1 98.81 99 PRO B C 1
ATOM 2844 O O . PRO B 1 99 ? 9.547 1.783 2.273 1 98.81 99 PRO B O 1
ATOM 2847 N N . LEU B 1 100 ? 10.531 2.398 0.411 1 98.69 100 LEU B N 1
ATOM 2848 C CA . LEU B 1 100 ? 9.438 1.919 -0.425 1 98.69 100 LEU B CA 1
ATOM 2849 C C . LEU B 1 100 ? 9.539 0.413 -0.643 1 98.69 100 LEU B C 1
ATOM 2851 O O . LEU B 1 100 ? 10.094 -0.037 -1.647 1 98.69 100 LEU B O 1
ATOM 2855 N N . TRP B 1 101 ? 9.016 -0.379 0.25 1 98.56 101 TRP B N 1
ATOM 2856 C CA . TRP B 1 101 ? 9.039 -1.836 0.166 1 98.56 101 TRP B CA 1
ATOM 2857 C C . TRP B 1 101 ? 7.805 -2.355 -0.567 1 98.56 101 TRP B C 1
ATOM 2859 O O . TRP B 1 101 ? 6.672 -2.094 -0.152 1 98.56 101 TRP B O 1
ATOM 2869 N N . TRP B 1 102 ? 8.117 -3.062 -1.705 1 98.44 102 TRP B N 1
ATOM 2870 C CA . TRP B 1 102 ? 7.047 -3.625 -2.52 1 98.44 102 TRP B CA 1
ATOM 2871 C C . TRP B 1 102 ? 6.027 -2.553 -2.893 1 98.44 102 TRP B C 1
ATOM 2873 O O . TRP B 1 102 ? 4.824 -2.75 -2.727 1 98.44 102 TRP B O 1
ATOM 2883 N N . PHE B 1 103 ? 6.547 -1.366 -3.236 1 98.25 103 PHE B N 1
ATOM 2884 C CA . PHE B 1 103 ? 5.926 -0.253 -3.943 1 98.25 103 PHE B CA 1
ATOM 2885 C C . PHE B 1 103 ? 4.961 0.498 -3.031 1 98.25 103 PHE B C 1
ATOM 2887 O O . PHE B 1 103 ? 4.059 1.188 -3.508 1 98.25 103 PHE B O 1
ATOM 2894 N N . SER B 1 104 ? 5.109 0.319 -1.715 1 98.19 104 SER B N 1
ATOM 2895 C CA . SER B 1 104 ? 4.289 1.063 -0.764 1 98.19 104 SER B CA 1
ATOM 2896 C C . SER B 1 104 ? 5.008 1.226 0.573 1 98.19 104 SER B C 1
ATOM 2898 O O . SER B 1 104 ? 6.219 1.024 0.663 1 98.19 104 SER B O 1
ATOM 2900 N N . MET B 1 105 ? 4.309 1.728 1.573 1 98.44 105 MET B N 1
ATOM 2901 C CA . MET B 1 105 ? 4.824 1.887 2.93 1 98.44 105 MET B CA 1
ATOM 2902 C C . MET B 1 105 ? 5.074 0.53 3.58 1 98.44 105 MET B C 1
ATOM 2904 O O . MET B 1 105 ? 4.391 -0.448 3.271 1 98.44 105 MET B O 1
ATOM 2908 N N . PRO B 1 106 ? 6.098 0.535 4.492 1 98.81 106 PRO B N 1
ATOM 2909 C CA . PRO B 1 106 ? 6.262 -0.686 5.285 1 98.81 106 PRO B CA 1
ATOM 2910 C C . PRO B 1 106 ? 5.012 -1.045 6.086 1 98.81 106 PRO B C 1
ATOM 2912 O O . PRO B 1 106 ? 4.266 -0.156 6.5 1 98.81 106 PRO B O 1
ATOM 2915 N N . ALA B 1 107 ? 4.855 -2.312 6.359 1 98.88 107 ALA B N 1
ATOM 2916 C CA . ALA B 1 107 ? 3.688 -2.826 7.066 1 98.88 107 ALA B CA 1
ATOM 2917 C C . ALA B 1 107 ? 3.461 -2.072 8.375 1 98.88 107 ALA B C 1
ATOM 2919 O O . ALA B 1 107 ? 2.322 -1.754 8.727 1 98.88 107 ALA B O 1
ATOM 2920 N N . ILE B 1 108 ? 4.551 -1.773 9.094 1 98.94 108 ILE B N 1
ATOM 2921 C CA . ILE B 1 108 ? 4.426 -1.148 10.406 1 98.94 108 ILE B CA 1
ATOM 2922 C C . ILE B 1 108 ? 3.875 0.267 10.25 1 98.94 108 ILE B C 1
ATOM 2924 O O . ILE B 1 108 ? 3.061 0.714 11.062 1 98.94 108 ILE B O 1
ATOM 2928 N N . LEU B 1 109 ? 4.289 0.973 9.227 1 98.94 109 LEU B N 1
ATOM 2929 C CA . LEU B 1 109 ? 3.77 2.312 8.969 1 98.94 109 LEU B CA 1
ATOM 2930 C C . LEU B 1 109 ? 2.336 2.25 8.453 1 98.94 109 LEU B C 1
ATOM 2932 O O . LEU B 1 109 ? 1.507 3.09 8.812 1 98.94 109 LEU B O 1
ATOM 2936 N N . LYS B 1 110 ? 2.027 1.238 7.566 1 98.94 110 LYS B N 1
ATOM 2937 C CA . LYS B 1 110 ? 0.647 1.027 7.141 1 98.94 110 LYS B CA 1
ATOM 2938 C C . LYS B 1 110 ? -0.269 0.789 8.336 1 98.94 110 LYS B C 1
ATOM 2940 O O . LYS B 1 110 ? -1.402 1.271 8.359 1 98.94 110 LYS B O 1
ATOM 2945 N N . GLY B 1 111 ? 0.228 0.012 9.273 1 98.88 111 GLY B N 1
ATOM 2946 C CA . GLY B 1 111 ? -0.519 -0.198 10.5 1 98.88 111 GLY B CA 1
ATOM 2947 C C . GLY B 1 111 ? -0.748 1.08 11.289 1 98.88 111 GLY B C 1
ATOM 2948 O O . GLY B 1 111 ? -1.818 1.275 11.867 1 98.88 111 GLY B O 1
ATOM 2949 N N . TRP B 1 112 ? 0.298 1.94 11.344 1 98.94 112 TRP B N 1
ATOM 2950 C CA . TRP B 1 112 ? 0.17 3.242 11.992 1 98.94 112 TRP B CA 1
ATOM 2951 C C . TRP B 1 112 ? -0.982 4.039 11.383 1 98.94 112 TRP B C 1
ATOM 2953 O O . TRP B 1 112 ? -1.818 4.582 12.109 1 98.94 112 TRP B O 1
ATOM 2963 N N . ILE B 1 113 ? -1.091 4.062 10.078 1 98.94 113 ILE B N 1
ATOM 2964 C CA . ILE B 1 113 ? -2.164 4.77 9.383 1 98.94 113 ILE B CA 1
ATOM 2965 C C . ILE B 1 113 ? -3.512 4.16 9.766 1 98.94 113 ILE B C 1
ATOM 2967 O O . ILE B 1 113 ? -4.434 4.875 10.164 1 98.94 113 ILE B O 1
ATOM 2971 N N . GLU B 1 114 ? -3.615 2.842 9.711 1 98.81 114 GLU B N 1
ATOM 2972 C CA . GLU B 1 114 ? -4.879 2.141 9.914 1 98.81 114 GLU B CA 1
ATOM 2973 C C . GLU B 1 114 ? -5.414 2.369 11.328 1 98.81 114 GLU B C 1
ATOM 2975 O O . GLU B 1 114 ? -6.621 2.504 11.523 1 98.81 114 GLU B O 1
ATOM 2980 N N . ARG B 1 115 ? -4.523 2.434 12.297 1 98.88 115 ARG B N 1
ATOM 2981 C CA . ARG B 1 115 ? -4.945 2.508 13.688 1 98.88 115 ARG B CA 1
ATOM 2982 C C . ARG B 1 115 ? -5.098 3.959 14.133 1 98.88 115 ARG B C 1
ATOM 2984 O O . ARG B 1 115 ? -6.047 4.297 14.852 1 98.88 115 ARG B O 1
ATOM 2991 N N . VAL B 1 116 ? -4.25 4.859 13.727 1 98.94 116 VAL B N 1
ATOM 2992 C CA . VAL B 1 116 ? -4.215 6.242 14.18 1 98.94 116 VAL B CA 1
ATOM 2993 C C . VAL B 1 116 ? -5.316 7.047 13.492 1 98.94 116 VAL B C 1
ATOM 2995 O O . VAL B 1 116 ? -5.902 7.953 14.094 1 98.94 116 VAL B O 1
ATOM 2998 N N . TYR B 1 117 ? -5.613 6.746 12.18 1 98.88 117 TYR B N 1
ATOM 2999 C CA . TYR B 1 117 ? -6.629 7.445 11.398 1 98.88 117 TYR B CA 1
ATOM 3000 C C . TYR B 1 117 ? -8.031 6.992 11.797 1 98.88 117 TYR B C 1
ATOM 3002 O O . TYR B 1 117 ? -8.711 6.324 11.016 1 98.88 117 TYR B O 1
ATOM 3010 N N . ALA B 1 118 ? -8.516 7.426 12.852 1 98.75 118 ALA B N 1
ATOM 3011 C CA . ALA B 1 118 ? -9.797 7.012 13.43 1 98.75 118 ALA B CA 1
ATOM 3012 C C . ALA B 1 118 ? -10.969 7.633 12.68 1 98.75 118 ALA B C 1
ATOM 3014 O O . ALA B 1 118 ? -10.836 8.711 12.086 1 98.75 118 ALA B O 1
ATOM 3015 N N . TYR B 1 119 ? -12.078 6.914 12.68 1 98.5 119 TYR B N 1
ATOM 3016 C CA . TYR B 1 119 ? -13.359 7.465 12.234 1 98.5 119 TYR B CA 1
ATOM 3017 C C . TYR B 1 119 ? -13.766 8.648 13.094 1 98.5 119 TYR B C 1
ATOM 3019 O O . TYR B 1 119 ? -13.953 8.508 14.305 1 98.5 119 TYR B O 1
ATOM 3027 N N . GLY B 1 120 ? -13.922 9.797 12.531 1 98.38 120 GLY B N 1
ATOM 3028 C CA . GLY B 1 120 ? -14.188 11.023 13.258 1 98.38 120 GLY B CA 1
ATOM 3029 C C . GLY B 1 120 ? -12.961 11.914 13.398 1 98.38 120 GLY B C 1
ATOM 3030 O O . GLY B 1 120 ? -13.07 13.062 13.812 1 98.38 120 GLY B O 1
ATOM 3031 N N . PHE B 1 121 ? -11.812 11.391 13.086 1 98.69 121 PHE B N 1
ATOM 3032 C CA . PHE B 1 121 ? -10.555 12.125 13.125 1 98.69 121 PHE B CA 1
ATOM 3033 C C . PHE B 1 121 ? -9.984 12.281 11.719 1 98.69 121 PHE B C 1
ATOM 3035 O O . PHE B 1 121 ? -10.141 13.328 11.094 1 98.69 121 PHE B O 1
ATOM 3042 N N . ALA B 1 122 ? -9.656 11.156 11.023 1 98.5 122 ALA B N 1
ATOM 3043 C CA . ALA B 1 122 ? -9.039 11.227 9.703 1 98.5 122 ALA B CA 1
ATOM 3044 C C . ALA B 1 122 ? -10.062 10.992 8.602 1 98.5 122 ALA B C 1
ATOM 3046 O O . ALA B 1 122 ? -9.812 11.289 7.434 1 98.5 122 ALA B O 1
ATOM 3047 N N . TYR B 1 123 ? -11.203 10.391 8.898 1 98 123 TYR B N 1
ATOM 3048 C CA . TYR B 1 123 ? -12.305 10.18 7.965 1 98 123 TYR B CA 1
ATOM 3049 C C . TYR B 1 123 ? -13.648 10.219 8.68 1 98 123 TYR B C 1
ATOM 3051 O O . TYR B 1 123 ? -13.703 10.211 9.914 1 98 123 TYR B O 1
ATOM 3059 N N . GLY B 1 124 ? -14.664 10.32 7.926 1 96.94 124 GLY B N 1
ATOM 3060 C CA . GLY B 1 124 ? -15.984 10.414 8.531 1 96.94 124 GLY B CA 1
ATOM 3061 C C . GLY B 1 124 ? -16.266 11.766 9.164 1 96.94 124 GLY B C 1
ATOM 3062 O O . GLY B 1 124 ? -17.031 11.859 10.117 1 96.94 124 GLY B O 1
ATOM 3063 N N . VAL B 1 125 ? -15.578 12.758 8.672 1 97.19 125 VAL B N 1
ATOM 3064 C CA . VAL B 1 125 ? -15.703 14.125 9.172 1 97.19 125 VAL B CA 1
ATOM 3065 C C . VAL B 1 125 ? -16.484 14.969 8.172 1 97.19 125 VAL B C 1
ATOM 3067 O O . VAL B 1 125 ? -16.281 14.852 6.961 1 97.19 125 VAL B O 1
ATOM 3070 N N . GLY B 1 126 ? -17.375 15.773 8.648 1 96.06 126 GLY B N 1
ATOM 3071 C CA . GLY B 1 126 ? -18.094 16.672 7.781 1 96.06 126 GLY B CA 1
ATOM 3072 C C . GLY B 1 126 ? -19.438 16.125 7.312 1 96.06 126 GLY B C 1
ATOM 3073 O O . GLY B 1 126 ? -19.734 14.945 7.551 1 96.06 126 GLY B O 1
ATOM 3074 N N . GLU B 1 127 ? -20.188 16.875 6.555 1 95.31 127 GLU B N 1
ATOM 3075 C CA . GLU B 1 127 ? -21.547 16.516 6.156 1 95.31 127 GLU B CA 1
ATOM 3076 C C . GLU B 1 127 ? -21.578 15.922 4.75 1 95.31 127 GLU B C 1
ATOM 3078 O O . GLU B 1 127 ? -20.625 16.094 3.979 1 95.31 127 GLU B O 1
ATOM 3083 N N . HIS B 1 128 ? -22.594 15.164 4.48 1 93.75 128 HIS B N 1
ATOM 3084 C CA . HIS B 1 128 ? -22.938 14.75 3.123 1 93.75 128 HIS B CA 1
ATOM 3085 C C . HIS B 1 128 ? -24.219 15.43 2.641 1 93.75 128 HIS B C 1
ATOM 3087 O O . HIS B 1 128 ? -25.266 15.32 3.285 1 93.75 128 HIS B O 1
ATOM 3093 N N . SER B 1 129 ? -24.047 16.203 1.639 1 93.62 129 SER B N 1
ATOM 3094 C CA . SER B 1 129 ? -25.156 16.891 0.992 1 93.62 129 SER B CA 1
ATOM 3095 C C . SER B 1 129 ? -25.031 16.859 -0.526 1 93.62 129 SER B C 1
ATOM 3097 O O . SER B 1 129 ? -24.156 16.156 -1.062 1 93.62 129 SER B O 1
ATOM 3099 N N . GLU B 1 130 ? -25.828 17.609 -1.182 1 90.88 130 GLU B N 1
ATOM 3100 C CA . GLU B 1 130 ? -25.797 17.672 -2.641 1 90.88 130 GLU B CA 1
ATOM 3101 C C . GLU B 1 130 ? -24.578 18.422 -3.135 1 90.88 130 GLU B C 1
ATOM 3103 O O . GLU B 1 130 ? -24.172 18.297 -4.293 1 90.88 130 GLU B O 1
ATOM 3108 N N . SER B 1 131 ? -23.969 19.156 -2.338 1 91.81 131 SER B N 1
ATOM 3109 C CA . SER B 1 131 ? -22.859 19.984 -2.783 1 91.81 131 SER B CA 1
ATOM 3110 C C . SER B 1 131 ? -21.594 19.734 -1.954 1 91.81 131 SER B C 1
ATOM 3112 O O . SER B 1 131 ? -20.562 20.359 -2.176 1 91.81 131 SER B O 1
ATOM 3114 N N . HIS B 1 132 ? -21.719 18.828 -0.967 1 96.19 132 HIS B N 1
ATOM 3115 C CA . HIS B 1 132 ? -20.641 18.562 -0.026 1 96.19 132 HIS B CA 1
ATOM 3116 C C . HIS B 1 132 ? -20.609 17.094 0.383 1 96.19 132 HIS B C 1
ATOM 3118 O O . HIS B 1 132 ? -21.625 16.547 0.787 1 96.19 132 HIS B O 1
ATOM 3124 N N . TRP B 1 133 ? -19.5 16.438 0.235 1 97 133 TRP B N 1
ATOM 3125 C CA . TRP B 1 133 ? -19.406 15.016 0.512 1 97 133 TRP B CA 1
ATOM 3126 C C . TRP B 1 133 ? -18.297 14.727 1.518 1 97 133 TRP B C 1
ATOM 3128 O O . TRP B 1 133 ? -17.281 14.125 1.174 1 97 133 TRP B O 1
ATOM 3138 N N . GLY B 1 134 ? -18.516 15.203 2.756 1 97.44 134 GLY B N 1
ATOM 3139 C CA . GLY B 1 134 ? -17.516 15.039 3.801 1 97.44 134 GLY B CA 1
ATOM 3140 C C . GLY B 1 134 ? -16.359 16.016 3.684 1 97.44 134 GLY B C 1
ATOM 3141 O O . GLY B 1 134 ? -16.156 16.625 2.633 1 97.44 134 GLY B O 1
ATOM 3142 N N . ASP B 1 135 ? -15.688 16.25 4.809 1 98.19 135 ASP B N 1
ATOM 3143 C CA . ASP B 1 135 ? -14.438 17.016 4.816 1 98.19 135 ASP B CA 1
ATOM 3144 C C . ASP B 1 135 ? -13.242 16.109 4.512 1 98.19 135 ASP B C 1
ATOM 3146 O O . ASP B 1 135 ? -12.555 15.648 5.422 1 98.19 135 ASP B O 1
ATOM 3150 N N . ARG B 1 136 ? -13.078 15.867 3.268 1 98.12 136 ARG B N 1
ATOM 3151 C CA . ARG B 1 136 ? -12.031 14.992 2.766 1 98.12 136 ARG B CA 1
ATOM 3152 C C . ARG B 1 136 ? -11.477 15.5 1.44 1 98.12 136 ARG B C 1
ATOM 3154 O O . ARG B 1 136 ? -12.086 16.359 0.793 1 98.12 136 ARG B O 1
ATOM 3161 N N . TYR B 1 137 ? -10.242 15.047 1.055 1 98.44 137 TYR B N 1
ATOM 3162 C CA . TYR B 1 137 ? -9.531 15.461 -0.152 1 98.44 137 TYR B CA 1
ATOM 3163 C C . TYR B 1 137 ? -9.422 16.984 -0.223 1 98.44 137 TYR B C 1
ATOM 3165 O O . TYR B 1 137 ? -9.984 17.609 -1.119 1 98.44 137 TYR B O 1
ATOM 3173 N N . GLY B 1 138 ? -8.57 17.453 0.639 1 97.44 138 GLY B N 1
ATOM 3174 C CA . GLY B 1 138 ? -8.312 18.891 0.679 1 97.44 138 GLY B CA 1
ATOM 3175 C C . GLY B 1 138 ? -8.906 19.562 1.9 1 97.44 138 GLY B C 1
ATOM 3176 O O . GLY B 1 138 ? -8.617 20.734 2.166 1 97.44 138 GLY B O 1
ATOM 3177 N N . GLU B 1 139 ? -9.695 18.828 2.625 1 97.5 139 GLU B N 1
ATOM 3178 C CA . GLU B 1 139 ? -10.305 19.281 3.869 1 97.5 139 GLU B CA 1
ATOM 3179 C C . GLU B 1 139 ? -10.219 18.203 4.949 1 97.5 139 GLU B C 1
ATOM 3181 O O . GLU B 1 139 ? -9.914 17.047 4.66 1 97.5 139 GLU B O 1
ATOM 3186 N N . GLY B 1 140 ? -10.516 18.594 6.207 1 97.94 140 GLY B N 1
ATOM 3187 C CA . GLY B 1 140 ? -10.508 17.641 7.309 1 97.94 140 GLY B CA 1
ATOM 3188 C C . GLY B 1 140 ? -9.609 18.062 8.453 1 97.94 140 GLY B C 1
ATOM 3189 O O . GLY B 1 140 ? -9.203 19.234 8.539 1 97.94 140 GLY B O 1
ATOM 3190 N N . SER B 1 141 ? -9.273 17.109 9.281 1 98 141 SER B N 1
ATOM 3191 C CA . SER B 1 141 ? -8.625 17.375 10.562 1 98 141 SER B CA 1
ATOM 3192 C C . SER B 1 141 ? -7.184 17.828 10.375 1 98 141 SER B C 1
ATOM 3194 O O . SER B 1 141 ? -6.582 18.391 11.289 1 98 141 SER B O 1
ATOM 3196 N N . MET B 1 142 ? -6.637 17.609 9.148 1 98.81 142 MET B N 1
ATOM 3197 C CA . MET B 1 142 ? -5.227 17.922 8.938 1 98.81 142 MET B CA 1
ATOM 3198 C C . MET B 1 142 ? -5.07 19.203 8.133 1 98.81 142 MET B C 1
ATOM 3200 O O . MET B 1 142 ? -3.959 19.578 7.754 1 98.81 142 MET B O 1
ATOM 3204 N N . MET B 1 143 ? -6.227 19.844 7.828 1 98.06 143 MET B N 1
ATOM 3205 C CA . MET B 1 143 ? -6.16 21.109 7.094 1 98.06 143 MET B CA 1
ATOM 3206 C C . MET B 1 143 ? -5.207 22.078 7.773 1 98.06 143 MET B C 1
ATOM 3208 O O . MET B 1 143 ? -5.223 22.219 9 1 98.06 143 MET B O 1
ATOM 3212 N N . GLY B 1 144 ? -4.402 22.734 6.93 1 97.94 144 GLY B N 1
ATOM 3213 C CA . GLY B 1 144 ? -3.455 23.703 7.449 1 97.94 144 GLY B CA 1
ATOM 3214 C C . GLY B 1 144 ? -2.086 23.109 7.727 1 97.94 144 GLY B C 1
ATOM 3215 O O . GLY B 1 144 ? -1.122 23.844 7.953 1 97.94 144 GLY B O 1
ATOM 3216 N N . LYS B 1 145 ? -1.975 21.812 7.73 1 98.81 145 LYS B N 1
ATOM 3217 C CA . LYS B 1 145 ? -0.709 21.141 7.984 1 98.81 145 LYS B CA 1
ATOM 3218 C C . LYS B 1 145 ? -0.081 20.641 6.684 1 98.81 145 LYS B C 1
ATOM 3220 O O . LYS B 1 145 ? -0.784 20.172 5.789 1 98.81 145 LYS B O 1
ATOM 3225 N N . ARG B 1 146 ? 1.222 20.719 6.562 1 98.88 146 ARG B N 1
ATOM 3226 C CA . ARG B 1 146 ? 1.941 20.188 5.41 1 98.88 146 ARG B CA 1
ATOM 3227 C C . ARG B 1 146 ? 2.439 18.766 5.684 1 98.88 146 ARG B C 1
ATOM 3229 O O . ARG B 1 146 ? 2.684 18.406 6.836 1 98.88 146 ARG B O 1
ATOM 3236 N N . ALA B 1 147 ? 2.512 17.953 4.695 1 98.94 147 ALA B N 1
ATOM 3237 C CA . ALA B 1 147 ? 3.078 16.625 4.797 1 98.94 147 ALA B CA 1
ATOM 3238 C C . ALA B 1 147 ? 4.02 16.328 3.631 1 98.94 147 ALA B C 1
ATOM 3240 O O . ALA B 1 147 ? 3.732 16.688 2.488 1 98.94 147 ALA B O 1
ATOM 3241 N N . MET B 1 148 ? 5.129 15.711 3.885 1 98.94 148 MET B N 1
ATOM 3242 C CA . MET B 1 148 ? 6.105 15.336 2.867 1 98.94 148 MET B CA 1
ATOM 3243 C C . MET B 1 148 ? 6.594 13.906 3.076 1 98.94 148 MET B C 1
ATOM 3245 O O . MET B 1 148 ? 6.84 13.492 4.211 1 98.94 148 MET B O 1
ATOM 3249 N N . LEU B 1 149 ? 6.719 13.195 1.963 1 98.94 149 LEU B N 1
ATOM 3250 C CA . LEU B 1 149 ? 7.297 11.852 2.002 1 98.94 149 LEU B CA 1
ATOM 3251 C C . LEU B 1 149 ? 8.797 11.898 1.725 1 98.94 149 LEU B C 1
ATOM 3253 O O . LEU B 1 149 ? 9.242 12.602 0.815 1 98.94 149 LEU B O 1
ATOM 3257 N N . VAL B 1 150 ? 9.547 11.25 2.541 1 98.94 150 VAL B N 1
ATOM 3258 C CA . VAL B 1 150 ? 10.945 10.922 2.283 1 98.94 150 VAL B CA 1
ATOM 3259 C C . VAL B 1 150 ? 11.094 9.414 2.074 1 98.94 150 VAL B C 1
ATOM 3261 O O . VAL B 1 150 ? 10.891 8.633 3.002 1 98.94 150 VAL B O 1
ATOM 3264 N N . VAL B 1 151 ? 11.438 9.031 0.824 1 98.88 151 VAL B N 1
ATOM 3265 C CA . VAL B 1 151 ? 11.32 7.621 0.469 1 98.88 151 VAL B CA 1
ATOM 3266 C C . VAL B 1 151 ? 12.641 7.129 -0.125 1 98.88 151 VAL B C 1
ATOM 3268 O O . VAL B 1 151 ? 13.211 7.773 -1.007 1 98.88 151 VAL B O 1
ATOM 3271 N N . THR B 1 152 ? 13.125 6.023 0.389 1 98.75 152 THR B N 1
ATOM 3272 C CA . THR B 1 152 ? 14.32 5.395 -0.164 1 98.75 152 THR B CA 1
ATOM 3273 C C . THR B 1 152 ? 13.953 4.168 -0.993 1 98.75 152 THR B C 1
ATOM 3275 O O . THR B 1 152 ? 13.031 3.426 -0.64 1 98.75 152 THR B O 1
ATOM 3278 N N . MET B 1 153 ? 14.641 3.992 -2.072 1 98.19 153 MET B N 1
ATOM 3279 C CA . MET B 1 153 ? 14.398 2.863 -2.969 1 98.19 153 MET B CA 1
ATOM 3280 C C . MET B 1 153 ? 15.719 2.234 -3.412 1 98.19 153 MET B C 1
ATOM 3282 O O . MET B 1 153 ? 16.688 2.943 -3.684 1 98.19 153 MET B O 1
ATOM 3286 N N . GLY B 1 154 ? 15.719 0.919 -3.48 1 96.38 154 GLY B N 1
ATOM 3287 C CA . GLY B 1 154 ? 16.875 0.247 -4.043 1 96.38 154 GLY B CA 1
ATOM 3288 C C . GLY B 1 154 ? 16.984 0.405 -5.547 1 96.38 154 GLY B C 1
ATOM 3289 O O . GLY B 1 154 ? 18.094 0.383 -6.098 1 96.38 154 GLY B O 1
ATOM 3290 N N . GLY B 1 155 ? 15.922 0.587 -6.234 1 96.31 155 GLY B N 1
ATOM 3291 C CA . GLY B 1 155 ? 15.859 0.652 -7.688 1 96.31 155 GLY B CA 1
ATOM 3292 C C . GLY B 1 155 ? 16.453 1.926 -8.25 1 96.31 155 GLY B C 1
ATOM 3293 O O . GLY B 1 155 ? 16.688 2.889 -7.516 1 96.31 155 GLY B O 1
ATOM 3294 N N . TRP B 1 156 ? 16.734 1.841 -9.57 1 97.5 156 TRP B N 1
ATOM 3295 C CA . TRP B 1 156 ? 17.297 2.971 -10.297 1 97.5 156 TRP B CA 1
ATOM 3296 C C . TRP B 1 156 ? 16.219 4.008 -10.617 1 97.5 156 TRP B C 1
ATOM 3298 O O . TRP B 1 156 ? 15.062 3.658 -10.836 1 97.5 156 TRP B O 1
ATOM 3308 N N . GLU B 1 157 ? 16.656 5.215 -10.664 1 98 157 GLU B N 1
ATOM 3309 C CA . GLU B 1 157 ? 15.727 6.32 -10.914 1 98 157 GLU B CA 1
ATOM 3310 C C . GLU B 1 157 ? 14.938 6.094 -12.203 1 98 157 GLU B C 1
ATOM 3312 O O . GLU B 1 157 ? 13.711 6.258 -12.219 1 98 157 GLU B O 1
ATOM 3317 N N . PRO B 1 158 ? 15.539 5.609 -13.32 1 98.31 158 PRO B N 1
ATOM 3318 C CA . PRO B 1 158 ? 14.766 5.438 -14.547 1 98.31 158 PRO B CA 1
ATOM 3319 C C . PRO B 1 158 ? 13.672 4.383 -14.414 1 98.31 158 PRO B C 1
ATOM 3321 O O . PRO B 1 158 ? 12.68 4.422 -15.148 1 98.31 158 PRO B O 1
ATOM 3324 N N . HIS B 1 159 ? 13.836 3.406 -13.484 1 98.5 159 HIS B N 1
ATOM 3325 C CA . HIS B 1 159 ? 12.836 2.363 -13.289 1 98.5 159 HIS B CA 1
ATOM 3326 C C . HIS B 1 159 ? 11.531 2.949 -12.766 1 98.5 159 HIS B C 1
ATOM 3328 O O . HIS B 1 159 ? 10.492 2.289 -12.812 1 98.5 159 HIS B O 1
ATOM 3334 N N . TYR B 1 160 ? 11.68 4.25 -12.297 1 98.56 160 TYR B N 1
ATOM 3335 C CA . TYR B 1 160 ? 10.539 4.926 -11.695 1 98.56 160 TYR B CA 1
ATOM 3336 C C . TYR B 1 160 ? 10.156 6.164 -12.5 1 98.56 160 TYR B C 1
ATOM 3338 O O . TYR B 1 160 ? 9.375 7 -12.031 1 98.56 160 TYR B O 1
ATOM 3346 N N . SER B 1 161 ? 10.711 6.352 -13.641 1 97.94 161 SER B N 1
ATOM 3347 C CA . SER B 1 161 ? 10.414 7.492 -14.5 1 97.94 161 SER B CA 1
ATOM 3348 C C . SER B 1 161 ? 9.047 7.344 -15.172 1 97.94 161 SER B C 1
ATOM 3350 O O . SER B 1 161 ? 8.336 6.371 -14.922 1 97.94 161 SER B O 1
ATOM 3352 N N . ASP B 1 162 ? 8.648 8.188 -16 1 96.31 162 ASP B N 1
ATOM 3353 C CA . ASP B 1 162 ? 7.324 8.25 -16.609 1 96.31 162 ASP B CA 1
ATOM 3354 C C . ASP B 1 162 ? 7 6.965 -17.375 1 96.31 162 ASP B C 1
ATOM 3356 O O . ASP B 1 162 ? 5.844 6.539 -17.406 1 96.31 162 ASP B O 1
ATOM 3360 N N . ARG B 1 163 ? 8 6.355 -17.906 1 97.81 163 ARG B N 1
ATOM 3361 C CA . ARG B 1 163 ? 7.773 5.137 -18.688 1 97.81 163 ARG B CA 1
ATOM 3362 C C . ARG B 1 163 ? 8.586 3.975 -18.125 1 97.81 163 ARG B C 1
ATOM 3364 O O . ARG B 1 163 ? 8.844 2.996 -18.812 1 97.81 163 ARG B O 1
ATOM 3371 N N . GLY B 1 164 ? 9.039 4.129 -16.859 1 98.62 164 GLY B N 1
ATOM 3372 C CA . GLY B 1 164 ? 9.82 3.098 -16.188 1 98.62 164 GLY B CA 1
ATOM 3373 C C . GLY B 1 164 ? 8.992 1.877 -15.82 1 98.62 164 GLY B C 1
ATOM 3374 O O . GLY B 1 164 ? 7.809 1.992 -15.508 1 98.62 164 GLY B O 1
ATOM 3375 N N . VAL B 1 165 ? 9.602 0.738 -15.734 1 98.62 165 VAL B N 1
ATOM 3376 C CA . VAL B 1 165 ? 8.938 -0.556 -15.602 1 98.62 165 VAL B CA 1
ATOM 3377 C C . VAL B 1 165 ? 8.141 -0.595 -14.297 1 98.62 165 VAL B C 1
ATOM 3379 O O . VAL B 1 165 ? 7.094 -1.235 -14.219 1 98.62 165 VAL B O 1
ATOM 3382 N N . ASN B 1 166 ? 8.625 0.135 -13.281 1 98.56 166 ASN B N 1
ATOM 3383 C CA . ASN B 1 166 ? 7.934 0.105 -11.992 1 98.56 166 ASN B CA 1
ATOM 3384 C C . ASN B 1 166 ? 6.684 0.979 -12.008 1 98.56 166 ASN B C 1
ATOM 3386 O O . ASN B 1 166 ? 5.805 0.823 -11.156 1 98.56 166 ASN B O 1
ATOM 3390 N N . GLY B 1 167 ? 6.574 1.907 -12.961 1 98.19 167 GLY B N 1
ATOM 3391 C CA . GLY B 1 167 ? 5.633 3.016 -12.922 1 98.19 167 GLY B CA 1
ATOM 3392 C C . GLY B 1 167 ? 6.246 4.301 -12.398 1 98.19 167 GLY B C 1
ATOM 3393 O O . GLY B 1 167 ? 7.176 4.27 -11.594 1 98.19 167 GLY B O 1
ATOM 3394 N N . ALA B 1 168 ? 5.676 5.41 -12.891 1 98 168 ALA B N 1
ATOM 3395 C CA . ALA B 1 168 ? 6.164 6.703 -12.414 1 98 168 ALA B CA 1
ATOM 3396 C C . ALA B 1 168 ? 6 6.824 -10.906 1 98 168 ALA B C 1
ATOM 3398 O O . ALA B 1 168 ? 4.977 6.414 -10.344 1 98 168 ALA B O 1
ATOM 3399 N N . LEU B 1 169 ? 6.973 7.43 -10.305 1 98.38 169 LEU B N 1
ATOM 3400 C CA . LEU B 1 169 ? 7.023 7.461 -8.844 1 98.38 169 LEU B CA 1
ATOM 3401 C C . LEU B 1 169 ? 5.758 8.094 -8.273 1 98.38 169 LEU B C 1
ATOM 3403 O O . LEU B 1 169 ? 5.156 7.559 -7.34 1 98.38 169 LEU B O 1
ATOM 3407 N N . ASN B 1 170 ? 5.344 9.18 -8.859 1 97.81 170 ASN B N 1
ATOM 3408 C CA . ASN B 1 170 ? 4.18 9.867 -8.312 1 97.81 170 ASN B CA 1
ATOM 3409 C C . ASN B 1 170 ? 2.904 9.055 -8.5 1 97.81 170 ASN B C 1
ATOM 3411 O O . ASN B 1 170 ? 1.97 9.164 -7.703 1 97.81 170 ASN B O 1
ATOM 3415 N N . ASP B 1 171 ? 2.838 8.234 -9.57 1 98.12 171 ASP B N 1
ATOM 3416 C CA . ASP B 1 171 ? 1.704 7.324 -9.727 1 98.12 171 ASP B CA 1
ATOM 3417 C C . ASP B 1 171 ? 1.729 6.223 -8.672 1 98.12 171 ASP B C 1
ATOM 3419 O O . ASP B 1 171 ? 0.691 5.883 -8.102 1 98.12 171 ASP B O 1
ATOM 3423 N N . LEU B 1 172 ? 2.932 5.738 -8.375 1 98.44 172 LEU B N 1
ATOM 3424 C CA . LEU B 1 172 ? 3.084 4.711 -7.352 1 98.44 172 LEU B CA 1
ATOM 3425 C C . LEU B 1 172 ? 2.707 5.254 -5.977 1 98.44 172 LEU B C 1
ATOM 3427 O O . LEU B 1 172 ? 2.156 4.523 -5.148 1 98.44 172 LEU B O 1
ATOM 3431 N N . LEU B 1 173 ? 3.01 6.547 -5.797 1 98.75 173 LEU B N 1
ATOM 3432 C CA . LEU B 1 173 ? 2.787 7.168 -4.496 1 98.75 173 LEU B CA 1
ATOM 3433 C C . LEU B 1 173 ? 1.395 7.781 -4.422 1 98.75 173 LEU B C 1
ATOM 3435 O O . LEU B 1 173 ? 0.99 8.281 -3.369 1 98.75 173 LEU B O 1
ATOM 3439 N N . PHE B 1 174 ? 0.582 7.73 -5.488 1 98.75 174 PHE B N 1
ATOM 3440 C CA . PHE B 1 174 ? -0.723 8.375 -5.547 1 98.75 174 PHE B CA 1
ATOM 3441 C C . PHE B 1 174 ? -1.627 7.879 -4.426 1 98.75 174 PHE B C 1
ATOM 3443 O O . PHE B 1 174 ? -2.236 8.68 -3.711 1 98.75 174 PHE B O 1
ATOM 3450 N N . PRO B 1 175 ? -1.687 6.531 -4.094 1 98.62 175 PRO B N 1
ATOM 3451 C CA . PRO B 1 175 ? -2.521 6.078 -2.977 1 98.62 175 PRO B CA 1
ATOM 3452 C C . PRO B 1 175 ? -2.094 6.68 -1.64 1 98.62 175 PRO B C 1
ATOM 3454 O O . PRO B 1 175 ? -2.924 6.852 -0.744 1 98.62 175 PRO B O 1
ATOM 3457 N N . ILE B 1 176 ? -0.814 7.055 -1.514 1 98.88 176 ILE B N 1
ATOM 3458 C CA . ILE B 1 176 ? -0.314 7.633 -0.272 1 98.88 176 ILE B CA 1
ATOM 3459 C C . ILE B 1 176 ? -0.518 9.148 -0.289 1 98.88 176 ILE B C 1
ATOM 3461 O O . ILE B 1 176 ? -1.149 9.703 0.611 1 98.88 176 ILE B O 1
ATOM 3465 N N . GLN B 1 177 ? -0.051 9.789 -1.358 1 98.88 177 GLN B N 1
ATOM 3466 C CA . GLN B 1 177 ? -0.068 11.242 -1.413 1 98.88 177 GLN B CA 1
ATOM 3467 C C . GLN B 1 177 ? -1.493 11.773 -1.548 1 98.88 177 GLN B C 1
ATOM 3469 O O . GLN B 1 177 ? -1.926 12.617 -0.758 1 98.88 177 GLN B O 1
ATOM 3474 N N . HIS B 1 178 ? -2.285 11.266 -2.49 1 98.88 178 HIS B N 1
ATOM 3475 C CA . HIS B 1 178 ? -3.658 11.711 -2.703 1 98.88 178 HIS B CA 1
ATOM 3476 C C . HIS B 1 178 ? -4.613 11.031 -1.728 1 98.88 178 HIS B C 1
ATOM 3478 O O . HIS B 1 178 ? -5.555 11.664 -1.234 1 98.88 178 HIS B O 1
ATOM 3484 N N . GLY B 1 179 ? -4.336 9.727 -1.438 1 98.56 179 GLY B N 1
ATOM 3485 C CA . GLY B 1 179 ? -5.176 8.977 -0.52 1 98.56 179 GLY B CA 1
ATOM 3486 C C . GLY B 1 179 ? -4.875 9.258 0.938 1 98.56 179 GLY B C 1
ATOM 3487 O O . GLY B 1 179 ? -5.52 10.109 1.555 1 98.56 179 GLY B O 1
ATOM 3488 N N . VAL B 1 180 ? -3.83 8.805 1.453 1 98.81 180 VAL B N 1
ATOM 3489 C CA . VAL B 1 180 ? -3.5 8.805 2.875 1 98.81 180 VAL B CA 1
ATOM 3490 C C . VAL B 1 180 ? -3.283 10.234 3.357 1 98.81 180 VAL B C 1
ATOM 3492 O O . VAL B 1 180 ? -3.713 10.602 4.457 1 98.81 180 VAL B O 1
ATOM 3495 N N . LEU B 1 181 ? -2.639 11.086 2.584 1 98.94 181 LEU B N 1
ATOM 3496 C CA . LEU B 1 181 ? -2.248 12.406 3.072 1 98.94 181 LEU B CA 1
ATOM 3497 C C . LEU B 1 181 ? -3.291 13.453 2.705 1 98.94 181 LEU B C 1
ATOM 3499 O O . LEU B 1 181 ? -3.736 14.219 3.561 1 98.94 181 LEU B O 1
ATOM 3503 N N . PHE B 1 182 ? -3.703 13.508 1.455 1 98.94 182 PHE B N 1
ATOM 3504 C CA . PHE B 1 182 ? -4.582 14.57 0.987 1 98.94 182 PHE B CA 1
ATOM 3505 C C . PHE B 1 182 ? -6.004 14.367 1.5 1 98.94 182 PHE B C 1
ATOM 3507 O O . PHE B 1 182 ? -6.707 15.336 1.797 1 98.94 182 PHE B O 1
ATOM 3514 N N . TYR B 1 183 ? -6.418 13.148 1.652 1 98.81 183 TYR B N 1
ATOM 3515 C CA . TYR B 1 183 ? -7.766 12.797 2.076 1 98.81 183 TYR B CA 1
ATOM 3516 C C . TYR B 1 183 ? -8.125 13.477 3.389 1 98.81 183 TYR B C 1
ATOM 3518 O O . TYR B 1 183 ? -9.133 14.195 3.469 1 98.81 183 TYR B O 1
ATOM 3526 N N . PRO B 1 184 ? -7.277 13.367 4.418 1 98.81 184 PRO B N 1
ATOM 3527 C CA . PRO B 1 184 ? -7.66 14.008 5.68 1 98.81 184 PRO B CA 1
ATOM 3528 C C . PRO B 1 184 ? -7.324 15.5 5.707 1 98.81 184 PRO B C 1
ATOM 3530 O O . PRO B 1 184 ? -7.562 16.172 6.715 1 98.81 184 PRO B O 1
ATOM 3533 N N . GLY B 1 185 ? -6.609 16.016 4.602 1 98.81 185 GLY B N 1
ATOM 3534 C CA . GLY B 1 185 ? -6.602 17.469 4.492 1 98.81 185 GLY B CA 1
ATOM 3535 C C . GLY B 1 185 ? -5.203 18.047 4.438 1 98.81 185 GLY B C 1
ATOM 3536 O O . GLY B 1 185 ? -5.039 19.266 4.277 1 98.81 185 GLY B O 1
ATOM 3537 N N . PHE B 1 186 ? -4.152 17.25 4.473 1 98.94 186 PHE B N 1
ATOM 3538 C CA . PHE B 1 186 ? -2.797 17.781 4.406 1 98.94 186 PHE B CA 1
ATOM 3539 C C . PHE B 1 186 ? -2.584 18.562 3.113 1 98.94 186 PHE B C 1
ATOM 3541 O O . PHE B 1 186 ? -3.123 18.203 2.066 1 98.94 186 PHE B O 1
ATOM 3548 N N . THR B 1 187 ? -1.822 19.609 3.25 1 98.88 187 THR B N 1
ATOM 3549 C CA . THR B 1 187 ? -1.129 20.125 2.078 1 98.88 187 THR B CA 1
ATOM 3550 C C . THR B 1 187 ? 0.08 19.266 1.734 1 98.88 187 THR B C 1
ATOM 3552 O O . THR B 1 187 ? 1.07 19.25 2.469 1 98.88 187 THR B O 1
ATOM 3555 N N . VAL B 1 188 ? -0.007 18.594 0.616 1 98.94 188 VAL B N 1
ATOM 3556 C CA . VAL B 1 188 ? 0.97 17.547 0.326 1 98.94 188 VAL B CA 1
ATOM 3557 C C . VAL B 1 188 ? 2.125 18.141 -0.486 1 98.94 188 VAL B C 1
ATOM 3559 O O . VAL B 1 188 ? 1.908 18.734 -1.54 1 98.94 188 VAL B O 1
ATOM 3562 N N . MET B 1 189 ? 3.326 17.984 0.004 1 98.88 189 MET B N 1
ATOM 3563 C CA . MET B 1 189 ? 4.531 18.469 -0.663 1 98.88 189 MET B CA 1
ATOM 3564 C C . MET B 1 189 ? 5.098 17.406 -1.603 1 98.88 189 MET B C 1
ATOM 3566 O O . MET B 1 189 ? 4.898 16.203 -1.388 1 98.88 189 MET B O 1
ATOM 3570 N N . PRO B 1 190 ? 5.793 17.812 -2.691 1 98.69 190 PRO B N 1
ATOM 3571 C CA . PRO B 1 190 ? 6.492 16.812 -3.498 1 98.69 190 PRO B CA 1
ATOM 3572 C C . PRO B 1 190 ? 7.395 15.914 -2.662 1 98.69 190 PRO B C 1
ATOM 3574 O O . PRO B 1 190 ? 8.039 16.375 -1.72 1 98.69 190 PRO B O 1
ATOM 3577 N N . PRO B 1 191 ? 7.41 14.664 -2.99 1 98.88 191 PRO B N 1
ATOM 3578 C CA . PRO B 1 191 ? 8.242 13.75 -2.205 1 98.88 191 PRO B CA 1
ATOM 3579 C C . PRO B 1 191 ? 9.734 13.984 -2.414 1 98.88 191 PRO B C 1
ATOM 3581 O O . PRO B 1 191 ? 10.133 14.688 -3.348 1 98.88 191 PRO B O 1
ATOM 3584 N N . PHE B 1 192 ? 10.539 13.5 -1.476 1 98.88 192 PHE B N 1
ATOM 3585 C CA . PHE B 1 192 ? 11.992 13.477 -1.577 1 98.88 192 PHE B CA 1
ATOM 3586 C C . PHE B 1 192 ? 12.5 12.047 -1.763 1 98.88 192 PHE B C 1
ATOM 3588 O O . PHE B 1 192 ? 12.742 11.336 -0.786 1 98.88 192 PHE B O 1
ATOM 3595 N N . PRO B 1 193 ? 12.68 11.648 -3.006 1 98.81 193 PRO B N 1
ATOM 3596 C CA . PRO B 1 193 ? 13.109 10.281 -3.305 1 98.81 193 PRO B CA 1
ATOM 3597 C C . PRO B 1 193 ? 14.625 10.125 -3.281 1 98.81 193 PRO B C 1
ATOM 3599 O O . PRO B 1 193 ? 15.352 11.031 -3.699 1 98.81 193 PRO B O 1
ATOM 3602 N N . ILE B 1 194 ? 15.062 9.031 -2.768 1 98.81 194 ILE B N 1
ATOM 3603 C CA . ILE B 1 194 ? 16.453 8.594 -2.83 1 98.81 194 ILE B CA 1
ATOM 3604 C C . ILE B 1 194 ? 16.547 7.23 -3.508 1 98.81 194 ILE B C 1
ATOM 3606 O O . ILE B 1 194 ? 16.062 6.23 -2.967 1 98.81 194 ILE B O 1
ATOM 3610 N N . TYR B 1 195 ? 17.156 7.191 -4.66 1 98.12 195 TYR B N 1
ATOM 3611 C CA . TYR B 1 195 ? 17.203 5.988 -5.48 1 98.12 195 TYR B CA 1
ATOM 3612 C C . TYR B 1 195 ? 18.531 5.258 -5.293 1 98.12 195 TYR B C 1
ATOM 3614 O O . TYR B 1 195 ? 19.453 5.785 -4.672 1 98.12 195 TYR B O 1
ATOM 3622 N N . LYS B 1 196 ? 18.609 4.062 -5.785 1 96.56 196 LYS B N 1
ATOM 3623 C CA . LYS B 1 196 ? 19.812 3.25 -5.836 1 96.56 196 LYS B CA 1
ATOM 3624 C C . LYS B 1 196 ? 20.547 3.27 -4.496 1 96.56 196 LYS B C 1
ATOM 3626 O O . LYS B 1 196 ? 21.75 3.566 -4.441 1 96.56 196 LYS B O 1
ATOM 3631 N N . THR B 1 197 ? 19.859 2.963 -3.43 1 95.81 197 THR B N 1
ATOM 3632 C CA . THR B 1 197 ? 20.391 3.137 -2.084 1 95.81 197 THR B CA 1
ATOM 3633 C C . THR B 1 197 ? 21.453 2.086 -1.788 1 95.81 197 THR B C 1
ATOM 3635 O O . THR B 1 197 ? 22.281 2.266 -0.885 1 95.81 197 THR B O 1
ATOM 3638 N N . GLY B 1 198 ? 21.5 0.987 -2.518 1 90.81 198 GLY B N 1
ATOM 3639 C CA . GLY B 1 198 ? 22.531 -0.025 -2.348 1 90.81 198 GLY B CA 1
ATOM 3640 C C . GLY B 1 198 ? 23.922 0.47 -2.711 1 90.81 198 GLY B C 1
ATOM 3641 O O . GLY B 1 198 ? 24.922 -0.157 -2.357 1 90.81 198 GLY B O 1
ATOM 3642 N N . LYS B 1 199 ? 24.031 1.655 -3.385 1 88.5 199 LYS B N 1
ATOM 3643 C CA . LYS B 1 199 ? 25.312 2.209 -3.84 1 88.5 199 LYS B CA 1
ATOM 3644 C C . LYS B 1 199 ? 25.625 3.521 -3.129 1 88.5 199 LYS B C 1
ATOM 3646 O O . LYS B 1 199 ? 26.344 4.363 -3.66 1 88.5 199 LYS B O 1
ATOM 3651 N N . MET B 1 200 ? 25.219 3.637 -2.041 1 93.88 200 MET B N 1
ATOM 3652 C CA . MET B 1 200 ? 25.438 4.852 -1.26 1 93.88 200 MET B CA 1
ATOM 3653 C C . MET B 1 200 ? 26.844 4.863 -0.657 1 93.88 200 MET B C 1
ATOM 3655 O O . MET B 1 200 ? 27.281 3.869 -0.072 1 93.88 200 MET B O 1
ATOM 3659 N N . ASP B 1 201 ? 27.578 5.914 -0.955 1 95.75 201 ASP B N 1
ATOM 3660 C CA . ASP B 1 201 ? 28.859 6.156 -0.29 1 95.75 201 ASP B CA 1
ATOM 3661 C C . ASP B 1 201 ? 28.859 7.512 0.415 1 95.75 201 ASP B C 1
ATOM 3663 O O . ASP B 1 201 ? 27.859 8.219 0.425 1 95.75 201 ASP B O 1
ATOM 3667 N N . ALA B 1 202 ? 29.938 7.805 1.003 1 96.44 202 ALA B N 1
ATOM 3668 C CA . ALA B 1 202 ? 30.016 9 1.838 1 96.44 202 ALA B CA 1
ATOM 3669 C C . ALA B 1 202 ? 29.75 10.258 1.015 1 96.44 202 ALA B C 1
ATOM 3671 O O . ALA B 1 202 ? 29.062 11.18 1.47 1 96.44 202 ALA B O 1
ATOM 3672 N N . THR B 1 203 ? 30.328 10.297 -0.136 1 97.81 203 THR B N 1
ATOM 3673 C CA . THR B 1 203 ? 30.172 11.461 -1.003 1 97.81 203 THR B CA 1
ATOM 3674 C C . THR B 1 203 ? 28.719 11.633 -1.415 1 97.81 203 THR B C 1
ATOM 3676 O O . THR B 1 203 ? 28.156 12.727 -1.316 1 97.81 203 THR B O 1
ATOM 3679 N N . ARG B 1 204 ? 28.094 10.578 -1.83 1 97.75 204 ARG B N 1
ATOM 3680 C CA . ARG B 1 204 ? 26.688 10.625 -2.234 1 97.75 204 ARG B CA 1
ATOM 3681 C C . ARG B 1 204 ? 25.797 10.953 -1.049 1 97.75 204 ARG B C 1
ATOM 3683 O O . ARG B 1 204 ? 24.812 11.695 -1.19 1 97.75 204 ARG B O 1
ATOM 3690 N N . PHE B 1 205 ? 26.109 10.398 0.099 1 98.31 205 PHE B N 1
ATOM 3691 C CA . PHE B 1 205 ? 25.328 10.695 1.295 1 98.31 205 PHE B CA 1
ATOM 3692 C C . PHE B 1 205 ? 25.344 12.188 1.594 1 98.31 205 PHE B C 1
ATOM 3694 O O . PHE B 1 205 ? 24.312 12.773 1.908 1 98.31 205 PHE B O 1
ATOM 3701 N N . GLU B 1 206 ? 26.484 12.773 1.468 1 98.31 206 GLU B N 1
ATOM 3702 C CA . GLU B 1 206 ? 26.594 14.211 1.701 1 98.31 206 GLU B CA 1
ATOM 3703 C C . GLU B 1 206 ? 25.75 15 0.703 1 98.31 206 GLU B C 1
ATOM 3705 O O . GLU B 1 206 ? 25.109 15.984 1.067 1 98.31 206 GLU B O 1
ATOM 3710 N N . GLN B 1 207 ? 25.781 14.57 -0.497 1 98.5 207 GLN B N 1
ATOM 3711 C CA . GLN B 1 207 ? 24.984 15.219 -1.531 1 98.5 207 GLN B CA 1
ATOM 3712 C C . GLN B 1 207 ? 23.484 15.086 -1.232 1 98.5 207 GLN B C 1
ATOM 3714 O O . GLN B 1 207 ? 22.734 16.047 -1.404 1 98.5 207 GLN B O 1
ATOM 3719 N N . VAL B 1 208 ? 23.094 13.922 -0.828 1 98.75 208 VAL B N 1
ATOM 3720 C CA . VAL B 1 208 ? 21.703 13.68 -0.462 1 98.75 208 VAL B CA 1
ATOM 3721 C C . VAL B 1 208 ? 21.328 14.57 0.717 1 98.75 208 VAL B C 1
ATOM 3723 O O . VAL B 1 208 ? 20.25 15.172 0.722 1 98.75 208 VAL B O 1
ATOM 3726 N N . CYS B 1 209 ? 22.188 14.695 1.724 1 98.81 209 CYS B N 1
ATOM 3727 C CA . CYS B 1 209 ? 21.922 15.539 2.885 1 98.81 209 CYS B CA 1
ATOM 3728 C C . CYS B 1 209 ? 21.766 17 2.475 1 98.81 209 CYS B C 1
ATOM 3730 O O . CYS B 1 209 ? 20.891 17.703 2.986 1 98.81 209 CYS B O 1
ATOM 3732 N N . GLU B 1 210 ? 22.594 17.406 1.552 1 98.81 210 GLU B N 1
ATOM 3733 C CA . GLU B 1 210 ? 22.484 18.781 1.069 1 98.81 210 GLU B CA 1
ATOM 3734 C C . GLU B 1 210 ? 21.141 19.031 0.39 1 98.81 210 GLU B C 1
ATOM 3736 O O . GLU B 1 210 ? 20.5 20.047 0.637 1 98.81 210 GLU B O 1
ATOM 3741 N N . ALA B 1 211 ? 20.766 18.109 -0.438 1 98.81 211 ALA B N 1
ATOM 3742 C CA . ALA B 1 211 ? 19.484 18.234 -1.122 1 98.81 211 ALA B CA 1
ATOM 3743 C C . ALA B 1 211 ? 18.328 18.172 -0.132 1 98.81 211 ALA B C 1
ATOM 3745 O O . ALA B 1 211 ? 17.344 18.891 -0.269 1 98.81 211 ALA B O 1
ATOM 3746 N N . TYR B 1 212 ? 18.453 17.312 0.834 1 98.88 212 TYR B N 1
ATOM 3747 C CA . TYR B 1 212 ? 17.438 17.156 1.866 1 98.88 212 TYR B CA 1
ATOM 3748 C C . TYR B 1 212 ? 17.312 18.422 2.711 1 98.88 212 TYR B C 1
ATOM 3750 O O . TYR B 1 212 ? 16.203 18.828 3.055 1 98.88 212 TYR B O 1
ATOM 3758 N N . ALA B 1 213 ? 18.406 19.016 3.018 1 98.88 213 ALA B N 1
ATOM 3759 C CA . ALA B 1 213 ? 18.422 20.266 3.771 1 98.88 213 ALA B CA 1
ATOM 3760 C C . ALA B 1 213 ? 17.609 21.344 3.057 1 98.88 213 ALA B C 1
ATOM 3762 O O . ALA B 1 213 ? 16.844 22.062 3.689 1 98.88 213 ALA B O 1
ATOM 3763 N N . VAL B 1 214 ? 17.812 21.391 1.792 1 98.81 214 VAL B N 1
ATOM 3764 C CA . VAL B 1 214 ? 17.109 22.391 1.001 1 98.81 214 VAL B CA 1
ATOM 3765 C C . VAL B 1 214 ? 15.602 22.141 1.095 1 98.81 214 VAL B C 1
ATOM 3767 O O . VAL B 1 214 ? 14.82 23.078 1.279 1 98.81 214 VAL B O 1
ATOM 3770 N N . ARG B 1 215 ? 15.18 20.891 0.991 1 98.88 215 ARG B N 1
ATOM 3771 C CA . ARG B 1 215 ? 13.766 20.531 1.099 1 98.88 215 ARG B CA 1
ATOM 3772 C C . ARG B 1 215 ? 13.219 20.891 2.477 1 98.88 215 ARG B C 1
ATOM 3774 O O . ARG B 1 215 ? 12.094 21.375 2.596 1 98.88 215 ARG B O 1
ATOM 3781 N N . LEU B 1 216 ? 13.977 20.594 3.49 1 98.94 216 LEU B N 1
ATOM 3782 C CA . LEU B 1 216 ? 13.562 20.891 4.859 1 98.94 216 LEU B CA 1
ATOM 3783 C C . LEU B 1 216 ? 13.453 22.406 5.082 1 98.94 216 LEU B C 1
ATOM 3785 O 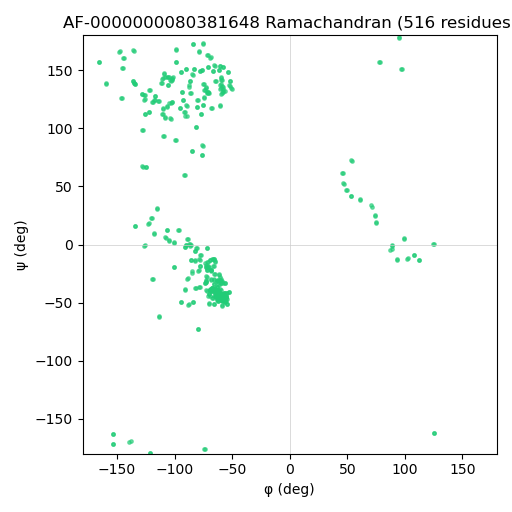O . LEU B 1 216 ? 12.484 22.875 5.684 1 98.94 216 LEU B O 1
ATOM 3789 N N . ASP B 1 217 ? 14.398 23.156 4.559 1 98.75 217 ASP B N 1
ATOM 3790 C CA . ASP B 1 217 ? 14.438 24.609 4.742 1 98.75 217 ASP B CA 1
ATOM 3791 C C . ASP B 1 217 ? 13.242 25.281 4.055 1 98.75 217 ASP B C 1
ATOM 3793 O O . ASP B 1 217 ? 12.758 26.312 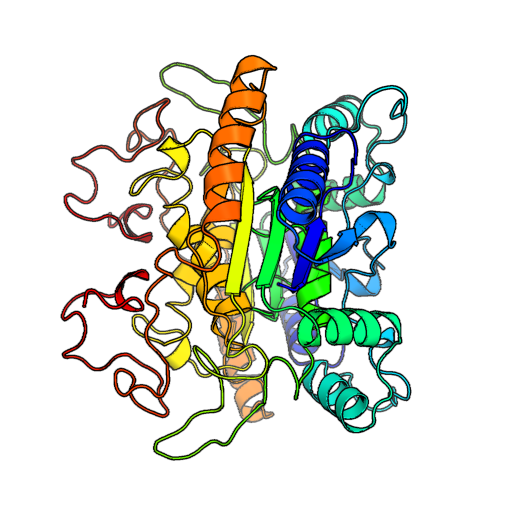4.516 1 98.75 217 ASP B O 1
ATOM 3797 N N . ASN B 1 218 ? 12.82 24.625 2.996 1 98.5 218 ASN B N 1
ATOM 3798 C CA . ASN B 1 218 ? 11.781 25.25 2.189 1 98.5 218 ASN B CA 1
ATOM 3799 C C . ASN B 1 218 ? 10.43 24.562 2.377 1 98.5 218 ASN B C 1
ATOM 3801 O O . ASN B 1 218 ? 9.508 24.766 1.592 1 98.5 218 ASN B O 1
ATOM 3805 N N . LEU B 1 219 ? 10.312 23.719 3.369 1 98.75 219 LEU B N 1
ATOM 3806 C CA . LEU B 1 219 ? 9.133 22.891 3.588 1 98.75 219 LEU B CA 1
ATOM 3807 C C . LEU B 1 219 ? 7.879 23.75 3.691 1 98.75 219 LEU B C 1
ATOM 3809 O O . LEU B 1 219 ? 6.812 23.359 3.223 1 98.75 219 LEU B O 1
ATOM 3813 N N . PHE B 1 220 ? 7.934 24.953 4.223 1 98.31 220 PHE B N 1
ATOM 3814 C CA . PHE B 1 220 ? 6.773 25.812 4.445 1 98.31 220 PHE B CA 1
ATOM 3815 C C . PHE B 1 220 ? 6.664 26.859 3.352 1 98.31 220 PHE B C 1
ATOM 3817 O O . PHE B 1 220 ? 5.707 27.641 3.326 1 98.31 220 PHE B O 1
ATOM 3824 N N . ASP B 1 221 ? 7.621 26.844 2.311 1 98 221 ASP B N 1
ATOM 3825 C CA . ASP B 1 221 ? 7.645 27.859 1.266 1 98 221 ASP B CA 1
ATOM 3826 C C . ASP B 1 221 ? 7.422 27.234 -0.112 1 98 221 ASP B C 1
ATOM 3828 O O . ASP B 1 221 ? 6.891 27.891 -1.014 1 98 221 ASP B O 1
ATOM 3832 N N . ASP B 1 222 ? 7.852 25.984 -0.256 1 98.06 222 ASP B N 1
ATOM 3833 C CA . ASP B 1 222 ? 7.785 25.312 -1.553 1 98.06 222 ASP B CA 1
ATOM 3834 C C . ASP B 1 222 ? 6.336 25.125 -1.996 1 98.06 222 ASP B C 1
ATOM 3836 O O . ASP B 1 222 ? 5.43 25.047 -1.163 1 98.06 222 ASP B O 1
ATOM 3840 N N . GLU B 1 223 ? 6.148 25.047 -3.316 1 97.81 223 GLU B N 1
ATOM 3841 C CA . GLU B 1 223 ? 4.828 24.781 -3.883 1 97.81 223 GLU B CA 1
ATOM 3842 C C . GLU B 1 223 ? 4.395 23.344 -3.621 1 97.81 223 GLU B C 1
ATOM 3844 O O . GLU B 1 223 ? 5.16 22.406 -3.859 1 97.81 223 GLU B O 1
ATOM 3849 N N . PRO B 1 224 ? 3.201 23.156 -3.115 1 98.5 224 PRO B N 1
ATOM 3850 C CA . PRO B 1 224 ? 2.684 21.797 -2.895 1 98.5 224 PRO B CA 1
ATOM 3851 C C . PRO B 1 224 ? 2.17 21.156 -4.18 1 98.5 224 PRO B C 1
ATOM 3853 O O . PRO B 1 224 ? 2.131 21.797 -5.23 1 98.5 224 PRO B O 1
ATOM 3856 N N . LEU B 1 225 ? 1.956 19.844 -4.109 1 98.5 225 LEU B N 1
ATOM 3857 C CA . LEU B 1 225 ? 1.196 19.188 -5.168 1 98.5 225 LEU B CA 1
ATOM 3858 C C . LEU B 1 225 ? -0.204 19.781 -5.281 1 98.5 225 LEU B C 1
ATOM 3860 O O . LEU B 1 225 ? -0.917 19.891 -4.281 1 98.5 225 LEU B O 1
ATOM 3864 N N . ARG B 1 226 ? -0.631 20.156 -6.426 1 97.81 226 ARG B N 1
ATOM 3865 C CA . ARG B 1 226 ? -1.867 20.906 -6.617 1 97.81 226 ARG B CA 1
ATOM 3866 C C . ARG B 1 226 ? -3.047 19.969 -6.855 1 97.81 226 ARG B C 1
ATOM 3868 O O . ARG B 1 226 ? -3.752 20.094 -7.859 1 97.81 226 ARG B O 1
ATOM 3875 N N . PHE B 1 227 ? -3.328 19.125 -5.926 1 98.69 227 PHE B N 1
ATOM 3876 C CA . PHE B 1 227 ? -4.461 18.203 -6.008 1 98.69 227 PHE B CA 1
ATOM 3877 C C . PHE B 1 227 ? -5.777 18.969 -6.023 1 98.69 227 PHE B C 1
ATOM 3879 O O . PHE B 1 227 ? -5.938 19.953 -5.297 1 98.69 227 PHE B O 1
ATOM 3886 N N . ARG B 1 228 ? -6.715 18.516 -6.809 1 98.38 228 ARG B N 1
ATOM 3887 C CA . ARG B 1 228 ? -8.047 19.109 -6.863 1 98.38 228 ARG B CA 1
ATOM 3888 C C . ARG B 1 228 ? -8.844 18.781 -5.598 1 98.38 228 ARG B C 1
ATOM 3890 O O . ARG B 1 228 ? -8.898 17.625 -5.176 1 98.38 228 ARG B O 1
ATOM 3897 N N . ARG B 1 229 ? -9.391 19.797 -5.062 1 97.94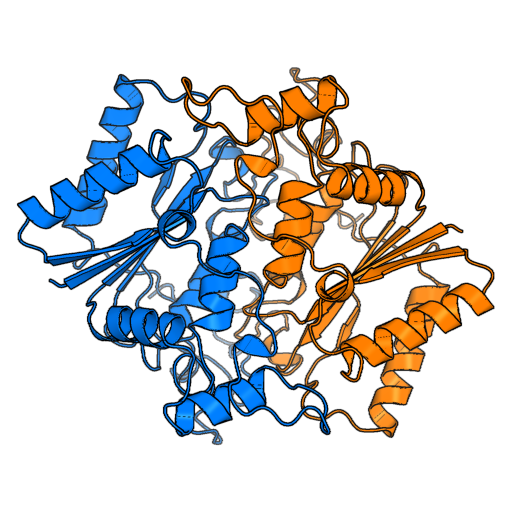 229 ARG B N 1
ATOM 3898 C CA . ARG B 1 229 ? -10.227 19.609 -3.883 1 97.94 229 ARG B CA 1
ATOM 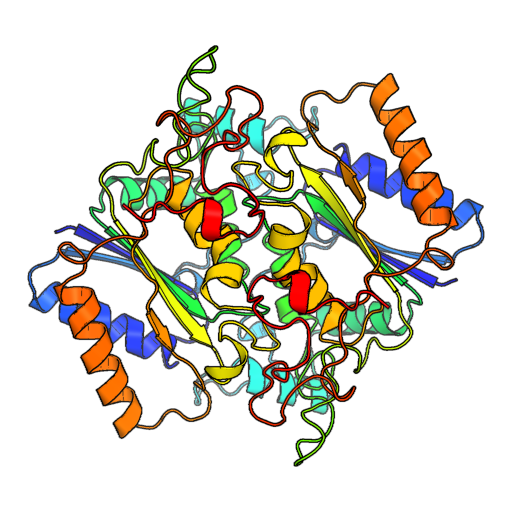3899 C C . ARG B 1 229 ? -11.57 18.984 -4.254 1 97.94 229 ARG B C 1
ATOM 3901 O O . ARG B 1 229 ? -12.227 19.422 -5.199 1 97.94 229 ARG B O 1
ATOM 3908 N N . GLN B 1 230 ? -11.977 17.953 -3.502 1 98.12 230 GLN B N 1
ATOM 3909 C CA . GLN B 1 230 ? -13.203 17.219 -3.797 1 98.12 230 GLN B CA 1
ATOM 3910 C C . GLN B 1 230 ? -14.398 18.172 -3.85 1 98.12 230 GLN B C 1
ATOM 3912 O O . GLN B 1 230 ? -15.203 18.125 -4.785 1 98.12 230 GLN B O 1
ATOM 3917 N N . ASN B 1 231 ? -14.539 19.109 -2.914 1 97.94 231 ASN B N 1
ATOM 3918 C CA . ASN B 1 231 ? -15.695 19.984 -2.811 1 97.94 231 ASN B CA 1
ATOM 3919 C C . ASN B 1 231 ? -15.438 21.328 -3.482 1 97.94 231 ASN B C 1
ATOM 3921 O O . ASN B 1 231 ? -16.172 22.297 -3.266 1 97.94 231 ASN B O 1
ATOM 3925 N N . GLY B 1 232 ? -14.344 21.375 -4.246 1 96.62 232 GLY B N 1
ATOM 3926 C CA . GLY B 1 232 ? -13.898 22.641 -4.824 1 96.62 232 GLY B CA 1
ATOM 3927 C C . GLY B 1 232 ? -14.562 22.953 -6.152 1 96.62 232 GLY B C 1
ATOM 3928 O O . GLY B 1 232 ? -14.242 23.953 -6.789 1 96.62 232 GLY B O 1
ATOM 3929 N N . GLY B 1 233 ? -15.477 22.047 -6.641 1 96.25 233 GLY B N 1
ATOM 3930 C CA . GLY B 1 233 ? -16.25 22.391 -7.82 1 96.25 233 GLY B CA 1
ATOM 3931 C C . GLY B 1 233 ? -15.906 21.562 -9.039 1 96.25 233 GLY B C 1
ATOM 3932 O O . GLY B 1 233 ? -16.672 21.516 -10 1 96.25 233 GLY B O 1
ATOM 3933 N N . ASP B 1 234 ? -14.805 20.859 -8.977 1 97.38 234 ASP B N 1
ATOM 3934 C CA . ASP B 1 234 ? -14.352 20.125 -10.148 1 97.38 234 ASP B CA 1
ATOM 3935 C C . ASP B 1 234 ? -15.023 18.75 -10.227 1 97.38 234 ASP B C 1
ATOM 3937 O O . ASP B 1 234 ? -15.07 18.141 -11.297 1 97.38 234 ASP B O 1
ATOM 3941 N N . TYR B 1 235 ? -15.492 18.219 -9.148 1 98.12 235 TYR B N 1
ATOM 3942 C CA . TYR B 1 235 ? -16.094 16.891 -9.086 1 98.12 235 TYR B CA 1
ATOM 3943 C C . TYR B 1 235 ? -17.609 16.984 -9.031 1 98.12 235 TYR B C 1
ATOM 3945 O O . TYR B 1 235 ? -18.156 17.891 -8.406 1 98.12 235 TYR B O 1
ATOM 3953 N N . GLU B 1 236 ? -18.266 16 -9.719 1 97.88 236 GLU B N 1
ATOM 3954 C CA . GLU B 1 236 ? -19.703 15.812 -9.516 1 97.88 236 GLU B CA 1
ATOM 3955 C C . GLU B 1 236 ? -19.984 15.195 -8.156 1 97.88 236 GLU B C 1
ATOM 3957 O O . GLU B 1 236 ? -19.359 14.211 -7.762 1 97.88 236 GLU B O 1
ATOM 3962 N N . ILE B 1 237 ? -20.906 15.688 -7.492 1 96.75 237 ILE B N 1
ATOM 3963 C CA . ILE B 1 237 ? -21.328 15.148 -6.207 1 96.75 237 ILE B CA 1
ATOM 3964 C C . ILE B 1 237 ? -22.75 14.609 -6.328 1 96.75 237 ILE B C 1
ATOM 3966 O O . ILE B 1 237 ? -23.641 15.289 -6.836 1 96.75 237 ILE B O 1
ATOM 3970 N N . PRO B 1 238 ? -22.953 13.43 -6.031 1 95.88 238 PRO B N 1
ATOM 3971 C CA . PRO B 1 238 ? -22.156 12.57 -5.145 1 95.88 238 PRO B CA 1
ATOM 3972 C C . PRO B 1 238 ? -21.375 11.5 -5.902 1 95.88 238 PRO B C 1
ATOM 3974 O O . PRO B 1 238 ? -20.75 10.641 -5.281 1 95.88 238 PRO B O 1
ATOM 3977 N N . ALA B 1 239 ? -21.375 11.523 -7.145 1 96.81 239 ALA B N 1
ATOM 3978 C CA . ALA B 1 239 ? -20.672 10.5 -7.918 1 96.81 239 ALA B CA 1
ATOM 3979 C C . ALA B 1 239 ? -19.156 10.641 -7.793 1 96.81 239 ALA B C 1
ATOM 3981 O O . ALA B 1 239 ? -18.422 9.711 -8.102 1 96.81 239 ALA B O 1
ATOM 3982 N N . LEU B 1 240 ? -18.688 11.82 -7.383 1 98.12 240 LEU B N 1
ATOM 3983 C CA . LEU B 1 240 ? -17.281 12.172 -7.164 1 98.12 240 LEU B CA 1
ATOM 3984 C C . LEU B 1 240 ? -16.438 11.773 -8.359 1 98.12 240 LEU B C 1
ATOM 3986 O O . LEU B 1 240 ? -15.391 11.125 -8.203 1 98.12 240 LEU B O 1
ATOM 3990 N N . THR B 1 241 ? -16.891 12.086 -9.516 1 98.38 241 THR B N 1
ATOM 3991 C CA . THR B 1 241 ? -16.141 12.008 -10.766 1 98.38 241 THR B CA 1
ATOM 3992 C C . THR B 1 241 ? -15.828 13.398 -11.297 1 98.38 241 THR B C 1
ATOM 3994 O O . THR B 1 241 ? -16.625 14.328 -11.148 1 98.38 241 THR B O 1
ATOM 3997 N N . LEU B 1 242 ? -14.68 13.547 -11.859 1 98.38 242 LEU B N 1
ATOM 3998 C CA . LEU B 1 242 ? -14.328 14.836 -12.445 1 98.38 242 LEU B CA 1
ATOM 3999 C C . LEU B 1 242 ? -15.305 15.219 -13.555 1 98.38 242 LEU B C 1
ATOM 4001 O O . LEU B 1 242 ? -15.672 14.383 -14.383 1 98.38 242 LEU B O 1
ATOM 4005 N N . LYS B 1 243 ? -15.688 16.453 -13.57 1 98 243 LYS B N 1
ATOM 4006 C CA . LYS B 1 243 ? -16.562 16.969 -14.617 1 98 243 LYS B CA 1
ATOM 4007 C C . LYS B 1 243 ? -15.914 16.859 -15.992 1 98 243 LYS B C 1
ATOM 4009 O O . LYS B 1 243 ? -14.688 16.953 -16.109 1 98 243 LYS B O 1
ATOM 4014 N N . PRO B 1 244 ? -16.672 16.703 -17.016 1 96.5 244 PRO B N 1
ATOM 4015 C CA . PRO B 1 244 ? -16.141 16.406 -18.344 1 96.5 244 PRO B CA 1
ATOM 4016 C C . PRO B 1 244 ? -15.203 17.5 -18.875 1 96.5 244 PRO B C 1
ATOM 4018 O O . PRO B 1 244 ? -14.289 17.203 -19.641 1 96.5 244 PRO B O 1
ATOM 4021 N N . HIS B 1 245 ? -15.383 18.734 -18.453 1 96.75 245 HIS B N 1
ATOM 4022 C CA . HIS B 1 245 ? -14.586 19.812 -19.016 1 96.75 245 HIS B CA 1
ATOM 4023 C C . HIS B 1 245 ? -13.227 19.906 -18.344 1 96.75 245 HIS B C 1
ATOM 4025 O O . HIS B 1 245 ? -12.328 20.594 -18.828 1 96.75 245 HIS B O 1
ATOM 4031 N N . VAL B 1 246 ? -13.07 19.234 -17.219 1 97.06 246 VAL B N 1
ATOM 4032 C CA . VAL B 1 246 ? -11.797 19.203 -16.516 1 97.06 246 VAL B CA 1
ATOM 4033 C C . VAL B 1 246 ? -10.867 18.188 -17.172 1 97.06 246 VAL B C 1
ATOM 4035 O O . VAL B 1 246 ? -11.164 16.984 -17.172 1 97.06 246 VAL B O 1
ATOM 4038 N N . ALA B 1 247 ? -9.734 18.609 -17.688 1 95.5 247 ALA B N 1
ATOM 4039 C CA . ALA B 1 247 ? -8.789 17.734 -18.375 1 95.5 247 ALA B CA 1
ATOM 4040 C C . ALA B 1 247 ? -9.5 16.812 -19.359 1 95.5 247 ALA B C 1
ATOM 4042 O O . ALA B 1 247 ? -9.375 15.586 -19.266 1 95.5 247 ALA B O 1
ATOM 4043 N N . PRO B 1 248 ? -10.148 17.391 -20.344 1 95.25 248 PRO B N 1
ATOM 4044 C CA . PRO B 1 248 ? -10.961 16.594 -21.266 1 95.25 248 PRO B CA 1
ATOM 4045 C C . PRO B 1 248 ? -10.148 15.531 -22 1 95.25 248 PRO B C 1
ATOM 4047 O O . PRO B 1 248 ? -9.031 15.805 -22.453 1 95.25 248 PRO B O 1
ATOM 4050 N N . GLY B 1 249 ? -10.703 14.289 -22.062 1 92.38 249 GLY B N 1
ATOM 4051 C CA . GLY B 1 249 ? -10.117 13.211 -22.828 1 92.38 249 GLY B CA 1
ATOM 4052 C C . GLY B 1 249 ? -9.078 12.414 -22.062 1 92.38 249 GLY B C 1
ATOM 4053 O O . GLY B 1 249 ? -8.57 11.406 -22.547 1 92.38 249 GLY B O 1
ATOM 4054 N N . ARG B 1 250 ? -8.766 12.836 -20.844 1 93.81 250 ARG B N 1
ATOM 4055 C CA . ARG B 1 250 ? -7.754 12.164 -20.031 1 93.81 250 ARG B CA 1
ATOM 4056 C C . ARG B 1 250 ? -8.398 11.336 -18.922 1 93.81 250 ARG B C 1
ATOM 4058 O O . ARG B 1 250 ? -9.469 11.68 -18.422 1 93.81 250 ARG B O 1
ATOM 4065 N N . ASN B 1 251 ? -7.75 10.164 -18.625 1 94.31 251 ASN B N 1
ATOM 4066 C CA . ASN B 1 251 ? -8.234 9.312 -17.547 1 94.31 251 ASN B CA 1
ATOM 4067 C C . ASN B 1 251 ? -7.09 8.828 -16.656 1 94.31 251 ASN B C 1
ATOM 4069 O O . ASN B 1 251 ? -7.242 7.855 -15.914 1 94.31 251 ASN B O 1
ATOM 4073 N N . ASP B 1 252 ? -5.914 9.461 -16.75 1 94.88 252 ASP B N 1
ATOM 4074 C CA . ASP B 1 252 ? -4.762 9.078 -15.93 1 94.88 252 ASP B CA 1
ATOM 4075 C C . ASP B 1 252 ? -4.82 9.734 -14.555 1 94.88 252 ASP B C 1
ATOM 4077 O O . ASP B 1 252 ? -5.664 10.602 -14.305 1 94.88 252 ASP B O 1
ATOM 4081 N N . LEU B 1 253 ? -3.986 9.406 -13.664 1 97.31 253 LEU B N 1
ATOM 4082 C CA . LEU B 1 253 ? -4.012 9.891 -12.289 1 97.31 253 LEU 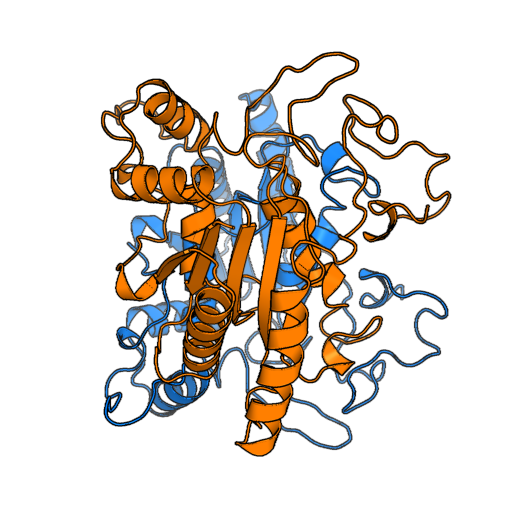B CA 1
ATOM 4083 C C . LEU B 1 253 ? -3.674 11.375 -12.234 1 97.31 253 LEU B C 1
ATOM 4085 O O . LEU B 1 253 ? -4.039 12.07 -11.281 1 97.31 253 LEU B O 1
ATOM 4089 N N . GLY B 1 254 ? -3 11.867 -13.227 1 96.38 254 GLY B N 1
ATOM 4090 C CA . GLY B 1 254 ? -2.604 13.266 -13.273 1 96.38 254 GLY B CA 1
ATOM 4091 C C . GLY B 1 254 ? -3.783 14.219 -13.375 1 96.38 254 GLY B C 1
ATOM 4092 O O . GLY B 1 254 ? -3.652 15.406 -13.086 1 96.38 254 GLY B O 1
ATOM 4093 N N . ILE B 1 255 ? -4.973 13.727 -13.789 1 97.25 255 ILE B N 1
ATOM 4094 C CA . ILE B 1 255 ? -6.129 14.594 -13.984 1 97.25 255 ILE B CA 1
ATOM 4095 C C . ILE B 1 255 ? -6.617 15.109 -12.633 1 97.25 255 ILE B C 1
ATOM 4097 O O . ILE B 1 255 ? -7.43 16.047 -12.578 1 97.25 255 ILE B O 1
ATOM 4101 N N . HIS B 1 256 ? -6.172 14.547 -11.562 1 98.31 256 HIS B N 1
ATOM 4102 C CA . HIS B 1 256 ? -6.602 14.961 -10.234 1 98.31 256 HIS B CA 1
ATOM 4103 C C . HIS B 1 256 ? -5.738 16.109 -9.703 1 98.31 256 HIS B C 1
ATOM 4105 O O . HIS B 1 256 ? -5.953 16.578 -8.594 1 98.31 256 HIS B O 1
ATOM 4111 N N . MET B 1 257 ? -4.793 16.547 -10.461 1 97.19 257 MET B N 1
ATOM 4112 C CA . MET B 1 257 ? -3.992 17.719 -10.148 1 97.19 257 MET B CA 1
ATOM 4113 C C . MET B 1 257 ? -4.355 18.875 -11.07 1 97.19 257 MET B C 1
ATOM 4115 O O . MET B 1 257 ? -4.602 18.688 -12.258 1 97.19 257 MET B O 1
ATOM 4119 N N . SER B 1 258 ? -4.328 20.062 -10.555 1 93.31 258 SER B N 1
ATOM 4120 C CA . SER B 1 258 ? -4.617 21.266 -11.344 1 93.31 258 SER B CA 1
ATOM 4121 C C . SER B 1 258 ? -3.361 21.797 -12.016 1 93.31 258 SER B C 1
ATOM 4123 O O . SER B 1 258 ? -2.275 21.766 -11.43 1 93.31 258 SER B O 1
ATOM 4125 N N . ASP B 1 259 ? -3.477 22.172 -13.305 1 79.12 259 ASP B N 1
ATOM 4126 C CA . ASP B 1 259 ? -2.375 22.797 -14.031 1 79.12 259 ASP B CA 1
ATOM 4127 C C . ASP B 1 259 ? -2.242 24.281 -13.672 1 79.12 259 ASP B C 1
ATOM 4129 O O . ASP B 1 259 ? -1.261 24.922 -14.031 1 79.12 259 ASP B O 1
ATOM 4133 N N . ASP B 1 260 ? -3.258 24.953 -13.164 1 67.81 260 ASP B N 1
ATOM 4134 C CA . ASP B 1 260 ? -3.301 26.406 -12.945 1 67.81 260 ASP B CA 1
ATOM 4135 C C . ASP B 1 260 ? -2.818 26.766 -11.547 1 67.81 260 ASP B C 1
ATOM 4137 O O . ASP B 1 260 ? -2.926 25.953 -10.617 1 67.81 260 ASP B O 1
#

Secondary structure (DSSP, 8-state):
-EEEEEE--S-TTSHHHHHHHHHHHHHHHTT-EEEEEETTTTT---S--GGGSTT--TTS---HHHHHHHHHHHT---HHHHHHHHHHHH-SEEEEEEE-BTTB--HHHHHHHHHHS-BTTTBS-S-B-SS-B-S-SS-STTTT-EEEEEEE-SS-GGGGSTTBTT--HHHHTHIIIIIIIITTT-EEPPPEEE--GGG--HHHHHHHHHHHHHHHHTTTTSPPP-BPPGGGTTEETTTTEE-TTSSTT--SGGGGB---/-EEEEEE--S-TTSHHHHHHHHHHHHHHHTT-EEEEEETTTTT---S--GGGSTT--TTS---HHHHHHHHHHHT---HHHHHHHHHHHH-SEEEEEEE-BTTB--HHHHHHHHHHS-BTTTBS-S-B-SS-B-S-SS-STTTT-EEEEEEE-SS-GGGGSTTBTT--HHHHTHIIIIIIIITTT-EEPPPEEE--GGG--HHHHHHHHHHHHHHHHTTTTSPPP-BPPGGGTTEETTTTEE-TTSSTT--SGGGGB---

Foldseek 3Di:
DEEEEEAEDQDCPALLNVLVVLLCVLCVVVVYHYDYHYLNVVVADQDDDCLQQPPDDVVDDDDRQVSLVVCVVVVNGDPVLVVVLVSLLVGQEYEYEAECDPLHHPSSVNSNLSRNCGCCAQDVADDADQLDHHQFQQGANNANHAYEYEYEYLADPQCQPCPHVVHHSCLSCCCPQRNSARTRRHQYAYYHYHYNSVPDDPVVSVVSSVVVSVCSVCVVPDHGFAFDGQSNPQARPPVSHGDCVQPHPDDGPCSRGDPD/DEEEEEAEDQDCVALLNVLVVLLCVLCVVVVYHYDYHYLNVVVADQDDDCLQQPPDDVVDDDDRQVSLVVCVVVVNGDPVLVVVLVSLLVGQEYEYEAECDPLHHPSSVNSNLSRNCGCCAQDVADDADQLDHHQFQQGANNANHAYEYEYEYLADPQCQPCPHVVHHSCLSCCCPQRNSARTRRHQYAYYHYHYNSVPDDPVVSVVSSVVVSVCSVCVVPDHGFAFDGQSNPQARPPVSHGDCVQPHPDDGPCSRGDPD

pLDDT: mean 97.76, std 2.67, range [67.81, 99.0]

Solvent-accessible surface area (backbone atoms only — not comparable to full-atom values): 27311 Å² total; per-residue (Å²): 95,34,35,32,37,42,36,46,62,76,30,70,80,33,72,68,28,50,50,50,54,49,50,53,53,52,42,45,74,70,64,30,48,79,49,74,47,46,39,56,85,66,61,59,72,23,62,72,49,71,83,56,21,63,86,69,62,82,90,46,75,68,45,72,63,63,39,31,29,51,21,51,75,68,70,47,50,43,66,70,41,50,53,53,45,50,47,58,70,64,27,45,28,38,38,44,36,33,47,50,50,78,56,36,69,42,19,43,51,42,6,46,50,66,55,48,49,26,38,62,52,44,37,83,32,69,58,77,53,76,76,34,75,37,32,36,30,58,24,42,75,35,46,89,20,38,32,33,44,37,36,37,29,67,53,53,64,49,29,31,30,58,51,9,75,76,34,24,51,67,64,56,39,33,40,47,51,55,41,61,40,16,24,20,6,24,46,36,39,66,66,49,78,41,53,36,53,86,70,65,45,73,70,54,48,51,52,49,49,54,56,47,47,51,51,62,75,32,64,92,70,57,78,53,56,50,58,57,36,50,70,70,70,54,36,40,62,83,52,31,25,56,37,72,82,62,59,63,97,62,59,51,78,67,69,50,40,54,93,122,94,35,34,31,38,42,36,46,62,75,28,70,81,30,72,69,29,49,51,50,53,49,50,53,53,53,41,44,74,69,64,32,48,77,48,74,46,47,38,57,85,66,62,58,72,23,64,71,50,70,83,56,21,63,86,66,60,83,90,45,73,68,45,72,63,62,40,30,28,51,20,50,75,69,70,48,50,43,63,71,38,51,51,54,46,49,48,56,71,64,27,45,29,37,38,43,35,34,47,50,50,78,56,36,69,41,20,43,50,42,7,45,50,65,56,48,49,28,37,62,51,44,36,83,30,70,57,78,54,76,74,35,74,37,32,37,30,58,25,42,74,34,48,88,20,39,33,34,44,36,36,39,30,67,54,53,63,50,28,31,30,56,50,9,75,77,33,23,50,66,63,55,39,33,39,46,51,55,41,61,41,16,23,18,6,24,46,35,38,68,64,50,78,40,53,37,54,85,70,65,45,73,69,54,48,52,53,49,50,52,54,47,47,52,51,62,76,32,61,92,69,58,78,54,58,50,60,58,35,52,70,70,70,53,34,41,62,82,52,31,26,56,37,72,83,62,60,64,96,63,58,49,76,67,69,50,40,54,92,120

Radius of gyration: 22.26 Å; Cα contacts (8 Å, |Δi|>4): 1015; chains: 2; bounding box: 60×58×56 Å